Protein 6EHN (pdb70)

Structure (mmCIF, N/CA/C/O backbone):
data_6EHN
#
_entry.id   6EHN
#
_cell.length_a   110.212
_cell.length_b   110.212
_cell.length_c   78.666
_cell.angle_alpha   90.000
_cell.angle_beta   90.000
_cell.angle_gamma   120.000
#
_symmetry.space_group_name_H-M   'P 32 2 1'
#
loop_
_entity.id
_entity.type
_entity.pdbx_description
1 polymer 'Carbohydrate esterase MZ0003'
2 non-polymer GLYCEROL
3 water water
#
loop_
_atom_site.group_PDB
_atom_site.id
_atom_site.type_symbol
_atom_site.label_atom_id
_atom_site.label_alt_id
_atom_site.label_comp_id
_atom_site.label_asym_id
_atom_site.label_entity_id
_atom_site.label_seq_id
_atom_site.pdbx_PDB_ins_code
_atom_site.Cartn_x
_atom_site.Cartn_y
_atom_site.Cartn_z
_atom_site.occupancy
_atom_site.B_iso_or_equiv
_atom_site.auth_seq_id
_atom_site.auth_comp_id
_atom_site.auth_asym_id
_atom_site.auth_atom_id
_atom_site.pdbx_PDB_model_num
ATOM 1 N N . GLY A 1 1 ? -48.204 -26.577 14.512 1.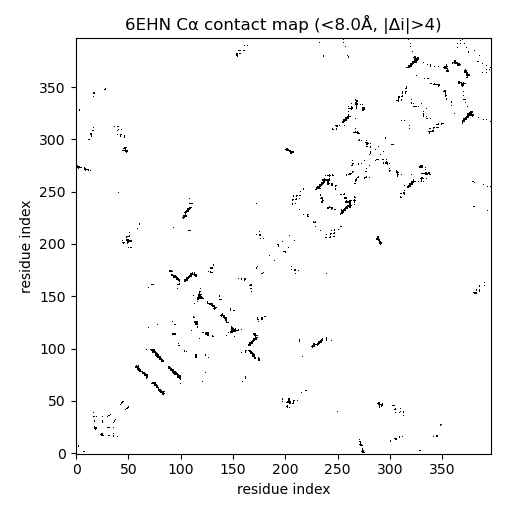00 36.36 4 GLY A N 1
ATOM 2 C CA . GLY A 1 1 ? -48.211 -27.513 13.326 1.00 32.34 4 GLY A CA 1
ATOM 3 C C . GLY A 1 1 ? -48.536 -26.892 11.959 1.00 29.98 4 GLY A C 1
ATOM 4 O O . GLY A 1 1 ? -48.748 -25.698 11.849 1.00 31.51 4 GLY A O 1
ATOM 5 N N . PHE A 1 2 ? -48.532 -27.679 10.897 1.00 22.97 5 PHE A N 1
ATOM 6 C CA . PHE A 1 2 ? -48.711 -27.109 9.585 1.00 24.27 5 PHE A CA 1
ATOM 7 C C . PHE A 1 2 ? -50.206 -26.877 9.314 1.00 21.88 5 PHE A C 1
ATOM 8 O O . PHE A 1 2 ? -51.056 -27.629 9.781 1.00 21.62 5 PHE A O 1
ATOM 16 N N . ASN A 1 3 ? -50.475 -25.840 8.552 1.00 22.52 6 ASN A N 1
ATOM 17 C CA . ASN A 1 3 ? -51.834 -25.403 8.214 1.00 23.57 6 ASN A CA 1
ATOM 18 C C . ASN A 1 3 ? -52.122 -25.638 6.702 1.00 24.37 6 ASN A C 1
ATOM 19 O O . ASN A 1 3 ? -51.290 -25.269 5.845 1.00 23.25 6 ASN A O 1
ATOM 24 N N . TYR A 1 4 ? -53.276 -26.240 6.439 1.00 20.27 7 TYR A N 1
ATOM 25 C CA . TYR A 1 4 ? -53.819 -26.472 5.115 1.00 23.29 7 TYR A CA 1
ATOM 26 C C . TYR A 1 4 ? -55.197 -25.817 4.948 1.00 26.47 7 TYR A C 1
ATOM 27 O O . TYR A 1 4 ? -55.902 -26.087 3.976 1.00 24.16 7 TYR A O 1
ATOM 36 N N . ASP A 1 5 ? -55.575 -24.983 5.905 1.00 26.28 8 ASP A N 1
ATOM 37 C CA . ASP A 1 5 ? -56.857 -24.237 5.896 1.00 28.59 8 ASP A CA 1
ATOM 38 C C . ASP A 1 5 ? -56.710 -22.786 5.527 1.00 27.29 8 ASP A C 1
ATOM 39 O O . ASP A 1 5 ? -56.030 -21.968 6.224 1.00 27.69 8 ASP A O 1
ATOM 44 N N . GLU A 1 6 ? -57.333 -22.439 4.404 1.00 25.89 9 GLU A N 1
ATOM 45 C CA . GLU A 1 6 ? -57.198 -21.082 3.877 1.00 30.55 9 GLU A CA 1
ATOM 46 C C . GLU A 1 6 ? -57.668 -20.069 4.912 1.00 31.51 9 GLU A C 1
ATOM 47 O O . GLU A 1 6 ? -57.058 -19.008 5.043 1.00 33.37 9 GLU A O 1
ATOM 53 N N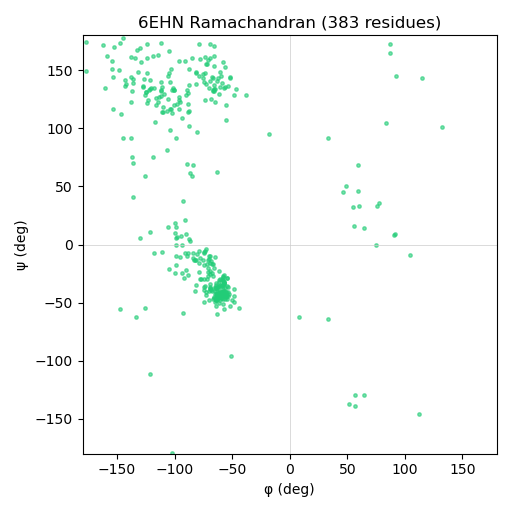 . ALA A 1 7 ? -58.697 -20.443 5.688 1.00 30.25 10 ALA A N 1
ATOM 54 C CA . ALA A 1 7 ? -59.248 -19.545 6.701 1.00 34.26 10 ALA A CA 1
ATOM 55 C C . ALA A 1 7 ? -58.286 -19.230 7.825 1.00 35.79 10 ALA A C 1
ATOM 56 O O . ALA A 1 7 ? -58.437 -18.182 8.437 1.00 35.21 10 ALA A O 1
ATOM 58 N N . GLN A 1 8 ? -57.248 -20.042 8.052 1.00 31.50 11 GLN A N 1
ATOM 59 C CA . GLN A 1 8 ? -56.268 -19.790 9.135 1.00 31.94 11 GLN A CA 1
ATOM 60 C C . GLN A 1 8 ? -54.998 -19.114 8.676 1.00 29.27 11 GLN A C 1
ATOM 61 O O . GLN A 1 8 ? -54.036 -18.995 9.407 1.00 30.15 11 GLN A O 1
ATOM 67 N N . VAL A 1 9 ? -54.960 -18.706 7.425 1.00 30.39 12 VAL A N 1
ATOM 68 C CA . VAL A 1 9 ? -53.790 -18.032 6.877 1.00 30.60 12 VAL A CA 1
ATOM 69 C C . VAL A 1 9 ? -53.698 -16.686 7.617 1.00 31.55 12 VAL A C 1
ATOM 70 O O . VAL A 1 9 ? -54.706 -16.065 7.765 1.00 30.79 12 VAL A O 1
ATOM 74 N N . PRO A 1 10 ? -52.509 -16.295 8.114 1.00 29.52 13 PRO A N 1
ATOM 75 C CA . PRO A 1 10 ? -52.377 -15.013 8.808 1.00 32.31 13 PRO A CA 1
ATOM 76 C C . PRO A 1 10 ? -52.532 -13.828 7.868 1.00 36.94 13 PRO A C 1
ATOM 77 O O . PRO A 1 10 ? -52.406 -13.954 6.637 1.00 32.75 13 PRO A O 1
ATOM 81 N N . LYS A 1 11 ? -52.818 -12.680 8.468 1.00 33.98 14 LYS A N 1
ATOM 82 C CA . LYS A 1 11 ? -52.785 -11.406 7.775 1.00 40.01 14 LYS A CA 1
ATOM 83 C C . LYS A 1 11 ? -51.305 -11.012 7.590 1.00 33.80 14 LYS A C 1
ATOM 84 O O . LYS A 1 11 ? -50.517 -11.326 8.417 1.00 28.57 14 LYS A O 1
ATOM 90 N N . TYR A 1 12 ? -50.937 -10.401 6.462 1.00 31.55 15 TYR A N 1
ATOM 91 C CA . TYR A 1 12 ? -49.594 -9.941 6.238 1.00 29.97 15 TYR A CA 1
ATOM 92 C C . TYR A 1 12 ? -49.583 -8.771 5.284 1.00 28.41 15 TYR A C 1
ATOM 93 O O . TYR A 1 12 ? -50.532 -8.499 4.596 1.00 29.47 15 TYR A O 1
ATOM 102 N N . THR A 1 13 ? -48.437 -8.168 5.184 1.00 32.26 16 THR A N 1
ATOM 103 C CA . THR A 1 13 ? -48.163 -7.105 4.266 1.00 34.29 16 THR A CA 1
ATOM 104 C C . THR A 1 13 ? -46.945 -7.544 3.466 1.00 29.73 16 THR A C 1
ATOM 105 O O . THR A 1 13 ? -45.937 -7.942 4.008 1.00 34.15 16 THR A O 1
ATOM 109 N N . LEU A 1 14 ? -47.038 -7.436 2.174 1.00 30.62 17 LEU A N 1
ATOM 110 C CA . LEU A 1 14 ? -45.922 -7.716 1.289 1.00 30.09 17 LEU A CA 1
ATOM 111 C C . LEU A 1 14 ? -45.040 -6.489 1.059 1.00 28.24 17 LEU A C 1
ATOM 112 O O . LEU A 1 14 ? -45.552 -5.435 0.818 1.00 31.77 17 LEU A O 1
ATOM 117 N N . PRO A 1 15 ? -43.729 -6.631 1.077 1.00 30.13 18 PRO A N 1
ATOM 118 C CA . PRO A 1 15 ? -42.928 -5.536 0.482 1.00 31.60 18 PRO A CA 1
ATOM 119 C C . PRO A 1 15 ? -43.325 -5.244 -0.977 1.00 34.71 18 PRO A C 1
ATOM 120 O O . PRO A 1 15 ? -43.811 -6.127 -1.718 1.00 29.82 18 PRO A O 1
ATOM 124 N N . ASP A 1 16 ? -43.100 -4.009 -1.383 1.00 30.89 19 ASP A N 1
ATOM 125 C CA . ASP A 1 16 ? -43.579 -3.527 -2.644 1.00 34.79 19 ASP A CA 1
ATOM 126 C C . ASP A 1 16 ? -42.424 -3.557 -3.640 1.00 31.32 19 ASP A C 1
ATOM 127 O O . ASP A 1 16 ? -41.406 -2.882 -3.448 1.00 31.93 19 ASP A O 1
ATOM 132 N N . PRO A 1 17 ? -42.589 -4.323 -4.724 1.00 31.50 20 PRO A N 1
ATOM 133 C CA . PRO A 1 17 ? -41.580 -4.323 -5.737 1.00 34.83 20 PRO A CA 1
ATOM 134 C C . PRO A 1 17 ? -41.358 -2.922 -6.244 1.00 34.61 20 PRO A C 1
ATOM 135 O O . PRO A 1 17 ? -40.241 -2.587 -6.642 1.00 30.62 20 PRO A O 1
ATOM 139 N N . LEU A 1 18 ? -42.436 -2.118 -6.273 1.00 28.31 21 LEU A N 1
ATOM 140 C CA . LEU A 1 18 ? -42.304 -0.749 -6.832 1.00 33.44 21 LEU A CA 1
ATOM 141 C C . LEU A 1 18 ? -41.950 0.355 -5.822 1.00 36.81 21 LEU A C 1
ATOM 142 O O . LEU A 1 18 ? -42.205 1.511 -6.108 1.00 34.53 21 LEU A O 1
ATOM 147 N N . VAL A 1 19 ? -41.378 -0.014 -4.674 1.00 32.77 22 VAL A N 1
ATOM 148 C CA . VAL A 1 19 ? -40.824 0.951 -3.737 1.00 34.71 22 VAL A CA 1
ATOM 149 C C . VAL A 1 19 ? -39.336 0.577 -3.503 1.00 33.30 22 VAL A C 1
ATOM 150 O O . VAL A 1 19 ? -39.017 -0.543 -3.144 1.00 35.09 22 VAL A O 1
ATOM 154 N N . MET A 1 20 ? -38.428 1.505 -3.786 1.00 30.93 23 MET A N 1
ATOM 155 C CA . MET A 1 20 ? -36.993 1.318 -3.547 1.00 34.65 23 MET A CA 1
ATOM 156 C C . MET A 1 20 ? -36.751 1.014 -2.073 1.00 34.71 23 MET A C 1
ATOM 157 O O . MET A 1 20 ? -37.608 1.357 -1.202 1.00 37.53 23 MET A O 1
ATOM 162 N N . VAL A 1 21 ? -35.630 0.371 -1.727 1.00 36.28 24 VAL A N 1
ATOM 163 C CA . VAL A 1 21 ? -35.393 0.114 -0.266 1.00 40.76 24 VAL A CA 1
ATOM 164 C C . VAL A 1 21 ? -35.379 1.459 0.521 1.00 43.25 24 VAL A C 1
ATOM 165 O O . VAL A 1 21 ? -35.941 1.520 1.604 1.00 44.37 24 VAL A O 1
ATOM 169 N N . ASP A 1 22 ? -34.775 2.504 -0.060 1.00 42.50 25 ASP A N 1
ATOM 170 C CA . ASP A 1 22 ? -34.769 3.853 0.542 1.00 47.94 25 ASP A CA 1
ATOM 171 C C . ASP A 1 22 ? -36.142 4.554 0.670 1.00 48.60 25 ASP A C 1
ATOM 172 O O . ASP A 1 22 ? -36.208 5.570 1.338 1.00 54.24 25 ASP A O 1
ATOM 177 N N . GLY A 1 23 ? -37.210 4.021 0.047 1.00 50.66 26 GLY A N 1
ATOM 178 C CA . GLY A 1 23 ? -38.598 4.518 0.166 1.00 43.29 26 GLY A CA 1
ATOM 179 C C . GLY A 1 23 ? -39.080 5.289 -1.060 1.00 43.01 26 GLY A C 1
ATOM 180 O O . GLY A 1 23 ? -40.281 5.594 -1.153 1.00 46.27 26 GLY A O 1
ATOM 181 N N . THR A 1 24 ? -38.170 5.600 -2.004 1.00 44.40 27 THR A N 1
ATOM 182 C CA . THR A 1 24 ? -38.532 6.227 -3.281 1.00 47.81 27 THR A CA 1
ATOM 183 C C . THR A 1 24 ? -39.481 5.326 -4.057 1.00 48.26 27 THR A C 1
ATOM 184 O O . THR A 1 24 ? -39.246 4.131 -4.168 1.00 48.09 27 THR A O 1
ATOM 188 N N . LYS A 1 25 ? -40.525 5.925 -4.609 1.00 43.72 28 LYS A N 1
ATOM 189 C CA . LYS A 1 25 ? -41.473 5.259 -5.493 1.00 44.26 28 LYS A CA 1
ATOM 190 C C . LYS A 1 25 ? -40.773 4.943 -6.802 1.00 40.50 28 LYS A C 1
ATOM 191 O O . LYS A 1 25 ? -39.979 5.747 -7.300 1.00 32.75 28 LYS A O 1
ATOM 197 N N . VAL A 1 26 ? -41.059 3.769 -7.366 1.00 36.14 29 VAL A N 1
ATOM 198 C CA . VAL A 1 26 ? -40.558 3.398 -8.690 1.00 36.02 29 VAL A CA 1
ATOM 199 C C . VAL A 1 26 ? -41.705 3.748 -9.640 1.00 38.53 29 VAL A C 1
ATOM 200 O O . VAL A 1 26 ? -42.767 3.158 -9.563 1.00 36.32 29 VAL A O 1
ATOM 204 N N . THR A 1 27 ? -41.473 4.696 -10.549 1.00 36.68 30 THR A N 1
ATOM 205 C CA . THR A 1 27 ? -42.541 5.267 -11.387 1.00 40.51 30 THR A CA 1
ATOM 206 C C . THR A 1 27 ? -42.346 5.026 -12.870 1.00 36.88 30 THR A C 1
ATOM 207 O O . THR A 1 27 ? -43.234 5.370 -13.638 1.00 37.10 30 THR A O 1
ATOM 211 N N . SER A 1 28 ? -41.205 4.473 -13.299 1.00 34.40 31 SER A N 1
ATOM 212 C CA . SER A 1 28 ? -41.002 4.211 -14.719 1.00 36.60 31 SER A CA 1
ATOM 213 C C . SER A 1 28 ? -40.361 2.865 -14.944 1.00 36.17 31 SER A C 1
ATOM 214 O O . SER A 1 28 ? -39.767 2.324 -14.048 1.00 37.74 31 SER A O 1
ATOM 217 N N . ALA A 1 29 ? -40.477 2.359 -16.165 1.00 37.83 32 ALA A N 1
ATOM 218 C CA . ALA A 1 29 ? -39.701 1.222 -16.603 1.00 39.07 32 ALA A CA 1
ATOM 219 C C . ALA A 1 29 ? -38.214 1.463 -16.410 1.00 45.34 32 ALA A C 1
ATOM 220 O O . ALA A 1 29 ? -37.516 0.581 -15.880 1.00 45.23 32 ALA A O 1
ATOM 222 N N . LYS A 1 30 ? -37.723 2.643 -16.826 1.00 41.09 33 LYS A N 1
ATOM 223 C CA . LYS A 1 30 ? -36.300 2.992 -16.755 1.00 40.14 33 LYS A CA 1
ATOM 224 C C . LYS A 1 30 ? -35.765 2.792 -15.354 1.00 39.32 33 LYS A C 1
ATOM 225 O O . LYS A 1 30 ? -34.695 2.275 -15.156 1.00 42.42 33 LYS A O 1
ATOM 227 N N . GLN A 1 31 ? -36.547 3.216 -14.383 1.00 38.63 34 GLN A N 1
ATOM 228 C CA . GLN A 1 31 ? -36.149 3.165 -12.995 1.00 38.48 34 GLN A CA 1
ATOM 229 C C . GLN A 1 31 ? -36.060 1.710 -12.438 1.00 36.45 34 GLN A C 1
ATOM 230 O O . GLN A 1 31 ? -35.228 1.416 -11.602 1.00 34.36 34 GLN A O 1
ATOM 236 N N . TRP A 1 32 ? -36.985 0.877 -12.873 1.00 35.84 35 TRP A N 1
ATOM 237 C CA . TRP A 1 32 ? -36.965 -0.544 -12.569 1.00 35.23 35 TRP A CA 1
ATOM 238 C C . TRP A 1 32 ? -35.710 -1.107 -13.201 1.00 36.39 35 TRP A C 1
ATOM 239 O O . TRP A 1 32 ? -34.857 -1.595 -12.520 1.00 40.20 35 TRP A O 1
ATOM 250 N N . ASN A 1 33 ? -35.583 -0.980 -14.512 1.00 39.32 36 ASN A N 1
ATOM 251 C CA . ASN A 1 33 ? -34.438 -1.547 -15.224 1.00 42.75 36 ASN A CA 1
ATOM 252 C C . ASN A 1 33 ? -33.113 -1.000 -14.731 1.00 44.05 36 ASN A C 1
ATOM 253 O O . ASN A 1 33 ? -32.190 -1.760 -14.556 1.00 50.19 36 ASN A O 1
ATOM 258 N N . ASP A 1 34 ? -33.008 0.289 -14.447 1.00 46.74 37 ASP A N 1
ATOM 259 C CA . ASP A 1 34 ? -31.713 0.893 -14.057 1.00 45.26 37 ASP A CA 1
ATOM 260 C C . ASP A 1 34 ? -31.350 0.685 -12.576 1.00 48.22 37 ASP A C 1
ATOM 261 O O . ASP A 1 34 ? -30.181 0.541 -12.268 1.00 49.35 37 ASP A O 1
ATOM 266 N N . LYS A 1 35 ? -32.327 0.687 -11.662 1.00 42.57 38 LYS A N 1
ATOM 267 C CA . LYS A 1 35 ? -32.057 0.686 -10.222 1.00 39.21 38 LYS A CA 1
ATOM 268 C C . LYS A 1 35 ? -32.738 -0.456 -9.429 1.00 38.11 38 LYS A C 1
ATOM 269 O O . LYS A 1 35 ? -32.077 -1.187 -8.672 1.00 37.50 38 LYS A O 1
ATOM 271 N N . ARG A 1 36 ? -34.054 -0.590 -9.552 1.00 31.91 39 ARG A N 1
ATOM 272 C CA . ARG A 1 36 ? -34.758 -1.439 -8.615 1.00 30.39 39 ARG A CA 1
ATOM 273 C C . ARG A 1 36 ? -34.507 -2.948 -8.862 1.00 30.04 39 ARG A C 1
ATOM 274 O O . ARG A 1 36 ? -34.351 -3.681 -7.902 1.00 31.53 39 ARG A O 1
ATOM 282 N N . ARG A 1 37 ? -34.531 -3.391 -10.123 1.00 29.41 40 ARG A N 1
ATOM 283 C CA . ARG A 1 37 ? -34.382 -4.789 -10.467 1.00 29.85 40 ARG A CA 1
ATOM 284 C C . ARG A 1 37 ? -33.126 -5.366 -9.792 1.00 34.48 40 ARG A C 1
ATOM 285 O O . ARG A 1 37 ? -33.217 -6.358 -9.094 1.00 27.95 40 ARG A O 1
ATOM 293 N N . ASP A 1 38 ? -31.983 -4.699 -9.987 1.00 32.62 41 ASP A N 1
ATOM 294 C CA . ASP A 1 38 ? -30.715 -5.174 -9.425 1.00 34.67 41 ASP A CA 1
ATOM 295 C C . ASP A 1 38 ? -30.753 -5.170 -7.944 1.00 36.25 41 ASP A C 1
ATOM 296 O O . ASP A 1 38 ? -30.181 -6.067 -7.324 1.00 30.35 41 ASP A O 1
ATOM 301 N N . GLU A 1 39 ? -31.414 -4.171 -7.351 1.00 34.92 42 GLU A N 1
ATOM 302 C CA . GLU A 1 39 ? -31.560 -4.104 -5.902 1.00 36.43 42 GLU A CA 1
ATOM 303 C C . GLU A 1 39 ? -32.366 -5.300 -5.321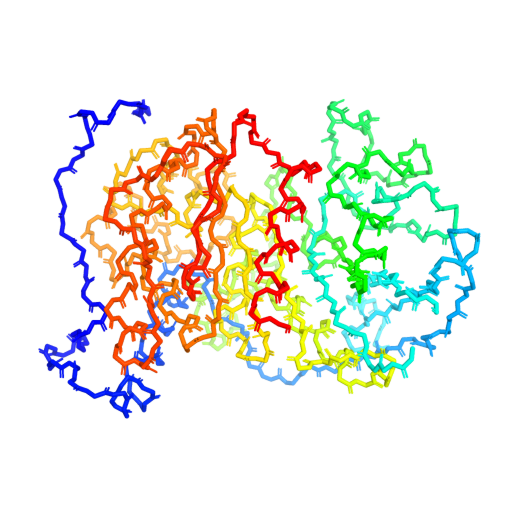 1.00 33.71 42 GLU A C 1
ATOM 304 O O . GLU A 1 39 ? -32.020 -5.857 -4.271 1.00 31.61 42 GLU A O 1
ATOM 310 N N . VAL A 1 40 ? -33.438 -5.659 -6.002 1.00 29.64 43 VAL A N 1
ATOM 311 C CA . VAL A 1 40 ? -34.258 -6.788 -5.629 1.00 29.96 43 VAL A CA 1
ATOM 312 C C . VAL A 1 40 ? -33.423 -8.088 -5.800 1.00 29.04 43 VAL A C 1
ATOM 313 O O . VAL A 1 40 ? -33.481 -8.976 -4.951 1.00 29.24 43 VAL A O 1
ATOM 317 N N . GLN A 1 41 ? -32.718 -8.225 -6.924 1.00 29.67 44 GLN A N 1
ATOM 318 C CA . GLN A 1 41 ? -31.880 -9.435 -7.100 1.00 30.87 44 GLN A CA 1
ATOM 319 C C . GLN A 1 41 ? -30.811 -9.553 -5.960 1.00 32.59 44 GLN A C 1
ATOM 320 O O . GLN A 1 41 ? -30.666 -10.655 -5.378 1.00 30.25 44 GLN A O 1
ATOM 326 N N . GLN A 1 42 ? -30.145 -8.437 -5.613 1.00 30.01 45 GLN A N 1
ATOM 327 C CA . GLN A 1 42 ? -29.177 -8.390 -4.493 1.00 30.12 45 GLN A CA 1
ATOM 328 C C . GLN A 1 42 ? -29.799 -8.753 -3.125 1.00 34.06 45 GLN A C 1
ATOM 329 O O . GLN A 1 42 ? -29.184 -9.477 -2.372 1.00 30.69 45 GLN A O 1
ATOM 331 N N . LEU A 1 43 ? -31.050 -8.384 -2.860 1.00 29.46 46 LEU A N 1
ATOM 332 C CA . LEU A 1 43 ? -31.782 -8.863 -1.647 1.00 27.09 46 LEU A CA 1
ATOM 333 C C . LEU A 1 43 ? -32.001 -10.403 -1.664 1.00 25.15 46 LEU A C 1
ATOM 334 O O . LEU A 1 43 ? -31.788 -11.072 -0.665 1.00 26.98 46 LEU A O 1
ATOM 339 N N . PHE A 1 44 ? -32.430 -10.937 -2.778 1.00 26.62 47 PHE A N 1
ATOM 340 C CA . PHE A 1 44 ? -32.572 -12.381 -2.925 1.00 29.43 47 PHE A CA 1
ATOM 341 C C . PHE A 1 44 ? -31.217 -13.111 -2.703 1.00 27.82 47 PHE A C 1
ATOM 342 O O . PHE A 1 44 ? -31.199 -14.120 -2.067 1.00 28.17 47 PHE A O 1
ATOM 350 N N . GLU A 1 45 ? -30.156 -12.613 -3.302 1.00 29.36 48 GLU A N 1
ATOM 351 C CA . GLU A 1 45 ? -28.807 -13.175 -3.105 1.00 29.45 48 GLU A CA 1
ATOM 352 C C . GLU A 1 45 ? -28.389 -13.174 -1.653 1.00 33.21 48 GLU A C 1
ATOM 353 O O . GLU A 1 45 ? -28.004 -14.204 -1.112 1.00 29.86 48 GLU A O 1
ATOM 359 N N . ALA A 1 46 ? -28.504 -12.028 -1.011 1.00 30.09 49 ALA A N 1
ATOM 360 C CA . ALA A 1 46 ? -28.005 -11.865 0.324 1.00 32.17 49 ALA A CA 1
ATOM 361 C C . ALA A 1 46 ? -28.882 -12.549 1.347 1.00 34.56 49 ALA A C 1
ATOM 362 O O . ALA A 1 46 ? -28.344 -13.113 2.288 1.00 30.14 49 ALA A O 1
ATOM 364 N N . TYR A 1 47 ? -30.215 -12.549 1.161 1.00 30.11 50 TYR A N 1
ATOM 365 C CA . TYR A 1 47 ? -31.110 -13.140 2.172 1.00 29.53 50 TYR A CA 1
ATOM 366 C C . TYR A 1 47 ? -31.630 -14.566 1.944 1.00 30.12 50 TYR A C 1
ATOM 367 O O . TYR A 1 47 ? -32.165 -15.197 2.889 1.00 28.89 50 TYR A O 1
ATOM 376 N N . MET A 1 48 ? -31.560 -15.059 0.709 1.00 27.66 51 MET A N 1
ATOM 377 C CA . MET A 1 48 ? -32.292 -16.246 0.391 1.00 30.27 51 MET A CA 1
ATOM 378 C C . MET A 1 48 ? -31.484 -17.282 -0.369 1.00 26.96 51 MET A C 1
ATOM 379 O O . MET A 1 48 ? -31.327 -18.383 0.109 1.00 26.06 51 MET A O 1
ATOM 384 N N . TYR A 1 49 ? -31.015 -16.970 -1.561 1.00 26.95 52 TYR A N 1
ATOM 385 C CA . TYR A 1 49 ? -30.439 -18.012 -2.411 1.00 25.98 52 TYR A CA 1
ATOM 386 C C . TYR A 1 49 ? -28.913 -18.045 -2.365 1.00 26.56 52 TYR A C 1
ATOM 387 O O . TYR A 1 49 ? -28.295 -19.067 -2.669 1.00 28.41 52 TYR A O 1
ATOM 396 N N . GLY A 1 50 ? -28.314 -16.932 -2.031 1.00 26.61 53 GLY A N 1
ATOM 397 C CA . GLY A 1 50 ? -26.847 -16.777 -2.106 1.00 29.42 53 GLY A CA 1
ATOM 398 C C . GLY A 1 50 ? -26.425 -16.319 -3.488 1.00 29.12 53 GLY A C 1
ATOM 399 O O . GLY A 1 50 ? -27.196 -16.400 -4.431 1.00 34.15 53 GLY A O 1
ATOM 400 N N . LYS A 1 51 ? -25.181 -15.839 -3.576 1.00 33.79 54 LYS A N 1
ATOM 401 C CA . LYS A 1 51 ? -24.576 -15.237 -4.797 1.00 32.28 54 LYS A CA 1
ATOM 402 C C . LYS A 1 51 ? -23.617 -16.270 -5.408 1.00 31.28 54 LYS A C 1
ATOM 403 O O . LYS A 1 51 ? -22.909 -16.935 -4.661 1.00 35.39 54 LYS A O 1
ATOM 407 N N . VAL A 1 52 ? -23.597 -16.382 -6.733 1.00 31.90 55 VAL A N 1
ATOM 408 C CA . VAL A 1 52 ? -22.624 -17.143 -7.504 1.00 32.41 55 VAL A CA 1
ATOM 409 C C . VAL A 1 52 ? -21.256 -16.453 -7.306 1.00 39.69 55 VAL A C 1
ATOM 410 O O . VAL A 1 52 ? -21.179 -15.232 -7.351 1.00 35.64 55 VAL A O 1
ATOM 414 N N . PRO A 1 53 ? -20.206 -17.218 -6.989 1.00 39.38 56 PRO A N 1
ATOM 415 C CA . PRO A 1 53 ? -18.914 -16.512 -6.715 1.00 45.84 56 PRO A CA 1
ATOM 416 C C . PRO A 1 53 ? -18.307 -15.978 -7.994 1.00 42.30 56 PRO A C 1
ATOM 417 O O . PRO A 1 53 ? -18.640 -16.442 -9.077 1.00 42.70 56 PRO A O 1
ATOM 421 N N . ASP A 1 54 ? -17.484 -14.951 -7.853 1.00 50.84 57 ASP A N 1
ATOM 422 C CA . ASP A 1 54 ? -16.915 -14.243 -8.996 1.00 59.34 57 ASP A CA 1
ATOM 423 C C . ASP A 1 54 ? -15.783 -15.067 -9.528 1.00 63.38 57 ASP A C 1
ATOM 424 O O . ASP A 1 54 ? -15.391 -16.081 -8.925 1.00 56.88 57 ASP A O 1
ATOM 429 N N . GLY A 1 55 ? -15.260 -14.634 -10.664 1.00 73.91 58 GLY A N 1
ATOM 430 C CA . GLY A 1 55 ? -14.058 -15.236 -11.216 1.00 83.00 58 GLY A CA 1
ATOM 431 C C . GLY A 1 55 ? -14.431 -16.337 -12.169 1.00 85.84 58 GLY A C 1
ATOM 432 O O . GLY A 1 55 ? -15.385 -17.097 -11.945 1.00 89.20 58 GLY A O 1
ATOM 433 N N . GLU A 1 56 ? -13.620 -16.450 -13.208 1.00 92.06 59 GLU A N 1
ATOM 434 C CA . GLU A 1 56 ? -14.094 -16.974 -14.470 1.00 95.90 59 GLU A CA 1
ATOM 435 C C . GLU A 1 56 ? -14.377 -18.473 -14.455 1.00 85.65 59 GLU A C 1
ATOM 436 O O . GLU A 1 56 ? -13.856 -19.234 -13.631 1.00 83.09 59 GLU A O 1
ATOM 442 N N . THR A 1 57 ? -15.259 -18.852 -15.373 1.00 80.32 60 THR A N 1
ATOM 443 C CA . THR A 1 57 ? -15.785 -20.204 -15.482 1.00 78.95 60 THR A CA 1
ATOM 444 C C . THR A 1 57 ? -15.286 -20.688 -16.849 1.00 72.51 60 THR A C 1
ATOM 445 O O . THR A 1 57 ? -15.545 -20.055 -17.867 1.00 67.47 60 THR A O 1
ATOM 449 N N . GLU A 1 58 ? -14.622 -21.835 -16.852 1.00 69.50 61 GLU A N 1
ATOM 450 C CA . GLU A 1 58 ? -13.782 -22.278 -17.949 1.00 61.66 61 GLU A CA 1
ATOM 451 C C . GLU A 1 58 ? -14.414 -23.564 -18.405 1.00 56.91 61 GLU A C 1
ATOM 452 O O . GLU A 1 58 ? -13.934 -24.661 -18.106 1.00 56.36 61 GLU A O 1
ATOM 458 N N . LEU A 1 59 ? -15.531 -23.410 -19.101 1.00 43.69 62 LEU A N 1
ATOM 459 C CA . LEU A 1 59 ? -16.299 -24.536 -19.576 1.00 40.91 62 LEU A CA 1
ATOM 460 C C . LEU A 1 59 ? -15.633 -25.199 -20.750 1.00 41.28 62 LEU A C 1
ATOM 461 O O . LEU A 1 59 ? -15.204 -24.523 -21.629 1.00 42.20 62 LEU A O 1
ATOM 466 N N . ILE A 1 60 ? -15.662 -26.517 -20.794 1.00 37.58 63 ILE A N 1
ATOM 467 C CA . ILE A 1 60 ? -15.199 -27.312 -21.911 1.00 42.49 63 ILE A CA 1
ATOM 468 C C . ILE A 1 60 ? -16.312 -28.256 -22.309 1.00 41.38 63 ILE A C 1
ATOM 469 O O . ILE A 1 60 ? -16.939 -28.902 -21.448 1.00 42.53 63 ILE A O 1
ATOM 474 N N . PHE A 1 61 ? -16.535 -28.353 -23.616 1.00 41.50 64 PHE A N 1
ATOM 475 C CA . PHE A 1 61 ? -17.638 -29.086 -24.174 1.00 40.51 64 PHE A CA 1
ATOM 476 C C . PHE A 1 61 ? -17.080 -30.204 -25.014 1.00 45.55 64 PHE A C 1
ATOM 477 O O . PHE A 1 61 ? -16.179 -29.966 -25.809 1.00 47.95 64 PHE A O 1
ATOM 485 N N . THR A 1 62 ? -17.619 -31.410 -24.873 1.00 51.22 65 THR A N 1
ATOM 486 C CA . THR A 1 62 ? -17.315 -32.465 -25.815 1.00 53.95 65 THR A CA 1
ATOM 487 C C . THR A 1 62 ? -17.975 -32.216 -27.180 1.00 60.39 65 THR A C 1
ATOM 488 O O . THR A 1 62 ? -18.925 -31.428 -27.290 1.00 50.34 65 THR A O 1
ATOM 492 N N . ASP A 1 63 ? -17.382 -32.876 -28.181 1.00 71.11 66 ASP A N 1
ATOM 493 C CA . ASP A 1 63 ? -17.880 -33.189 -29.546 1.00 84.43 66 ASP A CA 1
ATOM 494 C C . ASP A 1 63 ? -19.174 -32.592 -30.065 1.00 83.67 66 ASP A C 1
ATOM 495 O O . ASP A 1 63 ? -19.142 -31.887 -31.071 1.00 89.96 66 ASP A O 1
ATOM 500 N N . ALA A 1 64 ? -20.291 -32.914 -29.403 1.00 81.92 67 ALA A N 1
ATOM 501 C CA . ALA A 1 64 ? -21.647 -32.485 -29.774 1.00 82.98 67 ALA A CA 1
ATOM 502 C C . ALA A 1 64 ? -22.257 -33.220 -30.968 1.00 76.75 67 ALA A C 1
ATOM 503 O O . ALA A 1 64 ? -23.064 -32.631 -31.663 1.00 78.08 67 ALA A O 1
ATOM 505 N N . LYS A 1 65 ? -21.947 -34.501 -31.163 1.00 71.03 68 LYS A N 1
ATOM 506 C CA . LYS A 1 65 ? -22.230 -35.186 -32.445 1.00 75.11 68 LYS A CA 1
ATOM 507 C C . LYS A 1 65 ? -23.662 -35.065 -33.006 1.00 68.45 68 LYS A C 1
ATOM 508 O O . LYS A 1 65 ? -23.933 -34.090 -33.678 1.00 77.89 68 LYS A O 1
ATOM 514 N N . GLY A 1 66 ? -24.565 -36.011 -32.787 1.00 58.81 69 GLY A N 1
ATOM 515 C CA . GLY A 1 66 ? -25.916 -35.852 -33.355 1.00 52.22 69 GLY A CA 1
ATOM 516 C C . GLY A 1 66 ? -26.349 -37.105 -34.047 1.00 53.32 69 GLY A C 1
ATOM 517 O O . GLY A 1 66 ? -25.931 -37.361 -35.153 1.00 54.22 69 GLY A O 1
ATOM 518 N N . GLU A 1 67 ? -27.172 -37.912 -33.412 1.00 49.39 70 GLU A N 1
ATOM 519 C CA . GLU A 1 67 ? -27.440 -39.256 -33.917 1.00 48.95 70 GLU A CA 1
ATOM 520 C C . GLU A 1 67 ? -28.907 -39.405 -34.042 1.00 49.80 70 GLU A C 1
ATOM 521 O O . GLU A 1 67 ? -29.634 -38.871 -33.193 1.00 45.08 70 GLU A O 1
ATOM 527 N N . ARG A 1 68 ? -29.376 -40.103 -35.084 1.00 41.49 71 ARG A N 1
ATOM 528 C CA . ARG A 1 68 ? -30.823 -40.302 -35.255 1.00 52.31 71 ARG A CA 1
ATOM 529 C C . ARG A 1 68 ? -31.341 -41.044 -34.065 1.00 46.79 71 ARG A C 1
ATOM 530 O O . ARG A 1 68 ? -30.629 -41.856 -33.514 1.00 43.29 71 ARG A O 1
ATOM 538 N N . ALA A 1 69 ? -32.590 -40.794 -33.684 1.00 43.06 72 ALA A N 1
ATOM 539 C CA . ALA A 1 69 ? -33.134 -41.451 -32.512 1.00 41.41 72 ALA A CA 1
ATOM 540 C C . ALA A 1 69 ? -34.619 -41.343 -32.562 1.00 42.69 72 ALA A C 1
ATOM 541 O O . ALA A 1 69 ? -35.107 -40.626 -33.422 1.00 38.40 72 ALA A O 1
ATOM 543 N N . LEU A 1 70 ? -35.311 -42.034 -31.645 1.00 42.84 73 LEU A N 1
ATOM 544 C CA . LEU A 1 70 ? -36.794 -42.151 -31.580 1.00 46.69 73 LEU A CA 1
ATOM 545 C C . LEU A 1 70 ? -37.351 -42.535 -32.958 1.00 48.94 73 LEU A C 1
ATOM 546 O O . LEU A 1 70 ? -38.315 -41.967 -33.450 1.00 45.27 73 LEU A O 1
ATOM 551 N N . GLY A 1 71 ? -36.746 -43.580 -33.509 1.00 53.13 74 GLY A N 1
ATOM 552 C CA . GLY A 1 71 ? -36.548 -43.773 -34.971 1.00 58.89 74 GLY A CA 1
ATOM 553 C C . GLY A 1 71 ? -37.288 -43.077 -36.119 1.00 52.00 74 GLY A C 1
ATOM 554 O O . GLY A 1 71 ? -38.385 -43.479 -36.473 1.00 51.58 74 GLY A O 1
ATOM 555 N N . GLY A 1 72 ? -36.764 -41.999 -36.690 1.00 53.22 75 GLY A N 1
ATOM 556 C CA . GLY A 1 72 ? -36.127 -40.896 -35.990 1.00 58.54 75 GLY A CA 1
ATOM 557 C C . GLY A 1 72 ? -36.647 -39.620 -36.648 1.00 49.68 75 GLY A C 1
ATOM 558 O O . GLY A 1 72 ? -35.862 -38.916 -37.263 1.00 46.77 75 GLY A O 1
ATOM 559 N N . ALA A 1 73 ? -37.884 -39.166 -36.402 1.00 57.90 76 ALA A N 1
ATOM 560 C CA . ALA A 1 73 ? -38.375 -38.332 -35.233 1.00 44.10 76 ALA A CA 1
ATOM 561 C C . ALA A 1 73 ? -37.381 -37.329 -34.651 1.00 40.66 76 ALA A C 1
ATOM 562 O O . ALA A 1 73 ? -37.593 -36.105 -34.810 1.00 38.20 76 ALA A O 1
ATOM 564 N N . ALA A 1 74 ? -36.252 -37.794 -34.075 1.00 40.52 77 ALA A N 1
ATOM 565 C CA . ALA A 1 74 ? -35.313 -36.894 -33.444 1.00 39.42 77 ALA A CA 1
ATOM 566 C C . ALA A 1 74 ? -33.828 -37.105 -33.758 1.00 37.39 77 ALA A C 1
ATOM 567 O O . ALA A 1 74 ? -33.412 -38.144 -34.217 1.00 39.04 77 ALA A O 1
ATOM 569 N N . ILE A 1 75 ? -33.051 -36.073 -33.508 1.00 34.12 78 ILE A N 1
ATOM 570 C CA . ILE A 1 75 ? -31.633 -36.161 -33.352 1.00 35.55 78 ILE A CA 1
ATOM 571 C C . ILE A 1 75 ? -31.412 -36.141 -31.835 1.00 37.23 78 ILE A C 1
ATOM 572 O O . ILE A 1 75 ? -31.960 -35.272 -31.141 1.00 38.60 78 ILE A O 1
ATOM 577 N N . ARG A 1 76 ? -30.591 -37.051 -31.336 1.00 34.94 79 ARG A N 1
ATOM 578 C CA . ARG A 1 76 ? -30.011 -36.960 -29.986 1.00 33.44 79 ARG A CA 1
ATOM 579 C C . ARG A 1 76 ? -28.576 -36.475 -29.972 1.00 36.04 79 ARG A C 1
ATOM 580 O O . ARG A 1 76 ? -27.733 -36.926 -30.805 1.00 39.96 79 ARG A O 1
ATOM 588 N N . LYS A 1 77 ? -28.268 -35.546 -29.064 1.00 32.76 80 LYS A N 1
ATOM 589 C CA . LYS A 1 77 ? -26.905 -35.193 -28.693 1.00 33.70 80 LYS A CA 1
ATOM 590 C C . LYS A 1 77 ? -26.680 -35.414 -27.203 1.00 38.08 80 LYS A C 1
ATOM 591 O O . LYS A 1 77 ? -27.598 -35.120 -26.397 1.00 35.91 80 LYS A O 1
ATOM 597 N N . GLN A 1 78 ? -25.479 -35.904 -26.849 1.00 35.63 81 GLN A N 1
ATOM 598 C CA . GLN A 1 78 ? -24.979 -35.872 -25.463 1.00 35.22 81 GLN A CA 1
ATOM 599 C C . GLN A 1 78 ? -23.683 -35.158 -25.382 1.00 38.00 81 GLN A C 1
ATOM 600 O O . GLN A 1 78 ? -22.693 -35.494 -26.077 1.00 35.33 81 GLN A O 1
ATOM 606 N N . VAL A 1 79 ? -23.675 -34.146 -24.531 1.00 32.20 82 VAL A N 1
ATOM 607 C CA . VAL A 1 79 ? -22.534 -33.327 -24.360 1.00 34.05 82 VAL A CA 1
ATOM 608 C C . VAL A 1 79 ? -22.090 -33.381 -22.922 1.00 34.31 82 VAL A C 1
ATOM 609 O O . VAL A 1 79 ? -22.894 -33.203 -21.968 1.00 33.23 82 VAL A O 1
ATOM 613 N N . LYS A 1 80 ? -20.799 -33.556 -22.732 1.00 31.57 83 LYS A N 1
ATOM 614 C CA . LYS A 1 80 ? -20.219 -33.478 -21.405 1.00 36.88 83 LYS A CA 1
ATOM 615 C C . LYS A 1 80 ? -19.691 -32.104 -21.253 1.00 35.99 83 LYS A C 1
ATOM 616 O O . LYS A 1 80 ? -18.853 -31.668 -22.044 1.00 39.96 83 LYS A O 1
ATOM 622 N N . ILE A 1 81 ? -20.142 -31.420 -20.217 1.00 34.28 84 ILE A N 1
ATOM 623 C CA . ILE A 1 81 ? -19.708 -30.082 -19.947 1.00 33.18 84 ILE A CA 1
ATOM 624 C C . ILE A 1 81 ? -18.875 -30.112 -18.690 1.00 36.84 84 ILE A C 1
ATOM 625 O O . ILE A 1 81 ? -19.404 -30.382 -17.620 1.00 36.95 84 ILE A O 1
ATOM 630 N N . SER A 1 82 ? -17.582 -29.816 -18.809 1.00 35.59 85 SER A N 1
ATOM 631 C CA . SER A 1 82 ? -16.647 -29.837 -17.680 1.00 38.60 85 SER A CA 1
ATOM 632 C C . SER A 1 82 ? -16.291 -28.427 -17.222 1.00 36.34 85 SER A C 1
ATOM 633 O O . SER A 1 82 ? -16.211 -27.514 -18.012 1.00 39.20 85 SER A O 1
ATOM 636 N N . PHE A 1 83 ? -16.047 -28.285 -15.936 1.00 35.27 86 PHE A N 1
ATOM 637 C CA . PHE A 1 83 ? -15.651 -27.033 -15.354 1.00 40.82 86 PHE A CA 1
ATOM 638 C C . PHE A 1 83 ? -14.120 -27.082 -15.203 1.00 46.93 86 PHE A C 1
ATOM 639 O O . PHE A 1 83 ? -13.591 -27.602 -14.242 1.00 48.46 86 PHE A O 1
ATOM 647 N N . GLY A 1 84 ? -13.416 -26.608 -16.207 1.00 48.42 87 GLY A N 1
ATOM 648 C CA . GLY A 1 84 ? -11.966 -26.670 -16.196 1.00 49.64 87 GLY A CA 1
ATOM 649 C C . GLY A 1 84 ? -11.392 -27.970 -16.752 1.00 52.80 87 GLY A C 1
ATOM 650 O O . GLY A 1 84 ? -12.115 -28.968 -17.022 1.00 43.06 87 GLY A O 1
ATOM 651 N N . GLU A 1 85 ? -10.059 -27.920 -16.878 1.00 58.30 88 GLU A N 1
ATOM 652 C CA . GLU A 1 85 ? -9.240 -28.844 -17.662 1.00 59.40 88 GLU A CA 1
ATOM 653 C C . GLU A 1 85 ? -8.708 -30.012 -16.813 1.00 59.31 88 GLU A C 1
ATOM 654 O O . GLU A 1 85 ? -8.420 -31.060 -17.367 1.00 57.77 88 GLU A O 1
ATOM 656 N N . LYS A 1 86 ? -8.591 -29.832 -15.490 1.00 54.52 89 LYS A N 1
ATOM 657 C CA . LYS A 1 86 ? -8.003 -30.844 -14.594 1.00 56.28 89 LYS A CA 1
ATOM 658 C C . LYS A 1 86 ? -8.815 -32.118 -14.399 1.00 62.50 89 LYS A C 1
ATOM 659 O O . LYS A 1 86 ? -9.941 -32.222 -14.861 1.00 66.80 89 LYS A O 1
ATOM 661 N N . GLU A 1 87 ? -8.201 -33.092 -13.717 1.00 67.17 90 GLU A N 1
ATOM 662 C CA . GLU A 1 87 ? -8.889 -34.238 -13.085 1.00 62.31 90 GLU A CA 1
ATOM 663 C C . GLU A 1 87 ? -9.459 -33.798 -11.706 1.00 62.06 90 GLU A C 1
ATOM 664 O O . GLU A 1 87 ? -8.991 -32.814 -11.099 1.00 64.43 90 GLU A O 1
ATOM 666 N N . ASP A 1 88 ? -10.571 -34.357 -11.275 1.00 56.40 91 ASP A N 1
ATOM 667 C CA . ASP A 1 88 ? -11.827 -34.297 -11.998 1.00 67.81 91 ASP A CA 1
ATOM 668 C C . ASP A 1 88 ? -12.298 -32.950 -11.380 1.00 54.68 91 ASP A C 1
ATOM 669 O O . ASP A 1 88 ? -12.855 -32.930 -10.284 1.00 55.30 91 ASP A O 1
ATOM 671 N N . ALA A 1 89 ? -12.188 -31.815 -12.078 1.00 56.80 92 ALA A N 1
ATOM 672 C CA . ALA A 1 89 ? -13.140 -31.367 -13.124 1.00 51.78 92 ALA A CA 1
ATOM 673 C C . ALA A 1 89 ? -14.529 -31.842 -12.734 1.00 43.40 92 ALA A C 1
ATOM 674 O O . ALA A 1 89 ? -14.949 -32.962 -13.084 1.00 41.61 92 ALA A O 1
ATOM 676 N N . PRO A 1 90 ? -15.260 -30.998 -12.005 1.00 36.38 93 PRO A N 1
ATOM 677 C CA . PRO A 1 90 ? -16.712 -31.209 -12.048 1.00 34.69 93 PRO A CA 1
ATOM 678 C C . PRO A 1 90 ? -17.135 -31.265 -13.509 1.00 34.41 93 PRO A C 1
ATOM 679 O O . PRO A 1 90 ? -16.524 -30.561 -14.379 1.00 37.62 93 PRO A O 1
ATOM 683 N N . ALA A 1 91 ? -18.089 -32.126 -13.791 1.00 31.92 94 ALA A N 1
ATOM 684 C CA . ALA A 1 91 ? -18.621 -32.299 -15.091 1.00 36.34 94 ALA A CA 1
ATOM 685 C C . ALA A 1 91 ? -20.094 -32.695 -15.052 1.00 36.07 94 ALA A C 1
ATOM 686 O O . ALA A 1 91 ? -20.547 -33.369 -14.148 1.00 32.67 94 ALA A O 1
ATOM 688 N N . MET A 1 92 ? -20.833 -32.310 -16.082 1.00 32.96 95 MET A N 1
ATOM 689 C CA . MET A 1 92 ? -22.212 -32.725 -16.168 1.00 31.65 95 MET A CA 1
ATOM 690 C C . MET A 1 92 ? -22.579 -33.120 -17.544 1.00 31.50 95 MET A C 1
ATOM 691 O O . MET A 1 92 ? -22.133 -32.490 -18.536 1.00 31.22 95 MET A O 1
ATOM 696 N N . ASP A 1 93 ? -23.446 -34.132 -17.622 1.00 28.41 96 ASP A N 1
ATOM 697 C CA . ASP A 1 93 ? -23.955 -34.542 -18.867 1.00 28.66 96 ASP A CA 1
ATOM 698 C C . ASP A 1 93 ? -25.215 -33.813 -19.295 1.00 32.20 96 ASP A C 1
ATOM 699 O O . ASP A 1 93 ? -26.216 -33.778 -18.541 1.00 27.95 96 ASP A O 1
ATOM 704 N N . LEU A 1 94 ? -25.199 -33.319 -20.536 1.00 28.74 97 LEU A N 1
ATOM 705 C CA . LEU A 1 94 ? -26.404 -32.697 -21.140 1.00 31.16 97 LEU A CA 1
ATOM 706 C C . LEU A 1 94 ? -26.951 -33.564 -22.231 1.00 29.02 97 LEU A C 1
ATOM 707 O O . LEU A 1 94 ? -26.243 -33.871 -23.213 1.00 32.59 97 LEU A O 1
ATOM 712 N N . LEU A 1 95 ? -28.173 -34.028 -22.063 1.00 29.43 98 LEU A N 1
ATOM 713 C CA . LEU A 1 95 ? -28.857 -34.824 -23.008 1.00 27.87 98 LEU A CA 1
ATOM 714 C C . LEU A 1 95 ? -29.862 -33.929 -23.730 1.00 33.40 98 LEU A C 1
ATOM 715 O O . LEU A 1 95 ? -30.610 -33.192 -23.076 1.00 28.88 98 LEU A O 1
ATOM 720 N N . ILE A 1 96 ? -29.887 -34.025 -25.064 1.00 28.90 99 ILE A N 1
ATOM 721 C CA . ILE A 1 96 ? -30.669 -33.128 -25.929 1.00 33.01 99 ILE A CA 1
ATOM 722 C C . ILE A 1 96 ? -31.313 -33.946 -27.001 1.00 31.09 99 ILE A C 1
ATOM 723 O O . ILE A 1 96 ? -30.628 -34.685 -27.722 1.00 32.36 99 ILE A O 1
ATOM 728 N N . TYR A 1 97 ? -32.624 -33.868 -27.067 1.00 29.54 100 TYR A N 1
ATOM 729 C CA . TYR A 1 97 ? -33.371 -34.334 -28.201 1.00 30.98 100 TYR A CA 1
ATOM 730 C C . TYR A 1 97 ? -33.965 -33.127 -28.986 1.00 35.24 100 TYR A C 1
ATOM 731 O O . TYR A 1 97 ? -34.593 -32.190 -28.412 1.00 29.11 100 TYR A O 1
ATOM 740 N N . LEU A 1 98 ? -33.732 -33.124 -30.292 1.00 32.88 101 LEU A N 1
ATOM 741 C CA . LEU A 1 98 ? -34.217 -32.060 -31.187 1.00 29.31 101 LEU A CA 1
ATOM 742 C C . LEU A 1 98 ? -35.050 -32.707 -32.277 1.00 33.68 101 LEU A C 1
ATOM 743 O O . LEU A 1 98 ? -34.814 -33.861 -32.624 1.00 34.59 101 LEU A O 1
ATOM 748 N N . PRO A 1 99 ? -36.094 -32.021 -32.788 1.00 37.65 102 PRO A N 1
ATOM 749 C CA . PRO A 1 99 ? -36.848 -32.594 -33.913 1.00 38.17 102 PRO A CA 1
ATOM 750 C C . PRO A 1 99 ? -35.936 -32.689 -35.176 1.00 37.73 102 PRO A C 1
ATOM 751 O O . PRO A 1 99 ? -35.180 -31.747 -35.451 1.00 44.32 102 PRO A O 1
ATOM 755 N N . ALA A 1 100 ? -35.947 -33.826 -35.855 1.00 41.21 103 ALA A N 1
ATOM 756 C CA . ALA A 1 100 ? -35.166 -34.057 -37.124 1.00 45.38 103 ALA A CA 1
ATOM 757 C C . ALA A 1 100 ? -35.565 -33.178 -38.314 1.00 43.15 103 ALA A C 1
ATOM 758 O O . ALA A 1 100 ? -36.774 -32.889 -38.450 1.00 47.70 103 ALA A O 1
ATOM 760 N N . LYS A 1 103 ? -35.725 -27.749 -39.860 1.00 57.44 106 LYS A N 1
ATOM 761 C CA . LYS A 1 103 ? -35.721 -26.644 -40.863 1.00 72.96 106 LYS A CA 1
ATOM 762 C C . LYS A 1 103 ? -35.028 -25.328 -40.370 1.00 75.59 106 LYS A C 1
ATOM 763 O O . LYS A 1 103 ? -34.087 -24.835 -41.016 1.00 84.21 106 LYS A O 1
ATOM 765 N N . VAL A 1 104 ? -35.473 -24.777 -39.233 1.00 67.11 107 VAL A N 1
ATOM 766 C CA . VAL A 1 104 ? -34.810 -23.606 -38.583 1.00 62.20 107 VAL A CA 1
ATOM 767 C C . VAL A 1 104 ? -34.291 -23.946 -37.165 1.00 50.90 107 VAL A C 1
ATOM 768 O O . VAL A 1 104 ? -34.706 -24.927 -36.583 1.00 47.41 107 VAL A O 1
ATOM 772 N N . ARG A 1 105 ? -33.381 -23.132 -36.639 1.00 46.44 108 ARG A N 1
ATOM 773 C CA . ARG A 1 105 ? -32.926 -23.237 -35.236 1.00 48.84 108 ARG A CA 1
ATOM 774 C C . ARG A 1 105 ? -34.107 -23.602 -34.302 1.00 44.85 108 ARG A C 1
ATOM 775 O O . ARG A 1 105 ? -35.196 -23.003 -34.384 1.00 42.73 108 ARG A O 1
ATOM 783 N N . VAL A 1 106 ? -33.904 -24.641 -33.486 1.00 38.18 109 VAL A N 1
ATOM 784 C CA . VAL A 1 106 ? -34.983 -25.303 -32.767 1.00 38.42 109 VAL A CA 1
ATOM 785 C C . VAL A 1 106 ? -35.200 -24.603 -31.379 1.00 36.33 109 VAL A C 1
ATOM 786 O O . VAL A 1 106 ? -34.214 -24.303 -30.676 1.00 37.44 109 VAL A O 1
ATOM 790 N N . PRO A 1 107 ? -36.465 -24.295 -31.020 1.00 35.04 110 PRO A N 1
ATOM 791 C CA . PRO A 1 107 ? -36.751 -23.802 -29.672 1.00 33.54 110 PRO A CA 1
ATOM 792 C C . PRO A 1 107 ? -36.639 -25.001 -28.726 1.00 27.84 110 PRO A C 1
ATOM 793 O O . PRO A 1 107 ? -37.040 -26.087 -29.117 1.00 28.22 110 PRO A O 1
ATOM 797 N N . VAL A 1 108 ? -36.202 -24.785 -27.486 1.00 28.22 111 VAL A N 1
ATOM 798 C CA . VAL A 1 108 ? -35.947 -25.934 -26.567 1.00 29.20 111 VAL A CA 1
ATOM 799 C C . VAL A 1 108 ? -36.474 -25.705 -25.135 1.00 26.98 111 VAL A C 1
ATOM 800 O O . VAL A 1 108 ? -36.373 -24.602 -24.632 1.00 26.18 111 VAL A O 1
ATOM 804 N N . PHE A 1 109 ? -37.000 -26.764 -24.517 1.00 24.44 112 PHE A N 1
ATOM 805 C CA . PHE A 1 109 ? -37.336 -26.772 -23.080 1.00 24.20 112 PHE A CA 1
ATOM 806 C C . PHE A 1 109 ? -36.143 -27.406 -22.357 1.00 26.96 112 PHE A C 1
ATOM 807 O O . PHE A 1 109 ? -35.710 -28.467 -22.759 1.00 28.14 112 PHE A O 1
ATOM 815 N N . LEU A 1 110 ? -35.578 -26.742 -21.347 1.00 24.70 113 LEU A N 1
ATOM 816 C CA . LEU A 1 110 ? -34.394 -27.206 -20.657 1.00 24.71 113 LEU A CA 1
ATOM 817 C C . LEU A 1 110 ? -34.751 -27.339 -19.210 1.00 27.55 113 LEU A C 1
ATOM 818 O O . LEU A 1 110 ? -35.230 -26.369 -18.636 1.00 21.82 113 LEU A O 1
ATOM 823 N N . GLY A 1 111 ? -34.399 -28.466 -18.580 1.00 25.70 114 GLY A N 1
ATOM 824 C CA . GLY A 1 111 ? -34.539 -28.563 -17.130 1.00 24.65 114 GLY A CA 1
ATOM 825 C C . GLY A 1 111 ? -33.674 -29.622 -16.468 1.00 25.72 114 GLY A C 1
ATOM 826 O O . GLY A 1 111 ? -33.219 -30.566 -17.169 1.00 23.53 114 GLY A O 1
ATOM 827 N N . LEU A 1 112 ? -33.498 -29.489 -15.139 1.00 24.33 115 LEU A N 1
ATOM 828 C CA . LEU A 1 112 ? -32.785 -30.508 -14.321 1.00 23.04 115 LEU A CA 1
ATOM 829 C C . LEU A 1 112 ? -33.653 -31.678 -14.029 1.00 24.30 115 LEU A C 1
ATOM 830 O O . LEU A 1 112 ? -34.893 -31.516 -13.876 1.00 26.69 115 LEU A O 1
ATOM 835 N N . ASN A 1 113 ? -33.073 -32.915 -13.967 1.00 24.03 116 ASN A N 1
ATOM 836 C CA . ASN A 1 113 ? -33.871 -34.081 -13.607 1.00 20.78 116 ASN A CA 1
ATOM 837 C C . ASN A 1 113 ? -33.374 -34.610 -12.277 1.00 22.07 116 ASN A C 1
ATOM 838 O O . ASN A 1 113 ? -32.329 -34.224 -11.804 1.00 21.72 116 ASN A O 1
ATOM 843 N N . PHE A 1 114 ? -34.203 -35.427 -11.681 1.00 20.75 117 PHE A N 1
ATOM 844 C CA . PHE A 1 114 ? -34.034 -35.906 -10.312 1.00 24.02 117 PHE A CA 1
ATOM 845 C C . PHE A 1 114 ? -33.192 -37.197 -10.142 1.00 23.80 117 PHE A C 1
ATOM 846 O O . PHE A 1 114 ? -32.702 -37.448 -9.071 1.00 22.57 117 PHE A O 1
ATOM 854 N N . HIS A 1 115 ? -33.146 -38.036 -11.166 1.00 25.14 118 HIS A N 1
ATOM 855 C CA . HIS A 1 115 ? -32.583 -39.387 -11.023 1.00 26.08 118 HIS A CA 1
ATOM 856 C C . HIS A 1 115 ? -31.535 -39.810 -12.080 1.00 25.60 118 HIS A C 1
ATOM 857 O O . HIS A 1 115 ? -31.152 -41.002 -12.107 1.00 27.75 118 HIS A O 1
ATOM 864 N N . GLY A 1 116 ? -31.146 -38.890 -12.967 1.00 23.36 119 GLY A N 1
ATOM 865 C CA . GLY A 1 116 ? -30.187 -39.195 -14.041 1.00 24.33 119 GLY A CA 1
ATOM 866 C C . GLY A 1 116 ? -30.829 -39.074 -15.427 1.00 23.30 119 GLY A C 1
ATOM 867 O O . GLY A 1 116 ? -31.981 -39.472 -15.658 1.00 24.55 119 GLY A O 1
ATOM 868 N N . ASN A 1 117 ? -30.047 -38.590 -16.372 1.00 28.00 120 ASN A N 1
ATOM 869 C CA . ASN A 1 117 ? -30.493 -38.489 -17.777 1.00 25.78 120 ASN A CA 1
ATOM 870 C C . ASN A 1 117 ? -31.128 -39.754 -18.301 1.00 27.30 120 ASN A C 1
ATOM 871 O O . ASN A 1 117 ? -32.109 -39.709 -19.034 1.00 25.86 120 ASN A O 1
ATOM 876 N N . HIS A 1 118 ? -30.592 -40.927 -17.923 1.00 27.62 121 HIS A N 1
ATOM 877 C CA . HIS A 1 118 ? -31.094 -42.228 -18.474 1.00 25.79 121 HIS A CA 1
ATOM 878 C C . HIS A 1 118 ? -32.482 -42.567 -18.030 1.00 24.86 121 HIS A C 1
ATOM 879 O O . HIS A 1 118 ? -33.157 -43.386 -18.642 1.00 26.48 121 HIS A O 1
ATOM 886 N N . THR A 1 119 ? -32.942 -41.889 -16.959 1.00 25.85 122 THR A N 1
ATOM 887 C CA . THR A 1 119 ? -34.317 -42.068 -16.474 1.00 24.02 122 THR A CA 1
ATOM 888 C C . THR A 1 119 ? -35.358 -41.312 -17.299 1.00 20.78 122 THR A C 1
ATOM 889 O O . THR A 1 119 ? -36.504 -41.664 -17.260 1.00 21.65 122 THR A O 1
ATOM 893 N N . ILE A 1 120 ? -34.957 -40.366 -18.110 1.00 23.60 123 ILE A N 1
ATOM 894 C CA . ILE A 1 120 ? -35.982 -39.550 -18.816 1.00 27.21 123 ILE A CA 1
ATOM 895 C C . ILE A 1 120 ? -36.550 -40.137 -20.115 1.00 28.86 123 ILE A C 1
ATOM 896 O O . ILE A 1 120 ? -37.577 -39.686 -20.624 1.00 28.12 123 ILE A O 1
ATOM 901 N N . HIS A 1 121 ? -35.906 -41.194 -20.621 1.00 28.83 124 HIS A N 1
ATOM 902 C CA . HIS A 1 121 ? -36.368 -41.919 -21.805 1.00 31.01 124 HIS A CA 1
ATOM 903 C C . HIS A 1 121 ? -35.667 -43.285 -21.752 1.00 27.97 124 HIS A C 1
ATOM 904 O O . HIS A 1 121 ? -34.554 -43.375 -21.212 1.00 28.98 124 HIS A O 1
ATOM 911 N N A LYS A 1 122 ? -36.316 -44.310 -22.287 0.50 29.94 125 LYS A N 1
ATOM 912 N N B LYS A 1 122 ? -36.329 -44.292 -22.298 0.50 29.76 125 LYS A N 1
ATOM 913 C CA A LYS A 1 122 ? -35.775 -45.685 -22.376 0.50 31.93 125 LYS A CA 1
ATOM 914 C CA B LYS A 1 122 ? -35.834 -45.671 -22.376 0.50 31.75 125 LYS A CA 1
ATOM 915 C C A LYS A 1 122 ? -34.499 -45.823 -23.208 0.50 33.16 125 LYS A C 1
ATOM 916 C C B LYS A 1 122 ? -34.583 -45.867 -23.248 0.50 32.98 125 LYS A C 1
ATOM 917 O O A LYS A 1 122 ? -33.666 -46.690 -22.968 0.50 31.81 125 LYS A O 1
ATOM 918 O O B LYS A 1 122 ? -33.859 -46.838 -23.070 0.50 32.16 125 LYS A O 1
ATOM 929 N N . ASP A 1 123 ? -34.352 -44.954 -24.188 1.00 32.13 126 ASP A N 1
ATOM 930 C CA . ASP A 1 123 ? -33.203 -44.941 -25.092 1.00 33.89 126 ASP A CA 1
ATOM 931 C C . ASP A 1 123 ? -31.922 -45.501 -24.462 1.00 34.16 126 ASP A C 1
ATOM 932 O O . ASP A 1 123 ? -31.358 -44.907 -23.572 1.00 28.40 126 ASP A O 1
ATOM 937 N N . LYS A 1 124 ? -31.433 -46.649 -25.000 1.00 33.08 127 LYS A N 1
ATOM 938 C CA . LYS A 1 124 ? -30.286 -47.371 -24.453 1.00 30.72 127 LYS A CA 1
ATOM 939 C C . LYS A 1 124 ? -28.973 -46.613 -24.624 1.00 33.24 127 LYS A C 1
ATOM 940 O O . LYS A 1 124 ? -27.984 -46.840 -23.901 1.00 32.74 127 LYS A O 1
ATOM 943 N N . GLU A 1 125 ? -28.975 -45.592 -25.472 1.00 29.94 128 GLU A N 1
ATOM 944 C CA . GLU A 1 125 ? -27.759 -44.887 -25.703 1.00 32.29 128 GLU A CA 1
ATOM 945 C C . GLU A 1 125 ? -27.476 -43.845 -24.670 1.00 29.73 128 GLU A C 1
ATOM 946 O O . GLU A 1 125 ? -26.364 -43.331 -24.597 1.00 29.05 128 GLU A O 1
ATOM 952 N N . ILE A 1 126 ? -28.456 -43.491 -23.825 1.00 30.45 129 ILE A N 1
ATOM 953 C CA . ILE A 1 126 ? -28.172 -42.464 -22.844 1.00 28.18 129 ILE A CA 1
ATOM 954 C C . ILE A 1 126 ? -27.107 -42.924 -21.824 1.00 29.03 129 ILE A C 1
ATOM 955 O O . ILE A 1 126 ? -27.185 -44.001 -21.264 1.00 31.12 129 ILE A O 1
ATOM 960 N N . TRP A 1 127 ? -26.144 -42.058 -21.569 1.00 28.30 130 TRP A N 1
ATOM 961 C CA . TRP A 1 127 ? -25.043 -42.369 -20.688 1.00 30.88 130 TRP A CA 1
ATOM 962 C C . TRP A 1 1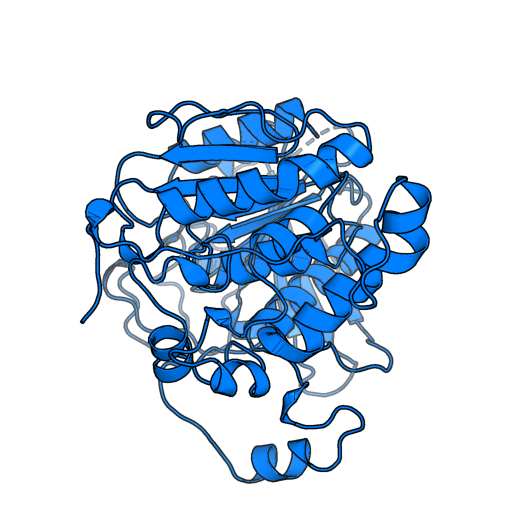27 ? -25.547 -42.526 -19.266 1.00 36.60 130 TRP A C 1
ATOM 963 O O . TRP A 1 127 ? -26.439 -41.752 -18.798 1.00 30.60 130 TRP A O 1
ATOM 974 N N . LEU A 1 128 ? -24.949 -43.465 -18.539 1.00 30.67 131 LEU A N 1
ATOM 975 C CA . LEU A 1 128 ? -25.315 -43.624 -17.142 1.00 32.64 131 LEU A CA 1
ATOM 976 C C . LEU A 1 128 ? -24.489 -42.759 -16.304 1.00 33.34 131 LEU A C 1
ATOM 977 O O . LEU A 1 128 ? -23.278 -42.891 -16.268 1.00 33.39 131 LEU A O 1
ATOM 982 N N . THR A 1 129 ? -25.130 -41.871 -15.556 1.00 29.86 132 THR A N 1
ATOM 983 C CA . THR A 1 129 ? -24.353 -41.030 -14.684 1.00 28.11 132 THR A CA 1
ATOM 984 C C . THR A 1 129 ? -23.508 -41.847 -13.623 1.00 26.59 132 THR A C 1
ATOM 985 O O . THR A 1 129 ? -23.950 -42.829 -13.083 1.00 27.91 132 THR A O 1
ATOM 989 N N . GLU A 1 130 ? -22.330 -41.349 -13.317 1.00 29.18 133 GLU A N 1
ATOM 990 C CA . GLU A 1 130 ? -21.484 -41.887 -12.180 1.00 33.79 133 GLU A CA 1
ATOM 991 C C . GLU A 1 130 ? -21.712 -41.122 -10.895 1.00 31.11 133 GLU A C 1
ATOM 992 O O . GLU A 1 130 ? -21.184 -41.503 -9.847 1.00 25.55 133 GLU A O 1
ATOM 998 N N . SER A 1 131 ? -22.586 -40.089 -10.911 1.00 26.82 134 SER A N 1
ATOM 999 C CA . SER A 1 131 ? -22.776 -39.320 -9.653 1.00 26.12 134 SER A CA 1
ATOM 1000 C C . SER A 1 131 ? -23.670 -40.088 -8.734 1.00 24.71 134 SER A C 1
ATOM 1001 O O . SER A 1 131 ? -24.403 -40.951 -9.158 1.00 28.25 134 SER A O 1
ATOM 1004 N N . TRP A 1 132 ? -23.625 -39.777 -7.457 1.00 25.06 135 TRP A N 1
ATOM 1005 C CA . TRP A 1 132 ? -24.539 -40.364 -6.486 1.00 25.41 135 TRP A CA 1
ATOM 1006 C C . TRP A 1 132 ? -25.992 -40.064 -6.872 1.00 28.36 135 TRP A C 1
ATOM 1007 O O . TRP A 1 132 ? -26.301 -38.897 -7.285 1.00 25.03 135 TRP A O 1
ATOM 1018 N N . VAL A 1 133 ? -26.852 -41.068 -6.718 1.00 27.53 136 VAL A N 1
ATOM 1019 C CA . VAL A 1 133 ? -28.327 -40.980 -6.905 1.00 28.95 136 VAL A CA 1
ATOM 1020 C C . VAL A 1 133 ? -29.045 -41.439 -5.651 1.00 29.35 136 VAL A C 1
ATOM 1021 O O . VAL A 1 133 ? -28.501 -42.279 -4.916 1.00 28.96 136 VAL A O 1
ATOM 1025 N N A ARG A 1 134 ? -30.236 -40.870 -5.406 0.50 30.39 137 ARG A N 1
ATOM 1026 N N B ARG A 1 134 ? -30.213 -40.857 -5.360 0.50 27.81 137 ARG A N 1
ATOM 1027 C CA A ARG A 1 134 ? -31.102 -41.187 -4.239 0.50 32.56 137 ARG A CA 1
ATOM 1028 C CA B ARG A 1 134 ? -31.004 -41.204 -4.148 0.50 28.20 137 ARG A CA 1
ATOM 1029 C C A ARG A 1 134 ? -31.858 -42.440 -4.498 0.50 30.12 137 ARG A C 1
ATOM 1030 C C B ARG A 1 134 ? -31.880 -42.370 -4.453 0.50 27.18 137 ARG A C 1
ATOM 1031 O O A ARG A 1 134 ? -32.199 -42.713 -5.639 0.50 32.74 137 ARG A O 1
ATOM 1032 O O B ARG A 1 134 ? -32.298 -42.525 -5.584 0.50 28.91 137 ARG A O 1
ATOM 1047 N N . THR A 1 135 ? -32.164 -43.191 -3.449 1.00 26.81 138 THR A N 1
ATOM 1048 C CA . THR A 1 135 ? -33.147 -44.243 -3.555 1.00 29.35 138 THR A CA 1
ATOM 1049 C C . THR A 1 135 ? -34.535 -43.603 -3.636 1.00 32.57 138 THR A C 1
ATOM 1050 O O . THR A 1 135 ? -34.717 -42.479 -3.170 1.00 30.71 138 THR A O 1
ATOM 1054 N N . ASN A 1 136 ? -35.454 -44.255 -4.324 1.00 28.30 139 ASN A N 1
ATOM 1055 C CA . ASN A 1 136 ? -36.801 -43.724 -4.592 1.00 30.26 139 ASN A CA 1
ATOM 1056 C C . ASN A 1 136 ? -37.704 -44.923 -4.789 1.00 28.87 139 ASN A C 1
ATOM 1057 O O . ASN A 1 136 ? -37.510 -45.653 -5.749 1.00 24.51 139 ASN A O 1
ATOM 1062 N N . LYS A 1 137 ? -38.708 -45.095 -3.904 1.00 27.02 140 LYS A N 1
ATOM 1063 C CA . LYS A 1 137 ? -39.617 -46.274 -3.934 1.00 32.20 140 LYS A CA 1
ATOM 1064 C C . LYS A 1 137 ? -40.479 -46.227 -5.230 1.00 30.14 140 LYS A C 1
ATOM 1065 O O . LYS A 1 137 ? -40.637 -47.214 -5.949 1.00 30.57 140 LYS A O 1
ATOM 1069 N N . LYS A 1 138 ? -41.053 -45.074 -5.552 1.00 31.67 141 LYS A N 1
ATOM 1070 C CA . LYS A 1 138 ? -41.968 -44.987 -6.742 1.00 35.98 141 LYS A CA 1
ATOM 1071 C C . LYS A 1 138 ? -41.286 -45.454 -8.051 1.00 33.82 141 LYS A C 1
ATOM 1072 O O . LYS A 1 138 ? -41.886 -46.138 -8.854 1.00 30.95 141 LYS A O 1
ATOM 1078 N N . PHE A 1 139 ? -40.006 -45.145 -8.220 1.00 33.86 142 PHE A N 1
ATOM 1079 C CA . PHE A 1 139 ? -39.297 -45.435 -9.444 1.00 32.51 142 PHE A CA 1
ATOM 1080 C C . PHE A 1 139 ? -38.443 -46.751 -9.345 1.00 32.60 142 PHE A C 1
ATOM 1081 O O . PHE A 1 139 ? -37.639 -47.003 -10.234 1.00 32.63 142 PHE A O 1
ATOM 1089 N N . GLY A 1 140 ? -38.562 -47.475 -8.252 1.00 29.29 143 GLY A N 1
ATOM 1090 C CA . GLY A 1 140 ? -37.809 -48.727 -7.941 1.00 28.51 143 GLY A CA 1
ATOM 1091 C C . GLY A 1 140 ? -36.288 -48.590 -7.889 1.00 29.46 143 GLY A C 1
ATOM 1092 O O . GLY A 1 140 ? -35.567 -49.538 -8.237 1.00 29.24 143 GLY A O 1
ATOM 1093 N N . ILE A 1 141 ? -35.797 -47.437 -7.444 1.00 29.51 144 ILE A N 1
ATOM 1094 C CA . ILE A 1 141 ? -34.374 -47.138 -7.360 1.00 27.42 144 ILE A CA 1
ATOM 1095 C C . ILE A 1 141 ? -33.923 -47.491 -5.963 1.00 28.13 144 ILE A C 1
ATOM 1096 O O . ILE A 1 141 ? -34.328 -46.854 -5.020 1.00 24.96 144 ILE A O 1
ATOM 1101 N N . THR A 1 142 ? -33.136 -48.572 -5.828 1.00 29.21 145 THR A N 1
ATOM 1102 C CA . THR A 1 142 ? -32.784 -49.121 -4.504 1.00 29.43 145 THR A CA 1
ATOM 1103 C C . THR A 1 142 ? -31.300 -48.940 -4.128 1.00 30.93 145 THR A C 1
ATOM 1104 O O . THR A 1 142 ? -30.912 -49.239 -3.008 1.00 31.74 145 THR A O 1
ATOM 1108 N N . LYS A 1 143 ? -30.474 -48.447 -5.042 1.00 26.22 146 LYS A N 1
ATOM 1109 C CA . LYS A 1 143 ? -29.062 -48.238 -4.782 1.00 28.64 146 LYS A CA 1
ATOM 1110 C C . LYS A 1 143 ? -28.651 -46.853 -5.153 1.00 29.95 146 LYS A C 1
ATOM 1111 O O . LYS A 1 143 ? -29.255 -46.199 -6.024 1.00 28.62 146 LYS A O 1
ATOM 1117 N N . ASN A 1 144 ? -27.580 -46.400 -4.556 1.00 27.45 147 ASN A N 1
ATOM 1118 C CA . ASN A 1 144 ? -27.088 -45.062 -4.829 1.00 30.01 147 ASN A CA 1
ATOM 1119 C C . ASN A 1 144 ? -26.158 -44.944 -6.012 1.00 28.78 147 ASN A C 1
ATOM 1120 O O . ASN A 1 144 ? -25.676 -43.851 -6.301 1.00 28.37 147 ASN A O 1
ATOM 1125 N N . LYS A 1 145 ? -25.916 -46.044 -6.723 1.00 30.34 148 LYS A N 1
ATOM 1126 C CA . LYS A 1 145 ? -25.135 -45.976 -7.968 1.00 29.74 148 LYS A CA 1
ATOM 1127 C C . LYS A 1 145 ? -26.105 -46.296 -9.065 1.00 25.45 148 LYS A C 1
ATOM 1128 O O . LYS A 1 145 ? -26.815 -47.301 -8.986 1.00 25.78 148 LYS A O 1
ATOM 1131 N N . ALA A 1 146 ? -26.157 -45.435 -10.072 1.00 28.26 149 ALA A N 1
ATOM 1132 C CA . ALA A 1 146 ? -27.087 -45.570 -11.157 1.00 29.00 149 ALA A CA 1
ATOM 1133 C C . ALA A 1 146 ? -26.753 -46.787 -11.999 1.00 31.04 149 ALA A C 1
ATOM 1134 O O . ALA A 1 146 ? -25.579 -47.088 -12.195 1.00 27.89 149 ALA A O 1
ATOM 1136 N N . ASN A 1 147 ? -27.795 -47.447 -12.500 1.00 30.52 150 ASN A N 1
ATOM 1137 C CA . ASN A 1 147 ? -27.613 -48.540 -13.397 1.00 28.96 150 ASN A CA 1
ATOM 1138 C C . ASN A 1 147 ? -28.738 -48.591 -14.386 1.00 31.37 150 ASN A C 1
ATOM 1139 O O . ASN A 1 147 ? -29.738 -47.833 -14.324 1.00 25.05 150 ASN A O 1
ATOM 1144 N N . GLU A 1 148 ? -28.601 -49.494 -15.347 1.00 26.65 151 GLU A N 1
ATOM 1145 C CA . GLU A 1 148 ? -29.518 -49.489 -16.477 1.00 28.37 151 GLU A CA 1
ATOM 1146 C C . GLU A 1 148 ? -30.902 -49.983 -16.184 1.00 25.54 151 GLU A C 1
ATOM 1147 O O . GLU A 1 148 ? -31.826 -49.877 -17.032 1.00 25.24 151 GLU A O 1
ATOM 1153 N N . LEU A 1 149 ? -31.118 -50.472 -14.985 1.00 25.15 152 LEU A N 1
ATOM 1154 C CA . LEU A 1 149 ? -32.406 -51.066 -14.671 1.00 25.66 152 LEU A CA 1
ATOM 1155 C C . LEU A 1 149 ? -33.502 -49.995 -14.610 1.00 27.78 152 LEU A C 1
ATOM 1156 O O . LEU A 1 149 ? -34.673 -50.318 -14.683 1.0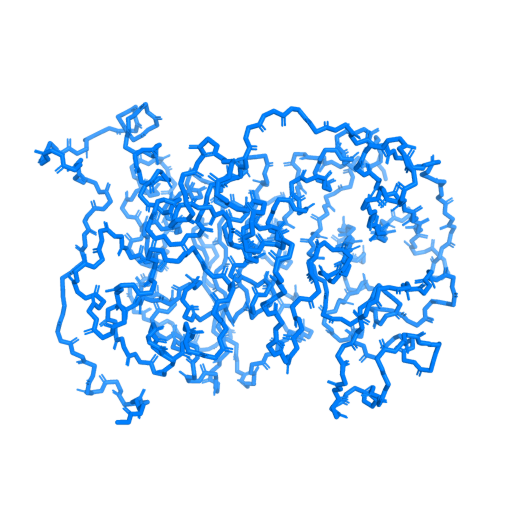0 26.67 152 LEU A O 1
ATOM 1161 N N . SER A 1 150 ? -33.080 -48.789 -14.371 1.00 27.21 153 SER A N 1
ATOM 1162 C CA . SER A 1 150 ? -34.019 -47.633 -14.258 1.00 30.92 153 SER A CA 1
ATOM 1163 C C . SER A 1 150 ? -34.132 -46.792 -15.538 1.00 29.65 153 SER A C 1
ATOM 1164 O O . SER A 1 150 ? -34.646 -45.652 -15.529 1.00 27.30 153 SER A O 1
ATOM 1167 N N . ARG A 1 151 ? -33.664 -47.316 -16.688 1.00 29.41 154 ARG A N 1
ATOM 1168 C CA . ARG A 1 151 ? -33.790 -46.548 -17.934 1.00 26.47 154 ARG A CA 1
ATOM 1169 C C . ARG A 1 151 ? -35.269 -46.217 -18.157 1.00 26.51 154 ARG A C 1
ATOM 1170 O O . ARG A 1 151 ? -36.146 -47.044 -17.971 1.00 24.52 154 ARG A O 1
ATOM 1178 N N . GLY A 1 152 ? -35.554 -44.974 -18.512 1.00 28.26 155 GLY A N 1
ATOM 1179 C CA . GLY A 1 152 ? -36.934 -44.653 -18.852 1.00 25.29 155 GLY A CA 1
ATOM 1180 C C . GLY A 1 152 ? -37.929 -44.532 -17.721 1.00 24.24 155 GLY A C 1
ATOM 1181 O O . GLY A 1 152 ? -39.071 -44.170 -17.965 1.00 26.25 155 GLY A O 1
ATOM 1182 N N . VAL A 1 153 ? -37.534 -44.727 -16.458 1.00 22.92 156 VAL A N 1
ATOM 1183 C CA . VAL A 1 153 ? -38.585 -44.812 -15.411 1.00 25.03 156 VAL A CA 1
ATOM 1184 C C . VAL A 1 153 ? -39.267 -43.460 -15.134 1.00 20.85 156 VAL A C 1
ATOM 1185 O O . VAL A 1 153 ? -40.368 -43.457 -14.617 1.00 25.36 156 VAL A O 1
ATOM 1189 N N . ALA A 1 154 ? -38.563 -42.376 -15.373 1.00 22.20 157 ALA A N 1
ATOM 1190 C CA . ALA A 1 154 ? -39.170 -41.008 -15.154 1.00 25.05 157 ALA A CA 1
ATOM 1191 C C . ALA A 1 154 ? -39.667 -40.365 -16.471 1.00 26.07 157 ALA A C 1
ATOM 1192 O O . ALA A 1 154 ? -39.910 -39.118 -16.521 1.00 24.58 157 ALA A O 1
ATOM 1194 N N . ALA A 1 155 ? -39.870 -41.186 -17.513 1.00 24.57 158 ALA A N 1
ATOM 1195 C CA . ALA A 1 155 ? -40.232 -40.661 -18.870 1.00 25.34 158 ALA A CA 1
ATOM 1196 C C . ALA A 1 155 ? -41.543 -39.813 -18.870 1.00 24.71 158 ALA A C 1
ATOM 1197 O O . ALA A 1 155 ? -41.709 -38.962 -19.704 1.00 22.95 158 ALA A O 1
ATOM 1199 N N . GLY A 1 156 ? -42.455 -40.142 -17.974 1.00 25.32 159 GLY A N 1
ATOM 1200 C CA . GLY A 1 156 ? -43.708 -39.376 -17.788 1.00 25.19 159 GLY A CA 1
ATOM 1201 C C . GLY A 1 156 ? -43.500 -37.915 -17.533 1.00 25.49 159 GLY A C 1
ATOM 1202 O O . GLY A 1 156 ? -44.331 -37.089 -17.968 1.00 26.63 159 GLY A O 1
ATOM 1203 N N . ARG A 1 157 ? -42.378 -37.560 -16.938 1.00 23.43 160 ARG A N 1
ATOM 1204 C CA . ARG A 1 157 ? -42.088 -36.207 -16.554 1.00 24.14 160 ARG A CA 1
ATOM 1205 C C . ARG A 1 157 ? -41.417 -35.424 -17.684 1.00 24.53 160 ARG A C 1
ATOM 1206 O O . ARG A 1 157 ? -41.187 -34.206 -17.555 1.00 24.71 160 ARG A O 1
ATOM 1214 N N . TRP A 1 158 ? -41.063 -36.138 -18.775 1.00 25.87 161 TRP A N 1
ATOM 1215 C CA . TRP A 1 158 ? -40.309 -35.585 -19.882 1.00 27.46 161 TRP A CA 1
ATOM 1216 C C . TRP A 1 158 ? -40.966 -36.119 -21.153 1.00 32.63 161 TRP A C 1
ATOM 1217 O O . TRP A 1 158 ? -40.631 -37.190 -21.666 1.00 46.85 161 TRP A O 1
ATOM 1228 N N . GLN A 1 159 ? -41.892 -35.391 -21.664 1.00 31.86 162 GLN A N 1
ATOM 1229 C CA . GLN A 1 159 ? -42.825 -35.934 -22.670 1.00 30.69 162 GLN A CA 1
ATOM 1230 C C . GLN A 1 159 ? -42.130 -35.665 -23.994 1.00 30.05 162 GLN A C 1
ATOM 1231 O O . GLN A 1 159 ? -42.506 -34.787 -24.721 1.00 29.97 162 GLN A O 1
ATOM 1237 N N . ILE A 1 160 ? -41.019 -36.367 -24.274 1.00 27.69 163 ILE A N 1
ATOM 1238 C CA . ILE A 1 160 ? -40.153 -35.989 -25.405 1.00 29.47 163 ILE A CA 1
ATOM 1239 C C . ILE A 1 160 ? -40.908 -36.085 -26.708 1.00 28.73 163 ILE A C 1
ATOM 1240 O O . ILE A 1 160 ? -40.821 -35.184 -27.529 1.00 31.94 163 ILE A O 1
ATOM 1245 N N . GLU A 1 161 ? -41.639 -37.161 -26.890 1.00 29.82 164 GLU A N 1
ATOM 1246 C CA . GLU A 1 161 ? -42.297 -37.474 -28.156 1.00 33.42 164 GLU A CA 1
ATOM 1247 C C . GLU A 1 161 ? -43.345 -36.373 -28.401 1.00 39.63 164 GLU A C 1
ATOM 1248 O O . GLU A 1 161 ? -43.497 -35.847 -29.521 1.00 36.37 164 GLU A O 1
ATOM 1254 N N . LYS A 1 162 ? -44.026 -35.980 -27.327 1.00 36.32 165 LYS A N 1
ATOM 1255 C CA . LYS A 1 162 ? -45.000 -34.892 -27.381 1.00 35.62 165 LYS A CA 1
ATOM 1256 C C . LYS A 1 162 ? -44.356 -33.566 -27.743 1.00 33.45 165 LYS A C 1
ATOM 1257 O O . LYS A 1 162 ? -44.856 -32.862 -28.679 1.00 34.79 165 LYS A O 1
ATOM 1263 N N . ALA A 1 163 ? -43.235 -33.227 -27.091 1.00 30.65 166 ALA A N 1
ATOM 1264 C CA . ALA A 1 163 ? -42.557 -31.966 -27.389 1.00 30.78 166 ALA A CA 1
ATOM 1265 C C . ALA A 1 163 ? -42.049 -31.924 -28.843 1.00 36.47 166 ALA A C 1
ATOM 1266 O O . ALA A 1 163 ? -42.187 -30.895 -29.596 1.00 31.10 166 ALA A O 1
ATOM 1268 N N . ILE A 1 164 ? -41.489 -33.046 -29.245 1.00 33.14 167 ILE A N 1
ATOM 1269 C CA . ILE A 1 164 ? -40.870 -33.121 -30.562 1.00 39.02 167 ILE A CA 1
ATOM 1270 C C . ILE A 1 164 ? -41.919 -32.933 -31.662 1.00 34.25 167 ILE A C 1
ATOM 1271 O O . ILE A 1 164 ? -41.713 -32.114 -32.538 1.00 32.53 167 ILE A O 1
ATOM 1276 N N . ALA A 1 165 ? -43.025 -33.648 -31.553 1.00 35.99 168 ALA A N 1
ATOM 1277 C CA . ALA A 1 165 ? -44.151 -33.523 -32.470 1.00 39.53 168 ALA A CA 1
ATOM 1278 C C . ALA A 1 165 ? -44.636 -32.079 -32.570 1.00 45.22 168 ALA A C 1
ATOM 1279 O O . ALA A 1 165 ? -45.195 -31.695 -33.586 1.00 42.10 168 ALA A O 1
ATOM 1281 N N . LYS A 1 166 ? -44.463 -31.285 -31.521 1.00 40.40 169 LYS A N 1
ATOM 1282 C CA . LYS A 1 166 ? -44.871 -29.875 -31.532 1.00 37.50 169 LYS A CA 1
ATOM 1283 C C . LYS A 1 166 ? -43.746 -28.938 -31.920 1.00 36.17 169 LYS A C 1
ATOM 1284 O O . LYS A 1 166 ? -43.894 -27.711 -31.879 1.00 39.57 169 LYS A O 1
ATOM 1290 N N . GLY A 1 167 ? -42.602 -29.445 -32.341 1.00 36.49 170 GLY A N 1
ATOM 1291 C CA . GLY A 1 167 ? -41.548 -28.554 -32.844 1.00 34.85 170 GLY A CA 1
ATOM 1292 C C . GLY A 1 167 ? -40.546 -28.062 -31.815 1.00 35.17 170 GLY A C 1
ATOM 1293 O O . GLY A 1 167 ? -39.681 -27.244 -32.141 1.00 31.62 170 GLY A O 1
ATOM 1294 N N . TYR A 1 168 ? -40.601 -28.606 -30.592 1.00 32.44 171 TYR A N 1
ATOM 1295 C CA . TYR A 1 168 ? -39.635 -28.268 -29.567 1.00 30.05 171 TYR A CA 1
ATOM 1296 C C . TYR A 1 168 ? -38.618 -29.414 -29.326 1.00 28.01 171 TYR A C 1
ATOM 1297 O O . TYR A 1 168 ? -38.968 -30.562 -29.361 1.00 32.96 171 TYR A O 1
ATOM 1306 N N . GLY A 1 169 ? -37.400 -29.036 -29.041 1.00 30.47 172 GLY A N 1
ATOM 1307 C CA . GLY A 1 169 ? -36.417 -29.917 -28.456 1.00 30.85 172 GLY A CA 1
ATOM 1308 C C . GLY A 1 169 ? -36.572 -29.950 -26.925 1.00 33.38 172 GLY A C 1
ATOM 1309 O O . GLY A 1 169 ? -37.240 -29.084 -26.327 1.00 25.96 172 GLY A O 1
ATOM 1310 N N . VAL A 1 170 ? -36.021 -31.002 -26.313 1.00 29.85 173 VAL A N 1
ATOM 1311 C CA . VAL A 1 170 ? -35.941 -31.114 -24.841 1.00 30.01 173 VAL A CA 1
ATOM 1312 C C . VAL A 1 170 ? -34.503 -31.399 -24.455 1.00 30.29 173 VAL A C 1
ATOM 1313 O O . VAL A 1 170 ? -33.822 -32.231 -25.101 1.00 32.70 173 VAL A O 1
ATOM 1317 N N . ALA A 1 171 ? -34.033 -30.716 -23.426 1.00 25.87 174 ALA A N 1
ATOM 1318 C CA . ALA A 1 171 ? -32.696 -30.892 -22.919 1.00 26.44 174 ALA A CA 1
ATOM 1319 C C . ALA A 1 171 ? -32.745 -31.041 -21.429 1.00 30.68 174 ALA A C 1
ATOM 1320 O O . ALA A 1 171 ? -33.642 -30.471 -20.770 1.00 30.28 174 ALA A O 1
ATOM 1322 N N . THR A 1 172 ? -31.799 -31.827 -20.908 1.00 27.23 175 THR A N 1
ATOM 1323 C CA . THR A 1 172 ? -31.785 -32.164 -19.463 1.00 28.19 175 THR A CA 1
ATOM 1324 C C . THR A 1 172 ? -30.372 -32.512 -18.934 1.00 30.87 175 THR A C 1
ATOM 1325 O O . THR A 1 172 ? -29.503 -33.020 -19.682 1.00 33.14 175 THR A O 1
ATOM 1329 N N . ILE A 1 173 ? -30.181 -32.224 -17.649 1.00 29.10 176 ILE A N 1
ATOM 1330 C CA . ILE A 1 173 ? -28.978 -32.500 -16.860 1.00 27.75 176 ILE A CA 1
ATOM 1331 C C . ILE A 1 173 ? -29.477 -33.050 -15.504 1.00 29.87 176 ILE A C 1
ATOM 1332 O O . ILE A 1 173 ? -30.498 -32.563 -14.941 1.00 24.79 176 ILE A O 1
ATOM 1337 N N . TYR A 1 174 ? -28.787 -34.075 -14.987 1.00 24.30 177 TYR A N 1
ATOM 1338 C CA . TYR A 1 174 ? -29.065 -34.596 -13.654 1.00 22.86 177 TYR A CA 1
ATOM 1339 C C . TYR A 1 174 ? -28.554 -33.616 -12.642 1.00 25.57 177 TYR A C 1
ATOM 1340 O O . TYR A 1 174 ? -27.370 -33.263 -12.635 1.00 24.93 177 TYR A O 1
ATOM 1349 N N . CYS A 1 175 ? -29.443 -33.163 -11.745 1.00 23.50 178 CYS A N 1
ATOM 1350 C CA . CYS A 1 175 ? -29.057 -32.167 -10.778 1.00 23.22 178 CYS A CA 1
ATOM 1351 C C . CYS A 1 175 ? -27.815 -32.575 -9.961 1.00 23.70 178 CYS A C 1
ATOM 1352 O O . CYS A 1 175 ? -26.976 -31.750 -9.638 1.00 22.80 178 CYS A O 1
ATOM 1355 N N . GLY A 1 176 ? -27.706 -33.861 -9.669 1.00 27.44 179 GLY A N 1
ATOM 1356 C CA . GLY A 1 176 ? -26.594 -34.399 -8.843 1.00 25.97 179 GLY A CA 1
ATOM 1357 C C . GLY A 1 176 ? -25.207 -34.364 -9.515 1.00 28.80 179 GLY A C 1
ATOM 1358 O O . GLY A 1 176 ? -24.230 -34.504 -8.831 1.00 29.66 179 GLY A O 1
ATOM 1359 N N . ASP A 1 177 ? -25.107 -34.177 -10.829 1.00 27.98 180 ASP A N 1
ATOM 1360 C CA . ASP A 1 177 ? -23.788 -33.875 -11.422 1.00 28.18 180 ASP A CA 1
ATOM 1361 C C . ASP A 1 177 ? -23.304 -32.536 -10.986 1.00 28.60 180 ASP A C 1
ATOM 1362 O O . ASP A 1 177 ? -22.131 -32.303 -10.933 1.00 31.58 180 ASP A O 1
ATOM 1367 N N . ILE A 1 178 ? -24.209 -31.638 -10.610 1.00 28.37 181 ILE A N 1
ATOM 1368 C CA . ILE A 1 178 ? -23.853 -30.272 -10.191 1.00 27.90 181 ILE A CA 1
ATOM 1369 C C . ILE A 1 178 ? -23.583 -30.201 -8.690 1.00 30.28 181 ILE A C 1
ATOM 1370 O O . ILE A 1 178 ? -22.609 -29.605 -8.267 1.00 33.57 181 ILE A O 1
ATOM 1375 N N A ASP A 1 179 ? -24.435 -30.806 -7.899 0.50 32.01 182 ASP A N 1
ATOM 1376 N N B ASP A 1 179 ? -24.529 -30.726 -7.900 0.50 30.60 182 ASP A N 1
ATOM 1377 C CA A ASP A 1 179 ? -24.212 -30.893 -6.471 0.50 33.60 182 ASP A CA 1
ATOM 1378 C CA B ASP A 1 179 ? -24.532 -30.761 -6.404 0.50 30.46 182 ASP A CA 1
ATOM 1379 C C A ASP A 1 179 ? -25.275 -31.882 -6.029 0.50 34.85 182 ASP A C 1
ATOM 1380 C C B ASP A 1 179 ? -25.400 -31.971 -6.077 0.50 33.08 182 ASP A C 1
ATOM 1381 O O A ASP A 1 179 ? -26.436 -31.707 -6.374 0.50 27.10 182 ASP A O 1
ATOM 1382 O O B ASP A 1 179 ? -26.562 -32.001 -6.487 0.50 26.96 182 ASP A O 1
ATOM 1391 N N . PRO A 1 180 ? -24.860 -32.956 -5.324 1.00 30.19 183 PRO A N 1
ATOM 1392 C CA . PRO A 1 180 ? -25.665 -34.150 -5.085 1.00 35.64 183 PRO A CA 1
ATOM 1393 C C . PRO A 1 180 ? -26.909 -34.019 -4.197 1.00 36.55 183 PRO A C 1
ATOM 1394 O O . PRO A 1 180 ? -27.829 -34.831 -4.316 1.00 38.98 183 PRO A O 1
ATOM 1398 N N . ASP A 1 181 ? -26.992 -33.054 -3.301 1.00 39.23 184 ASP A N 1
ATOM 1399 C CA . ASP A 1 181 ? -28.278 -33.024 -2.505 1.00 36.13 184 ASP A CA 1
ATOM 1400 C C . ASP A 1 181 ? -28.517 -34.325 -1.712 1.00 33.06 184 ASP A C 1
ATOM 1401 O O . ASP A 1 181 ? -29.575 -34.938 -1.727 1.00 32.49 184 ASP A O 1
ATOM 1406 N N . PHE A 1 182 ? -27.470 -34.772 -1.050 1.00 32.00 185 PHE A N 1
ATOM 1407 C CA . PHE A 1 182 ? -27.534 -35.948 -0.243 1.00 27.67 185 PHE A CA 1
ATOM 1408 C C . PHE A 1 182 ? -28.695 -35.912 0.755 1.00 28.80 185 PHE A C 1
ATOM 1409 O O . PHE A 1 182 ? -28.935 -34.912 1.408 1.00 31.77 185 PHE A O 1
ATOM 1417 N N . ASN A 1 183 ? -29.280 -37.050 0.990 1.00 30.18 186 ASN A N 1
ATOM 1418 C CA . ASN A 1 183 ? -30.322 -37.171 2.039 1.00 36.31 186 ASN A CA 1
ATOM 1419 C C . ASN A 1 183 ? -29.745 -37.604 3.370 1.00 39.19 186 ASN A C 1
ATOM 1420 O O . ASN A 1 183 ? -30.368 -38.380 4.083 1.00 42.02 186 ASN A O 1
ATOM 1425 N N . PHE A 1 184 ? -28.546 -37.117 3.696 1.00 35.60 187 PHE A N 1
ATOM 1426 C CA . PHE A 1 184 ? -27.924 -37.391 4.977 1.00 35.40 187 PHE A CA 1
ATOM 1427 C C . PHE A 1 184 ? -27.015 -36.224 5.191 1.00 33.67 187 PHE A C 1
ATOM 1428 O O . PHE A 1 184 ? -26.625 -35.567 4.201 1.00 35.84 187 PHE A O 1
ATOM 1436 N N . PRO A 1 185 ? -26.655 -35.955 6.449 1.00 36.78 188 PRO A N 1
ATOM 1437 C CA . PRO A 1 185 ? -25.856 -34.797 6.785 1.00 39.92 188 PRO A CA 1
ATOM 1438 C C . PRO A 1 185 ? -24.419 -35.086 6.527 1.00 43.06 188 PRO A C 1
ATOM 1439 O O . PRO A 1 185 ? -24.007 -36.204 6.786 1.00 46.63 188 PRO A O 1
ATOM 1443 N N . SER A 1 186 ? -23.699 -34.120 5.946 1.00 42.55 189 SER A N 1
ATOM 1444 C CA . SER A 1 186 ? -22.231 -34.222 5.815 1.00 50.81 189 SER A CA 1
ATOM 1445 C C . SER A 1 186 ? -21.562 -32.868 5.959 1.00 43.74 189 SER A C 1
ATOM 1446 O O . SER A 1 186 ? -21.425 -32.168 5.004 1.00 43.10 189 SER A O 1
ATOM 1449 N N . ASN A 1 187 ? -21.173 -32.514 7.184 1.00 44.92 190 ASN A N 1
ATOM 1450 C CA . ASN A 1 187 ? -20.362 -31.338 7.449 1.00 46.20 190 ASN A CA 1
ATOM 1451 C C . ASN A 1 187 ? -18.929 -31.762 7.814 1.00 41.42 190 ASN A C 1
ATOM 1452 O O . ASN A 1 187 ? -18.548 -31.781 8.983 1.00 36.53 190 ASN A O 1
ATOM 1457 N N . GLY A 1 188 ? -18.163 -32.046 6.772 1.00 38.51 191 GLY A N 1
ATOM 1458 C CA . GLY A 1 188 ? -16.752 -32.403 6.916 1.00 35.31 191 GLY A CA 1
ATOM 1459 C C . GLY A 1 188 ? -15.918 -31.187 7.264 1.00 36.69 191 GLY A C 1
ATOM 1460 O O . GLY A 1 188 ? -16.315 -30.037 7.018 1.00 32.22 191 GLY A O 1
ATOM 1461 N N . ILE A 1 189 ? -14.731 -31.437 7.794 1.00 30.48 192 ILE A N 1
ATOM 1462 C CA . ILE A 1 189 ? -13.926 -30.341 8.200 1.00 34.49 192 ILE A CA 1
ATOM 1463 C C . ILE A 1 189 ? -13.324 -29.584 7.059 1.00 32.51 192 ILE A C 1
ATOM 1464 O O . ILE A 1 189 ? -13.205 -28.361 7.151 1.00 37.97 192 ILE A O 1
ATOM 1469 N N . GLN A 1 190 ? -12.949 -30.250 5.977 1.00 33.32 193 GLN A N 1
ATOM 1470 C CA . GLN A 1 190 ? -12.289 -29.537 4.904 1.00 35.91 193 GLN A CA 1
ATOM 1471 C C . GLN A 1 190 ? -13.198 -28.405 4.397 1.00 36.45 193 GLN A C 1
ATOM 1472 O O . GLN A 1 190 ? -12.750 -27.248 4.255 1.00 33.97 193 GLN A O 1
ATOM 1478 N N . ALA A 1 191 ? -14.464 -28.743 4.178 1.00 37.00 194 ALA A N 1
ATOM 1479 C CA . ALA A 1 191 ? -15.429 -27.764 3.610 1.00 35.82 194 ALA A CA 1
ATOM 1480 C C . ALA A 1 191 ? -15.681 -26.666 4.622 1.00 35.38 194 ALA A C 1
ATOM 1481 O O . ALA A 1 191 ? -15.744 -25.500 4.231 1.00 38.19 194 ALA A O 1
ATOM 1483 N N . TYR A 1 192 ? -15.787 -27.008 5.909 1.00 36.43 195 TYR A N 1
ATOM 1484 C CA . TYR A 1 192 ? -15.868 -25.968 6.979 1.00 38.50 195 TYR A CA 1
ATOM 1485 C C . TYR A 1 192 ? -14.754 -24.924 6.844 1.00 41.28 195 TYR A C 1
ATOM 1486 O O . TYR A 1 192 ? -14.998 -23.708 6.849 1.00 38.22 195 TYR A O 1
ATOM 1495 N N . TYR A 1 193 ? -13.527 -25.395 6.665 1.00 39.00 196 TYR A N 1
ATOM 1496 C CA . TYR A 1 193 ? -12.394 -24.482 6.510 1.00 41.09 196 TYR A CA 1
ATOM 1497 C C . TYR A 1 193 ? -12.372 -23.775 5.145 1.00 36.61 196 TYR A C 1
ATOM 1498 O O . TYR A 1 193 ? -12.089 -22.610 5.112 1.00 37.97 196 TYR A O 1
ATOM 1507 N N . TYR A 1 194 ? -12.671 -24.433 4.045 1.00 35.83 197 TYR A N 1
ATOM 1508 C CA . TYR A 1 194 ? -12.685 -23.737 2.746 1.00 42.06 197 TYR A CA 1
ATOM 1509 C C . TYR A 1 194 ? -13.655 -22.544 2.671 1.00 43.41 197 TYR A C 1
ATOM 1510 O O . TYR A 1 194 ? -13.381 -21.534 1.998 1.00 44.64 197 TYR A O 1
ATOM 1519 N N . LYS A 1 195 ? -14.767 -22.672 3.360 1.00 42.19 198 LYS A N 1
ATOM 1520 C CA . LYS A 1 195 ? -15.775 -21.607 3.367 1.00 53.40 198 LYS A CA 1
ATOM 1521 C C . LYS A 1 195 ? -15.397 -20.317 4.136 1.00 57.48 198 LYS A C 1
ATOM 1522 O O . LYS A 1 195 ? -16.064 -19.319 3.956 1.00 53.05 198 LYS A O 1
ATOM 1528 N N . LYS A 1 196 ? -14.340 -20.335 4.947 1.00 61.40 199 LYS A N 1
ATOM 1529 C CA . LYS A 1 196 ? -13.904 -19.139 5.669 1.00 65.04 199 LYS A CA 1
ATOM 1530 C C . LYS A 1 196 ? -13.045 -18.218 4.809 1.00 67.05 199 LYS A C 1
ATOM 1531 O O . LYS A 1 196 ? -13.170 -16.973 4.881 1.00 67.87 199 LYS A O 1
ATOM 1537 N N . ASP A 1 197 ? -12.167 -18.819 4.009 1.00 62.86 200 ASP A N 1
ATOM 1538 C CA . ASP A 1 197 ? -11.235 -18.066 3.186 1.00 70.04 200 ASP A CA 1
ATOM 1539 C C . ASP A 1 197 ? -11.966 -17.689 1.909 1.00 71.81 200 ASP A C 1
ATOM 1540 O O . ASP A 1 197 ? -11.642 -18.211 0.843 1.00 66.75 200 ASP A O 1
ATOM 1541 N N . GLN A 1 198 ? -12.957 -16.798 2.014 1.00 73.34 201 GLN A N 1
ATOM 1542 C CA . GLN A 1 198 ? -13.822 -16.478 0.870 1.00 66.12 201 GLN A CA 1
ATOM 1543 C C . GLN A 1 198 ? -14.196 -15.009 0.824 1.00 56.34 201 GLN A C 1
ATOM 1544 O O . GLN A 1 198 ? -14.450 -14.405 1.860 1.00 54.18 201 GLN A O 1
ATOM 1550 N N . THR A 1 199 ? -14.245 -14.444 -0.390 1.00 60.72 202 THR A N 1
ATOM 1551 C CA . THR A 1 199 ? -14.575 -13.014 -0.538 1.00 66.66 202 THR A CA 1
ATOM 1552 C C . THR A 1 199 ? -16.018 -12.796 -0.042 1.00 64.48 202 THR A C 1
ATOM 1553 O O . THR A 1 199 ? -16.243 -11.985 0.866 1.00 72.74 202 THR A O 1
ATOM 1557 N N . ILE A 1 200 ? -16.968 -13.579 -0.567 1.00 60.60 203 ILE A N 1
ATOM 1558 C CA . ILE A 1 200 ? -18.365 -13.593 -0.045 1.00 52.86 203 ILE A CA 1
ATOM 1559 C C . ILE A 1 200 ? -18.359 -14.228 1.361 1.00 51.65 203 ILE A C 1
ATOM 1560 O O . ILE A 1 200 ? -17.857 -15.332 1.513 1.00 58.49 203 ILE A O 1
ATOM 1565 N N . PRO A 1 201 ? -18.890 -13.540 2.400 1.00 58.02 204 PRO A N 1
ATOM 1566 C CA . PRO A 1 201 ? -18.926 -14.215 3.721 1.00 55.09 204 PRO A CA 1
ATOM 1567 C C . PRO A 1 201 ? -19.872 -15.447 3.705 1.00 54.13 204 PRO A C 1
ATOM 1568 O O . PRO A 1 201 ? -20.713 -15.552 2.804 1.00 52.55 204 PRO A O 1
ATOM 1572 N N . GLU A 1 202 ? -19.746 -16.356 4.673 1.00 45.21 205 GLU A N 1
ATOM 1573 C CA . GLU A 1 202 ? -20.415 -17.671 4.567 1.00 47.20 205 GLU A CA 1
ATOM 1574 C C . GLU A 1 202 ? -21.939 -17.498 4.386 1.00 46.37 205 GLU A C 1
ATOM 1575 O O . GLU A 1 202 ? -22.518 -18.165 3.562 1.00 43.51 205 GLU A O 1
ATOM 1577 N N . LYS A 1 203 ? -22.533 -16.581 5.153 1.00 46.37 206 LYS A N 1
ATOM 1578 C CA . LYS A 1 203 ? -23.995 -16.332 5.224 1.00 44.26 206 LYS A CA 1
ATOM 1579 C C . LYS A 1 203 ? -24.621 -16.002 3.856 1.00 39.20 206 LYS A C 1
ATOM 1580 O O . LYS A 1 203 ? -25.797 -16.297 3.645 1.00 38.54 206 LYS A O 1
ATOM 1585 N N . GLY A 1 204 ? -23.846 -15.346 2.977 1.00 35.77 207 GLY A N 1
ATOM 1586 C CA . GLY A 1 204 ? -24.237 -14.911 1.625 1.00 31.64 207 GLY A CA 1
ATOM 1587 C C . GLY A 1 204 ? -23.798 -15.812 0.497 1.00 34.14 207 GLY A C 1
ATOM 1588 O O . GLY A 1 204 ? -24.050 -15.512 -0.705 1.00 36.11 207 GLY A O 1
ATOM 1589 N N . GLN A 1 205 ? -23.093 -16.905 0.826 1.00 34.94 208 GLN A N 1
ATOM 1590 C CA . GLN A 1 205 ? -22.667 -17.845 -0.240 1.00 35.36 208 GLN A CA 1
ATOM 1591 C C . GLN A 1 205 ? -23.837 -18.718 -0.757 1.00 31.63 208 GLN A C 1
ATOM 1592 O O . GLN A 1 205 ? -24.712 -19.065 0.008 1.00 30.53 208 GLN A O 1
ATOM 1598 N N . TRP A 1 206 ? -23.809 -19.052 -2.048 1.00 32.11 209 TRP A N 1
ATOM 1599 C CA . TRP A 1 206 ? -24.753 -19.980 -2.681 1.00 31.70 209 TRP A CA 1
ATOM 1600 C C . TRP A 1 206 ? -24.962 -21.276 -1.855 1.00 30.67 209 TRP A C 1
ATOM 1601 O O . TRP A 1 206 ? -23.991 -21.733 -1.352 1.00 29.60 209 TRP A O 1
ATOM 1612 N N . GLY A 1 207 ? -26.114 -21.886 -1.551 1.00 32.94 210 GLY A N 1
ATOM 1613 C CA . GLY A 1 207 ? -27.262 -22.248 -2.279 1.00 41.15 210 GLY A CA 1
ATOM 1614 C C . GLY A 1 207 ? -26.902 -23.561 -2.912 1.00 30.62 210 GLY A C 1
ATOM 1615 O O . GLY A 1 207 ? -26.458 -23.437 -4.008 1.00 30.30 210 GLY A O 1
ATOM 1616 N N . THR A 1 208 ? -27.350 -24.759 -2.505 1.00 29.77 211 THR A N 1
ATOM 1617 C CA . THR A 1 208 ? -27.753 -25.786 -3.485 1.00 28.05 211 THR A CA 1
ATOM 1618 C C . THR A 1 208 ? -28.614 -25.318 -4.670 1.00 28.28 211 THR A C 1
ATOM 1619 O O . THR A 1 208 ? -28.287 -25.602 -5.828 1.00 26.10 211 THR A O 1
ATOM 1623 N N . ILE A 1 209 ? -29.728 -24.663 -4.349 1.00 24.86 212 ILE A N 1
ATOM 1624 C CA . ILE A 1 209 ? -30.619 -24.139 -5.358 1.00 24.85 212 ILE A CA 1
ATOM 1625 C C . ILE A 1 209 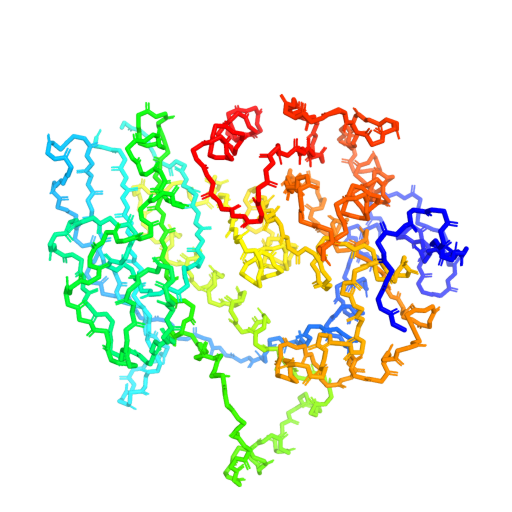? -29.872 -23.213 -6.310 1.00 22.22 212 ILE A C 1
ATOM 1626 O O . ILE A 1 209 ? -30.004 -23.332 -7.517 1.00 23.90 212 ILE A O 1
ATOM 1631 N N . ALA A 1 210 ? -29.050 -22.330 -5.760 1.00 23.58 213 ALA A N 1
ATOM 1632 C CA . ALA A 1 210 ? -28.284 -21.389 -6.580 1.00 23.77 213 ALA A CA 1
ATOM 1633 C C . ALA A 1 210 ? -27.189 -22.086 -7.411 1.00 27.82 213 ALA A C 1
ATOM 1634 O O . ALA A 1 210 ? -26.961 -21.723 -8.587 1.00 26.94 213 ALA A O 1
ATOM 1636 N N . ALA A 1 211 ? -26.566 -23.120 -6.836 1.00 27.33 214 ALA A N 1
ATOM 1637 C CA . ALA A 1 211 ? -25.624 -23.983 -7.573 1.00 25.14 214 ALA A CA 1
ATOM 1638 C C . ALA A 1 211 ? -26.299 -24.700 -8.731 1.00 26.05 214 ALA A C 1
ATOM 1639 O O . ALA A 1 211 ? -25.835 -24.639 -9.885 1.00 26.53 214 ALA A O 1
ATOM 1641 N N . TRP A 1 212 ? -27.420 -25.348 -8.452 1.00 25.20 215 TRP A N 1
ATOM 1642 C CA . TRP A 1 212 ? -28.218 -25.943 -9.533 1.00 25.83 215 TRP A CA 1
ATOM 1643 C C . TRP A 1 212 ? -28.622 -24.928 -10.638 1.00 24.92 215 TRP A C 1
ATOM 1644 O O . TRP A 1 212 ? -28.520 -25.231 -11.850 1.00 23.46 215 TRP A O 1
ATOM 1655 N N . ALA A 1 213 ? -29.024 -23.740 -10.229 1.00 21.76 216 ALA A N 1
ATOM 1656 C CA . ALA A 1 213 ? -29.401 -22.684 -11.222 1.00 26.36 216 ALA A CA 1
ATOM 1657 C C . ALA A 1 213 ? -28.186 -22.237 -12.083 1.00 27.29 216 ALA A C 1
ATOM 1658 O O . ALA A 1 213 ? -28.320 -22.028 -13.279 1.00 27.97 216 ALA A O 1
ATOM 1660 N N . PHE A 1 214 ? -27.010 -22.180 -11.471 1.00 27.25 217 PHE A N 1
ATOM 1661 C CA . PHE A 1 214 ? -25.817 -21.892 -12.209 1.00 28.23 217 PHE A CA 1
ATOM 1662 C C . PHE A 1 214 ? -25.553 -22.937 -13.218 1.00 28.80 217 PHE A C 1
ATOM 1663 O O . PHE A 1 214 ? -25.173 -22.622 -14.360 1.00 28.95 217 PHE A O 1
ATOM 1671 N N . GLY A 1 215 ? -25.742 -24.215 -12.835 1.00 27.47 218 GLY A N 1
ATOM 1672 C CA . GLY A 1 215 ? -25.700 -25.296 -13.803 1.00 25.13 218 GLY A CA 1
ATOM 1673 C C . GLY A 1 215 ? -26.534 -25.037 -15.039 1.00 28.32 218 GLY A C 1
ATOM 1674 O O . GLY A 1 215 ? -26.076 -25.243 -16.168 1.00 25.47 218 GLY A O 1
ATOM 1675 N N . LEU A 1 216 ? -27.790 -24.636 -14.847 1.00 29.64 219 LEU A N 1
ATOM 1676 C CA . LEU A 1 216 ? -28.661 -24.352 -16.013 1.00 29.16 219 LEU A CA 1
ATOM 1677 C C . LEU A 1 216 ? -28.100 -23.227 -16.900 1.00 27.26 219 LEU A C 1
ATOM 1678 O O . LEU A 1 216 ? -28.195 -23.351 -18.122 1.00 29.16 219 LEU A O 1
ATOM 1683 N N . SER A 1 217 ? -27.572 -22.142 -16.303 1.00 30.83 220 SER A N 1
ATOM 1684 C CA . SER A 1 217 ? -26.925 -21.058 -17.084 1.00 30.78 220 SER A CA 1
ATOM 1685 C C . SER A 1 217 ? -25.695 -21.580 -17.868 1.00 33.78 220 SER A C 1
ATOM 1686 O O . SER A 1 217 ? -25.451 -21.164 -18.999 1.00 30.89 220 SER A O 1
ATOM 1689 N N . CYS A 1 218 ? -24.936 -22.519 -17.298 1.00 32.54 221 CYS A N 1
ATOM 1690 C CA . CYS A 1 218 ? -23.790 -23.180 -18.053 1.00 29.99 221 CYS A CA 1
ATOM 1691 C C . CYS A 1 218 ? -24.304 -23.948 -19.275 1.00 30.61 221 CYS A C 1
ATOM 1692 O O . CYS A 1 218 ? -23.703 -23.887 -20.343 1.00 31.87 221 CYS A O 1
ATOM 1695 N N . ALA A 1 219 ? -25.477 -24.582 -19.160 1.00 28.74 222 ALA A N 1
ATOM 1696 C CA . ALA A 1 219 ? -26.132 -25.209 -20.272 1.00 27.80 222 ALA A CA 1
ATOM 1697 C C . ALA A 1 219 ? -26.577 -24.201 -21.384 1.00 30.73 222 ALA A C 1
ATOM 1698 O O . ALA A 1 219 ? -26.484 -24.508 -22.610 1.00 29.99 222 ALA A O 1
ATOM 1700 N N . MET A 1 220 ? -27.029 -23.005 -20.971 1.00 30.93 223 MET A N 1
ATOM 1701 C CA . MET A 1 220 ? -27.303 -21.925 -21.941 1.00 31.99 223 MET A CA 1
ATOM 1702 C C . MET A 1 220 ? -25.992 -21.505 -22.660 1.00 34.09 223 MET A C 1
ATOM 1703 O O . MET A 1 220 ? -26.010 -21.241 -23.838 1.00 32.38 223 MET A O 1
ATOM 1708 N N . ASP A 1 221 ? -24.884 -21.441 -21.942 1.00 35.29 224 ASP A N 1
ATOM 1709 C CA . ASP A 1 221 ? -23.576 -21.172 -22.573 1.00 35.89 224 ASP A CA 1
ATOM 1710 C C . ASP A 1 221 ? -23.305 -22.166 -23.694 1.00 37.19 224 ASP A C 1
ATOM 1711 O O . ASP A 1 221 ? -22.890 -21.767 -24.768 1.00 45.21 224 ASP A O 1
ATOM 1716 N N . TYR A 1 222 ? -23.580 -23.448 -23.475 1.00 34.90 225 TYR A N 1
ATOM 1717 C CA . TYR A 1 222 ? -23.426 -24.451 -24.523 1.00 34.22 225 TYR A CA 1
ATOM 1718 C C . TYR A 1 222 ? -24.360 -24.171 -25.699 1.00 36.29 225 TYR A C 1
ATOM 1719 O O . TYR A 1 222 ? -23.947 -24.204 -26.888 1.00 32.66 225 TYR A O 1
ATOM 1728 N N . PHE A 1 223 ? -25.606 -23.839 -25.397 1.00 33.53 226 PHE A N 1
ATOM 1729 C CA . PHE A 1 223 ? -26.600 -23.659 -26.442 1.00 35.78 226 PHE A CA 1
ATOM 1730 C C . PHE A 1 223 ? -26.212 -22.544 -27.406 1.00 31.84 226 PHE A C 1
ATOM 1731 O O . PHE A 1 223 ? -26.489 -22.616 -28.575 1.00 34.92 226 PHE A O 1
ATOM 1739 N N . GLU A 1 224 ? -25.572 -21.524 -26.876 1.00 35.70 227 GLU A N 1
ATOM 1740 C CA . GLU A 1 224 ? -25.042 -20.446 -27.660 1.00 37.07 227 GLU A CA 1
ATOM 1741 C C . GLU A 1 224 ? -24.046 -20.906 -28.739 1.00 41.94 227 GLU A C 1
ATOM 1742 O O . GLU A 1 224 ? -23.963 -20.256 -29.778 1.00 41.75 227 GLU A O 1
ATOM 1748 N N . THR A 1 225 ? -23.284 -21.972 -28.471 1.00 39.62 228 THR A N 1
ATOM 1749 C CA . THR A 1 225 ? -22.345 -22.555 -29.442 1.00 38.02 228 THR A CA 1
ATOM 1750 C C . THR A 1 225 ? -23.002 -23.506 -30.439 1.00 43.28 228 THR A C 1
ATOM 1751 O O . THR A 1 225 ? -22.373 -23.843 -31.399 1.00 47.17 228 THR A O 1
ATOM 1755 N N . ASP A 1 226 ? -24.243 -23.955 -30.235 1.00 41.35 229 ASP A N 1
ATOM 1756 C CA . ASP A 1 226 ? -24.826 -24.993 -31.055 1.00 40.43 229 ASP A CA 1
ATOM 1757 C C . ASP A 1 226 ? -25.805 -24.376 -32.072 1.00 46.65 229 ASP A C 1
ATOM 1758 O O . ASP A 1 226 ? -26.872 -23.874 -31.708 1.00 38.45 229 ASP A O 1
ATOM 1763 N N . THR A 1 227 ? -25.465 -24.444 -33.364 1.00 49.35 230 THR A N 1
ATOM 1764 C CA . THR A 1 227 ? -26.274 -23.753 -34.398 1.00 46.59 230 THR A CA 1
ATOM 1765 C C . THR A 1 227 ? -27.531 -24.476 -34.788 1.00 43.07 230 THR A C 1
ATOM 1766 O O . THR A 1 227 ? -28.301 -23.978 -35.594 1.00 53.27 230 THR A O 1
ATOM 1770 N N . ASP A 1 228 ? -27.736 -25.678 -34.281 1.00 40.87 231 ASP A N 1
ATOM 1771 C CA . ASP A 1 228 ? -29.024 -26.323 -34.445 1.00 41.55 231 ASP A CA 1
ATOM 1772 C C . ASP A 1 228 ? -30.086 -25.831 -33.403 1.00 36.82 231 ASP A C 1
ATOM 1773 O O . ASP A 1 228 ? -31.259 -26.115 -33.564 1.00 39.09 231 ASP A O 1
ATOM 1778 N N . ILE A 1 229 ? -29.653 -25.130 -32.362 1.00 38.22 232 ILE A N 1
ATOM 1779 C CA . ILE A 1 229 ? -30.569 -24.684 -31.273 1.00 42.15 232 ILE A CA 1
ATOM 1780 C C . ILE A 1 229 ? -30.728 -23.176 -31.298 1.00 36.13 232 ILE A C 1
ATOM 1781 O O . ILE A 1 229 ? -29.722 -22.434 -31.362 1.00 38.35 232 ILE A O 1
ATOM 1786 N N . ASP A 1 230 ? -31.979 -22.732 -31.210 1.00 40.83 233 ASP A N 1
ATOM 1787 C CA . ASP A 1 230 ? -32.291 -21.300 -31.047 1.00 34.31 233 ASP A CA 1
ATOM 1788 C C . ASP A 1 230 ? -32.106 -20.914 -29.562 1.00 34.77 233 ASP A C 1
ATOM 1789 O O . ASP A 1 230 ? -32.999 -21.094 -28.717 1.00 38.70 233 ASP A O 1
ATOM 1794 N N . HIS A 1 231 ? -30.948 -20.378 -29.262 1.00 33.72 234 HIS A N 1
ATOM 1795 C CA . HIS A 1 231 ? -30.602 -19.980 -27.909 1.00 42.32 234 HIS A CA 1
ATOM 1796 C C . HIS A 1 231 ? -31.376 -18.754 -27.408 1.00 40.12 234 HIS A C 1
ATOM 1797 O O . HIS A 1 231 ? -31.250 -18.432 -26.227 1.00 41.87 234 HIS A O 1
ATOM 1804 N N . LYS A 1 232 ? -32.109 -18.082 -28.302 1.00 39.50 235 LYS A N 1
ATOM 1805 C CA . LYS A 1 232 ? -33.023 -16.988 -27.966 1.00 39.95 235 LYS A CA 1
ATOM 1806 C C . LYS A 1 232 ? -34.437 -17.482 -27.687 1.00 33.44 235 LYS A C 1
ATOM 1807 O O . LYS A 1 232 ? -35.249 -16.715 -27.270 1.00 38.98 235 LYS A O 1
ATOM 1810 N N . LYS A 1 233 ? -34.734 -18.756 -27.910 1.00 30.71 236 LYS A N 1
ATOM 1811 C CA . LYS A 1 233 ? -35.989 -19.336 -27.551 1.00 32.34 236 LYS A CA 1
ATOM 1812 C C . LYS A 1 233 ? -35.803 -20.600 -26.659 1.00 29.92 236 LYS A C 1
ATOM 1813 O O . LYS A 1 233 ? -36.228 -21.667 -26.989 1.00 30.03 236 LYS A O 1
ATOM 1819 N N . VAL A 1 234 ? -35.163 -20.440 -25.524 1.00 31.93 237 VAL A N 1
ATOM 1820 C CA . VAL A 1 234 ? -35.049 -21.516 -24.547 1.00 31.79 237 VAL A CA 1
ATOM 1821 C C . VAL A 1 234 ? -35.984 -21.232 -23.374 1.00 25.40 237 VAL A C 1
ATOM 1822 O O . VAL A 1 234 ? -35.920 -20.157 -22.783 1.00 29.42 237 VAL A O 1
ATOM 1826 N N . ALA A 1 235 ? -36.837 -22.185 -23.080 1.00 27.17 238 ALA A N 1
ATOM 1827 C CA . ALA A 1 235 ? -37.672 -22.144 -21.878 1.00 27.48 238 ALA A CA 1
ATOM 1828 C C . ALA A 1 235 ? -37.034 -22.986 -20.787 1.00 27.67 238 ALA A C 1
ATOM 1829 O O . ALA A 1 235 ? -36.826 -24.200 -20.994 1.00 30.10 238 ALA A O 1
ATOM 1831 N N . VAL A 1 236 ? -36.716 -22.361 -19.639 1.00 27.88 239 VAL A N 1
ATOM 1832 C CA . VAL A 1 236 ? -36.141 -23.112 -18.504 1.00 23.73 239 VAL A CA 1
ATOM 1833 C C . VAL A 1 236 ? -37.285 -23.615 -17.629 1.00 26.26 239 VAL A C 1
ATOM 1834 O O . VAL A 1 236 ? -38.207 -22.855 -17.309 1.00 28.35 239 VAL A O 1
ATOM 1838 N N . LEU A 1 237 ? -37.316 -24.919 -17.309 1.00 26.39 240 LEU A N 1
ATOM 1839 C CA . LEU A 1 237 ? -38.374 -25.489 -16.515 1.00 23.59 240 LEU A CA 1
ATOM 1840 C C . LEU A 1 237 ? -37.807 -26.369 -15.400 1.00 26.09 240 LEU A C 1
ATOM 1841 O O . LEU A 1 237 ? -36.577 -26.687 -15.395 1.00 22.43 240 LEU A O 1
ATOM 1846 N N . GLY A 1 238 ? -38.699 -26.716 -14.463 1.00 23.15 241 GLY A N 1
ATOM 1847 C CA . GLY A 1 238 ? -38.266 -27.507 -13.299 1.00 21.87 241 GLY A CA 1
ATOM 1848 C C . GLY A 1 238 ? -39.385 -27.866 -12.408 1.00 23.57 241 GLY A C 1
ATOM 1849 O O . GLY A 1 238 ? -40.388 -27.074 -12.286 1.00 23.59 241 GLY A O 1
ATOM 1850 N N . HIS A 1 239 ? -39.266 -29.017 -11.736 1.00 22.61 242 HIS A N 1
ATOM 1851 C CA . HIS A 1 239 ? -40.296 -29.457 -10.807 1.00 21.26 242 HIS A CA 1
ATOM 1852 C C . HIS A 1 239 ? -39.834 -29.436 -9.360 1.00 21.18 242 HIS A C 1
ATOM 1853 O O . HIS A 1 239 ? -38.726 -29.824 -9.066 1.00 19.72 242 HIS A O 1
ATOM 1860 N N . SER A 1 240 ? -40.715 -29.013 -8.436 1.00 21.95 243 SER A N 1
ATOM 1861 C CA . SER A 1 240 ? -40.438 -29.138 -7.003 1.00 19.46 243 SER A CA 1
ATOM 1862 C C . SER A 1 240 ? -39.146 -28.433 -6.664 1.00 23.23 243 SER A C 1
ATOM 1863 O O . SER A 1 240 ? -39.031 -27.285 -7.046 1.00 21.72 243 SER A O 1
ATOM 1866 N N . ARG A 1 241 ? -38.159 -29.054 -5.942 1.00 22.01 244 ARG A N 1
ATOM 1867 C CA . ARG A 1 241 ? -36.939 -28.341 -5.625 1.00 23.03 244 ARG A CA 1
ATOM 1868 C C . ARG A 1 241 ? -36.211 -27.860 -6.893 1.00 20.62 244 ARG A C 1
ATOM 1869 O O . ARG A 1 241 ? -35.512 -26.859 -6.847 1.00 20.73 244 ARG A O 1
ATOM 1877 N N . LEU A 1 242 ? -36.358 -28.582 -7.989 1.00 21.60 245 LEU A N 1
ATOM 1878 C CA . LEU A 1 242 ? -35.736 -28.166 -9.272 1.00 22.83 245 LEU A CA 1
ATOM 1879 C C . LEU A 1 242 ? -36.568 -27.070 -9.999 1.00 23.24 245 LEU A C 1
ATOM 1880 O O . LEU A 1 242 ? -36.103 -26.498 -10.986 1.00 21.80 245 LEU A O 1
ATOM 1885 N N . GLY A 1 243 ? -37.775 -26.769 -9.487 1.00 22.27 246 GLY A N 1
ATOM 1886 C CA . GLY A 1 243 ? -38.590 -25.630 -9.937 1.00 22.99 246 GLY A CA 1
ATOM 1887 C C . GLY A 1 243 ? -38.331 -24.383 -9.136 1.00 22.98 246 GLY A C 1
ATOM 1888 O O . GLY A 1 243 ? -38.475 -23.287 -9.649 1.00 22.46 246 GLY A O 1
ATOM 1889 N N . LYS A 1 244 ? -37.943 -24.533 -7.852 1.00 22.95 247 LYS A N 1
ATOM 1890 C CA . LYS A 1 244 ? -37.337 -23.416 -7.126 1.00 21.88 247 LYS A CA 1
ATOM 1891 C C . LYS A 1 244 ? -36.114 -22.941 -7.868 1.00 22.81 247 LYS A C 1
ATOM 1892 O O . LYS A 1 244 ? -35.859 -21.730 -8.099 1.00 21.92 247 LYS A O 1
ATOM 1898 N N . THR A 1 245 ? -35.347 -23.915 -8.349 1.00 23.73 248 THR A N 1
ATOM 1899 C CA . THR A 1 245 ? -34.162 -23.615 -9.166 1.00 23.41 248 THR A CA 1
ATOM 1900 C C . THR A 1 245 ? -34.486 -22.955 -10.501 1.00 20.52 248 THR A C 1
ATOM 1901 O O . THR A 1 245 ? -33.874 -21.988 -10.874 1.00 23.02 248 THR A O 1
ATOM 1905 N N . SER A 1 246 ? -35.413 -23.522 -11.235 1.00 23.20 249 SER A N 1
ATOM 1906 C CA . SER A 1 246 ? -35.731 -23.017 -12.585 1.00 22.40 249 SER A CA 1
ATOM 1907 C C . SER A 1 246 ? -36.238 -21.581 -12.496 1.00 24.11 249 SER A C 1
ATOM 1908 O O . SER A 1 246 ? -35.836 -20.743 -13.302 1.00 24.07 249 SER A O 1
ATOM 1911 N N . LEU A 1 247 ? -37.039 -21.314 -11.458 1.00 24.28 250 LEU A N 1
ATOM 1912 C CA . LEU A 1 247 ? -37.596 -19.977 -11.247 1.00 24.40 250 LEU A CA 1
ATOM 1913 C C . LEU A 1 247 ? -36.475 -19.007 -10.988 1.00 25.58 250 LEU A C 1
ATOM 1914 O O . LEU A 1 247 ? -36.431 -17.949 -11.629 1.00 26.06 250 LEU A O 1
ATOM 1919 N N . TRP A 1 248 ? -35.532 -19.354 -10.097 1.00 23.31 251 TRP A N 1
ATOM 1920 C CA . TRP A 1 248 ? -34.361 -18.498 -9.840 1.00 25.29 251 TRP A CA 1
ATOM 1921 C C . TRP A 1 248 ? -33.494 -18.346 -11.078 1.00 26.76 251 TRP A C 1
ATOM 1922 O O . TRP A 1 248 ? -33.082 -17.239 -11.415 1.00 24.74 251 TRP A O 1
ATOM 1933 N N . ALA A 1 249 ? -33.204 -19.454 -11.759 1.00 27.96 252 ALA A N 1
ATOM 1934 C CA . ALA A 1 249 ? -32.322 -19.371 -12.938 1.00 27.91 252 ALA A CA 1
ATOM 1935 C C . ALA A 1 249 ? -32.903 -18.462 -14.013 1.00 26.55 252 ALA A C 1
ATOM 1936 O O . ALA A 1 249 ? -32.173 -17.650 -14.606 1.00 25.92 252 ALA A O 1
ATOM 1938 N N . GLY A 1 250 ? -34.178 -18.676 -14.306 1.00 25.17 253 GLY A N 1
ATOM 1939 C CA . GLY A 1 250 ? -34.878 -17.888 -15.317 1.00 26.91 253 GLY A CA 1
ATOM 1940 C C . GLY A 1 250 ? -34.991 -16.412 -14.906 1.00 28.00 253 GLY A C 1
ATOM 1941 O O . GLY A 1 250 ? -34.925 -15.512 -15.756 1.00 26.65 253 GLY A O 1
ATOM 1942 N N . ALA A 1 251 ? -35.200 -16.168 -13.608 1.00 25.52 254 ALA A N 1
ATOM 1943 C CA . ALA A 1 251 ? -35.187 -14.816 -13.056 1.00 25.43 254 ALA A CA 1
ATOM 1944 C C . ALA A 1 251 ? -33.885 -14.071 -13.310 1.00 29.65 254 ALA A C 1
ATOM 1945 O O . ALA A 1 251 ? -33.886 -12.952 -13.817 1.00 28.17 254 ALA A O 1
ATOM 1947 N N . ILE A 1 252 ? -32.764 -14.663 -12.903 1.00 27.82 255 ILE A N 1
ATOM 1948 C CA . ILE A 1 252 ? -31.523 -13.946 -12.913 1.00 25.94 255 ILE A CA 1
ATOM 1949 C C . ILE A 1 252 ? -30.753 -14.080 -14.227 1.00 27.53 255 ILE A C 1
ATOM 1950 O O . ILE A 1 252 ? -29.978 -13.211 -14.514 1.00 28.74 255 ILE A O 1
ATOM 1955 N N . ASP A 1 253 ? -30.987 -15.103 -15.040 1.00 26.54 256 ASP A N 1
ATOM 1956 C CA . ASP A 1 253 ? -30.280 -15.222 -16.301 1.00 28.75 256 ASP A CA 1
ATOM 1957 C C . ASP A 1 253 ? -31.265 -14.806 -17.378 1.00 24.66 256 ASP A C 1
ATOM 1958 O O . ASP A 1 253 ? -32.078 -15.580 -17.826 1.00 25.16 256 ASP A O 1
ATOM 1963 N N . THR A 1 254 ? -31.140 -13.552 -17.805 1.00 28.72 257 THR A N 1
ATOM 1964 C CA . THR A 1 254 ? -32.130 -12.911 -18.690 1.00 28.14 257 THR A CA 1
ATOM 1965 C C . THR A 1 254 ? -32.068 -13.446 -20.102 1.00 30.90 257 THR A C 1
ATOM 1966 O O . THR A 1 254 ? -32.959 -13.146 -20.891 1.00 30.92 257 THR A O 1
ATOM 1970 N N . ARG A 1 255 ? -31.105 -14.345 -20.403 1.00 26.75 258 ARG A N 1
ATOM 1971 C CA . ARG A 1 255 ? -31.062 -14.990 -21.689 1.00 27.20 258 ARG A CA 1
ATOM 1972 C C . ARG A 1 255 ? -32.192 -15.951 -21.858 1.00 27.82 258 ARG A C 1
ATOM 1973 O O . ARG A 1 255 ? -32.572 -16.200 -22.986 1.00 28.94 258 ARG A O 1
ATOM 1981 N N . PHE A 1 256 ? -32.766 -16.508 -20.766 1.00 25.94 259 PHE A N 1
ATOM 1982 C CA . PHE A 1 256 ? -33.827 -17.495 -20.936 1.00 25.69 259 PHE A CA 1
ATOM 1983 C C . PHE A 1 256 ? -35.058 -16.762 -21.465 1.00 28.05 259 PHE A C 1
ATOM 1984 O O . PHE A 1 256 ? -35.379 -15.694 -20.949 1.00 30.01 259 PHE A O 1
ATOM 1992 N N . ALA A 1 257 ? -35.715 -17.307 -22.472 1.00 26.28 260 ALA A N 1
ATOM 1993 C CA . ALA A 1 257 ? -36.856 -16.580 -23.089 1.00 28.49 260 ALA A CA 1
ATOM 1994 C C . ALA A 1 257 ? -38.115 -16.676 -22.222 1.00 31.98 260 ALA A C 1
ATOM 1995 O O . ALA A 1 257 ? -38.936 -15.800 -22.229 1.00 26.83 260 ALA A O 1
ATOM 1997 N N . LEU A 1 258 ? -38.246 -17.767 -21.478 1.00 26.77 261 LEU A N 1
ATOM 1998 C CA . LEU A 1 258 ? -39.496 -18.120 -20.816 1.00 27.45 261 LEU A CA 1
ATOM 1999 C C . LEU A 1 258 ? -39.070 -18.983 -19.590 1.00 27.20 261 LEU A C 1
ATOM 2000 O O . LEU A 1 258 ? -38.090 -19.757 -19.715 1.00 25.01 261 LEU A O 1
ATOM 2005 N N . THR A 1 259 ? -39.777 -18.846 -18.476 1.00 22.20 262 THR A N 1
ATOM 2006 C CA . THR A 1 259 ? -39.450 -19.508 -17.189 1.00 24.68 262 THR A CA 1
ATOM 2007 C C . THR A 1 259 ? -40.640 -20.274 -16.748 1.00 25.79 262 THR A C 1
ATOM 2008 O O . THR A 1 259 ? -41.781 -19.710 -16.718 1.00 22.88 262 THR A O 1
ATOM 2012 N N . ILE A 1 260 ? -40.461 -21.544 -16.363 1.00 21.21 263 ILE A N 1
ATOM 2013 C CA . ILE A 1 260 ? -41.596 -22.363 -15.901 1.00 18.08 263 ILE A CA 1
ATOM 2014 C C . ILE A 1 260 ? -41.300 -22.932 -14.542 1.00 21.95 263 ILE A C 1
ATOM 2015 O O . ILE A 1 260 ? -40.242 -23.568 -14.328 1.00 21.54 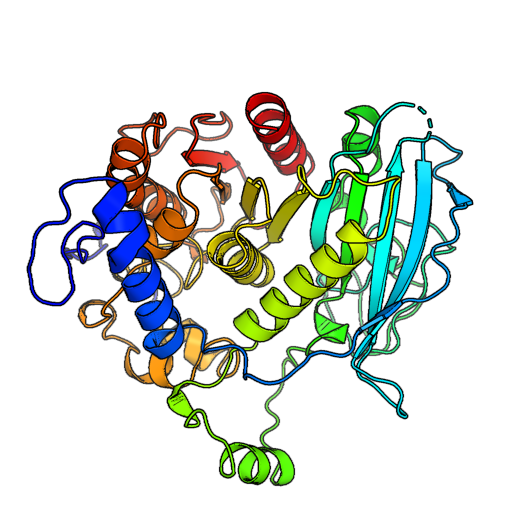263 ILE A O 1
ATOM 2020 N N . SER A 1 261 ? -42.222 -22.749 -13.609 1.00 21.36 264 SER A N 1
ATOM 2021 C CA . SER A 1 261 ? -42.056 -23.314 -12.258 1.00 20.27 264 SER A CA 1
ATOM 2022 C C . SER A 1 261 ? -43.158 -24.283 -12.090 1.00 23.27 264 SER A C 1
ATOM 2023 O O . SER A 1 261 ? -44.314 -23.884 -12.124 1.00 21.84 264 SER A O 1
ATOM 2026 N N . ASN A 1 262 ? -42.845 -25.567 -11.857 1.00 21.26 265 ASN A N 1
ATOM 2027 C CA . ASN A 1 262 ? -43.844 -26.601 -11.663 1.00 20.64 265 ASN A CA 1
ATOM 2028 C C . ASN A 1 262 ? -43.850 -27.077 -10.198 1.00 21.88 265 ASN A C 1
ATOM 2029 O O . ASN A 1 262 ? -42.887 -27.608 -9.716 1.00 20.12 265 ASN A O 1
ATOM 2034 N N . CYS A 1 263 ? -44.929 -26.827 -9.487 1.00 20.27 266 CYS A N 1
ATOM 2035 C CA . CYS A 1 263 ? -45.104 -27.202 -8.089 1.00 21.57 266 CYS A CA 1
ATOM 2036 C C . CYS A 1 263 ? -43.939 -26.881 -7.186 1.00 20.83 266 CYS A C 1
ATOM 2037 O O . CYS A 1 263 ? -43.529 -27.759 -6.410 1.00 22.82 266 CYS A O 1
ATOM 2040 N N . SER A 1 264 ? -43.394 -25.685 -7.324 1.00 20.30 267 SER A N 1
ATOM 2041 C CA . SER A 1 264 ? -42.163 -25.265 -6.683 1.00 21.58 267 SER A CA 1
ATOM 2042 C C . SER A 1 264 ? -42.360 -24.884 -5.199 1.00 22.40 267 SER A C 1
ATOM 2043 O O . SER A 1 264 ? -41.463 -25.055 -4.382 1.00 21.21 267 SER A O 1
ATOM 2046 N N . GLY A 1 265 ? -43.567 -24.515 -4.827 1.00 20.33 268 GLY A N 1
ATOM 2047 C CA . GLY A 1 265 ? -43.894 -24.265 -3.413 1.00 20.81 268 GLY A CA 1
ATOM 2048 C C . GLY A 1 265 ? -42.976 -23.329 -2.640 1.00 21.71 268 GLY A C 1
ATOM 2049 O O . GLY A 1 265 ? -42.528 -22.281 -3.129 1.00 24.09 268 GLY A O 1
ATOM 2050 N N . CYS A 1 266 ? -42.667 -23.732 -1.420 1.00 19.83 269 CYS A N 1
ATOM 2051 C CA . CYS A 1 266 ? -41.965 -22.891 -0.438 1.00 19.54 269 CYS A CA 1
ATOM 2052 C C . CYS A 1 266 ? -40.552 -22.597 -0.882 1.00 22.19 269 CYS A C 1
ATOM 2053 O O . CYS A 1 266 ? -39.801 -23.504 -1.324 1.00 21.70 269 CYS A O 1
ATOM 2056 N N . GLY A 1 267 ? -40.204 -21.318 -0.804 1.00 19.19 270 GLY A N 1
ATOM 2057 C CA . GLY A 1 267 ? -38.957 -20.799 -1.356 1.00 22.76 270 GLY A CA 1
ATOM 2058 C C . GLY A 1 267 ? -38.848 -20.901 -2.884 1.00 22.44 270 GLY A C 1
ATOM 2059 O O . GLY A 1 267 ? -37.750 -20.732 -3.473 1.00 22.91 270 GLY A O 1
ATOM 2060 N N . GLY A 1 268 ? -39.971 -21.158 -3.536 1.00 24.11 271 GLY A N 1
ATOM 2061 C CA . GLY A 1 268 ? -40.096 -21.068 -4.988 1.00 22.45 271 GLY A CA 1
ATOM 2062 C C . GLY A 1 268 ? -41.185 -20.077 -5.301 1.00 22.89 271 GLY A C 1
ATOM 2063 O O . GLY A 1 268 ? -41.040 -18.872 -5.050 1.00 20.53 271 GLY A O 1
ATOM 2064 N N . ALA A 1 269 ? -42.284 -20.597 -5.833 1.00 19.35 272 ALA A N 1
ATOM 2065 C CA . ALA A 1 269 ? -43.395 -19.701 -6.231 1.00 21.25 272 ALA A CA 1
ATOM 2066 C C . ALA A 1 269 ? -44.270 -19.204 -5.059 1.00 22.76 272 ALA A C 1
ATOM 2067 O O . ALA A 1 269 ? -44.897 -18.154 -5.182 1.00 22.33 272 ALA A O 1
ATOM 2069 N N . ALA A 1 270 ? -44.387 -19.989 -4.006 1.00 20.40 273 ALA A N 1
ATOM 2070 C CA . ALA A 1 270 ? -45.333 -19.714 -2.931 1.00 21.89 273 ALA A CA 1
ATOM 2071 C C . ALA A 1 270 ? -44.915 -18.562 -2.071 1.00 22.17 273 ALA A C 1
ATOM 2072 O O . ALA A 1 270 ? -43.748 -18.473 -1.740 1.00 23.11 273 ALA A O 1
ATOM 2074 N N . LEU A 1 271 ? -45.864 -17.684 -1.689 1.00 22.16 274 LEU A N 1
ATOM 2075 C CA . LEU A 1 271 ? -45.554 -16.579 -0.762 1.00 21.62 274 LEU A CA 1
ATOM 2076 C C . LEU A 1 271 ? -45.167 -17.140 0.619 1.00 20.18 274 LEU A C 1
ATOM 2077 O O . LEU A 1 271 ? -45.872 -17.971 1.221 1.00 23.62 274 LEU A O 1
ATOM 2082 N N . SER A 1 272 ? -43.975 -16.767 1.046 1.00 23.06 275 SER A N 1
ATOM 2083 C CA . SER A 1 272 ? -43.516 -17.174 2.374 1.00 23.67 275 SER A CA 1
ATOM 2084 C C . SER A 1 272 ? -44.428 -16.707 3.522 1.00 24.65 275 SER A C 1
ATOM 2085 O O . SER A 1 272 ? -44.740 -17.498 4.456 1.00 24.61 275 SER A O 1
ATOM 2088 N N . ARG A 1 273 ? -44.904 -15.469 3.438 1.00 25.80 276 ARG A N 1
ATOM 2089 C CA . ARG A 1 273 ? -45.753 -14.894 4.552 1.00 24.83 276 ARG A CA 1
ATOM 2090 C C . ARG A 1 273 ? -47.033 -15.624 4.799 1.00 27.15 276 ARG A C 1
ATOM 2091 O O . ARG A 1 273 ? -47.589 -15.490 5.876 1.00 26.51 276 ARG A O 1
ATOM 2099 N N . ARG A 1 274 ? -47.550 -16.368 3.816 1.00 23.90 277 ARG A N 1
ATOM 2100 C CA . ARG A 1 274 ? -48.783 -17.108 4.019 1.00 24.66 277 ARG A CA 1
ATOM 2101 C C . ARG A 1 274 ? -48.649 -18.230 5.025 1.00 25.86 277 ARG A C 1
ATOM 2102 O O . ARG A 1 274 ? -49.640 -18.706 5.587 1.00 24.52 277 ARG A O 1
ATOM 2110 N N . ARG A 1 275 ? -47.432 -18.763 5.154 1.00 26.36 278 ARG A N 1
ATOM 2111 C CA . ARG A 1 275 ? -47.132 -19.819 6.126 1.00 24.94 278 ARG A CA 1
ATOM 2112 C C . ARG A 1 275 ? -48.045 -21.025 5.971 1.00 26.52 278 ARG A C 1
ATOM 2113 O O . ARG A 1 275 ? -48.358 -21.734 6.945 1.00 24.84 278 ARG A O 1
ATOM 2121 N N . PHE A 1 276 ? -48.463 -21.297 4.720 1.00 23.70 279 PHE A N 1
ATOM 2122 C CA . PHE A 1 276 ? -49.407 -22.387 4.414 1.00 23.18 279 PHE A CA 1
ATOM 2123 C C . PHE A 1 276 ? -48.588 -23.592 3.888 1.00 21.44 279 PHE A C 1
ATOM 2124 O O . PHE A 1 276 ? -47.676 -23.437 3.038 1.00 25.05 279 PHE A O 1
ATOM 2132 N N . GLY A 1 277 ? -48.871 -24.773 4.404 1.00 22.17 280 GLY A N 1
ATOM 2133 C CA . GLY A 1 277 ? -48.093 -25.976 4.095 1.00 23.12 280 GLY A CA 1
ATOM 2134 C C . GLY A 1 277 ? -46.697 -25.796 4.613 1.00 22.51 280 GLY A C 1
ATOM 2135 O O . GLY A 1 277 ? -46.490 -25.313 5.726 1.00 22.82 280 GLY A O 1
ATOM 2136 N N . GLU A 1 278 ? -45.731 -26.035 3.759 1.00 21.52 281 GLU A N 1
ATOM 2137 C CA . GLU A 1 278 ? -44.340 -25.940 4.162 1.00 21.67 281 GLU A CA 1
ATOM 2138 C C . GLU A 1 278 ? -44.000 -24.514 4.506 1.00 22.71 281 GLU A C 1
ATOM 2139 O O . GLU A 1 278 ? -44.394 -23.580 3.816 1.00 22.26 281 GLU A O 1
ATOM 2145 N N . THR A 1 279 ? -43.262 -24.329 5.594 1.00 22.84 282 THR A N 1
ATOM 2146 C CA . THR A 1 279 ? -42.820 -23.020 6.037 1.00 23.29 282 THR A CA 1
ATOM 2147 C C . THR A 1 279 ? -41.321 -22.916 5.877 1.00 24.17 282 THR A C 1
ATOM 2148 O O . THR A 1 279 ? -40.621 -23.937 5.623 1.00 24.81 282 THR A O 1
ATOM 2152 N N . VAL A 1 280 ? -40.825 -21.720 6.124 1.00 24.15 283 VAL A N 1
ATOM 2153 C CA . VAL A 1 280 ? -39.371 -21.424 6.033 1.00 26.21 283 VAL A CA 1
ATOM 2154 C C . VAL A 1 280 ? -38.559 -22.246 7.039 1.00 25.52 283 VAL A C 1
ATOM 2155 O O . VAL A 1 280 ? -37.526 -22.851 6.709 1.00 23.85 283 VAL A O 1
ATOM 2159 N N . ARG A 1 281 ? -39.040 -22.309 8.267 1.00 28.26 284 ARG A N 1
ATOM 2160 C CA . ARG A 1 281 ? -38.303 -23.071 9.287 1.00 28.67 284 ARG A CA 1
ATOM 2161 C C . ARG A 1 281 ? -38.228 -24.541 8.869 1.00 28.25 284 ARG A C 1
ATOM 2162 O O . ARG A 1 281 ? -37.196 -25.156 8.965 1.00 25.57 284 ARG A O 1
ATOM 2170 N N . ARG A 1 282 ? -39.355 -25.088 8.429 1.00 26.97 285 ARG A N 1
ATOM 2171 C CA . ARG A 1 282 ? -39.408 -26.451 8.004 1.00 25.93 285 ARG A CA 1
ATOM 2172 C C . ARG A 1 282 ? -38.450 -26.781 6.805 1.00 25.67 285 ARG A C 1
ATOM 2173 O O . ARG A 1 282 ? -37.778 -27.820 6.810 1.00 24.39 285 ARG A O 1
ATOM 2181 N N . ILE A 1 283 ? -38.430 -25.938 5.783 1.00 23.20 286 ILE A N 1
ATOM 2182 C CA . ILE A 1 283 ? -37.598 -26.218 4.634 1.00 22.39 286 ILE A CA 1
ATOM 2183 C C . ILE A 1 283 ? -36.104 -26.103 5.022 1.00 21.28 286 ILE A C 1
ATOM 2184 O O . ILE A 1 283 ? -35.283 -26.922 4.600 1.00 25.81 286 ILE A O 1
ATOM 2189 N N . ASN A 1 284 ? -35.786 -25.135 5.861 1.00 22.02 287 ASN A N 1
ATOM 2190 C CA . ASN A 1 284 ? -34.360 -24.935 6.253 1.00 23.80 287 ASN A CA 1
ATOM 2191 C C . ASN A 1 284 ? -33.932 -26.024 7.215 1.00 25.66 287 ASN A C 1
ATOM 2192 O O . ASN A 1 284 ? -32.798 -26.445 7.148 1.00 26.79 287 ASN A O 1
ATOM 2197 N N . THR A 1 285 ? -34.873 -26.558 8.016 1.00 25.18 288 THR A N 1
ATOM 2198 C CA . THR A 1 285 ? -34.563 -27.665 8.918 1.00 28.08 288 THR A CA 1
ATOM 2199 C C . THR A 1 285 ? -34.319 -28.961 8.147 1.00 30.87 288 THR A C 1
ATOM 2200 O O . THR A 1 285 ? -33.302 -29.667 8.367 1.00 26.59 288 THR A O 1
ATOM 2204 N N . SER A 1 286 ? -35.219 -29.270 7.219 1.00 28.21 289 SER A N 1
ATOM 2205 C CA . SER A 1 286 ? -35.066 -30.463 6.400 1.00 29.52 289 SER A CA 1
ATOM 2206 C C . SER A 1 286 ? -33.906 -30.381 5.406 1.00 28.70 289 SER A C 1
ATOM 2207 O O . SER A 1 286 ? -33.304 -31.387 5.105 1.00 27.13 289 SER A O 1
ATOM 2210 N N . PHE A 1 287 ? -33.635 -29.198 4.876 1.00 26.78 290 PHE A N 1
ATOM 2211 C CA . PHE A 1 287 ? -32.725 -28.992 3.742 1.00 28.37 290 PHE A CA 1
ATOM 2212 C C . PHE A 1 287 ? -31.821 -27.799 4.021 1.00 26.79 290 PHE A C 1
ATOM 2213 O O . PHE A 1 287 ? -31.984 -26.739 3.401 1.00 29.09 290 PHE A O 1
ATOM 2221 N N . PRO A 1 288 ? -30.879 -27.949 4.984 1.00 28.07 291 PRO A N 1
ATOM 2222 C CA . PRO A 1 288 ? -30.072 -26.817 5.491 1.00 27.73 291 PRO A CA 1
ATOM 2223 C C . PRO A 1 288 ? -29.126 -26.258 4.440 1.00 25.04 291 PRO A C 1
ATOM 2224 O O . PRO A 1 288 ? -28.632 -25.125 4.585 1.00 26.30 291 PRO A O 1
ATOM 2228 N N . HIS A 1 289 ? -28.868 -27.006 3.376 1.00 26.64 292 HIS A N 1
ATOM 2229 C CA . HIS A 1 289 ? -27.905 -26.503 2.370 1.00 31.27 292 HIS A CA 1
ATOM 2230 C C . HIS A 1 289 ? -28.602 -25.858 1.176 1.00 27.80 292 HIS A C 1
ATOM 2231 O O . HIS A 1 289 ? -27.943 -25.269 0.337 1.00 29.50 292 HIS A O 1
ATOM 2238 N N . TRP A 1 290 ? -29.910 -25.985 1.069 1.00 27.23 293 TRP A N 1
ATOM 2239 C CA . TRP A 1 290 ? -30.605 -25.456 -0.168 1.00 26.24 293 TRP A CA 1
ATOM 2240 C C . TRP A 1 290 ? -30.520 -23.953 -0.354 1.00 25.31 293 TRP A C 1
ATOM 2241 O O . TRP A 1 290 ? -30.312 -23.473 -1.484 1.00 28.19 293 TRP A O 1
ATOM 2252 N N . PHE A 1 291 ? -30.697 -23.228 0.743 1.00 25.10 294 PHE A N 1
ATOM 2253 C CA . PHE A 1 291 ? -30.675 -21.759 0.758 1.00 27.85 294 PHE A CA 1
ATOM 2254 C C . PHE A 1 291 ? -29.398 -21.214 1.349 1.00 33.33 294 PHE A C 1
ATOM 2255 O O . PHE A 1 291 ? -28.683 -21.983 1.977 1.00 32.50 294 PHE A O 1
ATOM 2263 N N . CYS A 1 292 ? -29.109 -19.914 1.179 1.00 28.66 295 CYS A N 1
ATOM 2264 C CA . CYS A 1 292 ? -27.980 -19.334 1.900 1.00 31.38 295 CYS A CA 1
ATOM 2265 C C . CYS A 1 292 ? -28.256 -19.346 3.385 1.00 30.09 295 CYS A C 1
ATOM 2266 O O . CYS A 1 292 ? -29.426 -19.357 3.853 1.00 29.79 295 CYS A O 1
ATOM 2269 N N . SER A 1 293 ? -27.201 -19.380 4.176 1.00 33.28 296 SER A N 1
ATOM 2270 C CA . SER A 1 293 ? -27.445 -19.553 5.599 1.00 33.63 296 SER A CA 1
ATOM 2271 C C . SER A 1 293 ? -28.055 -18.365 6.260 1.00 29.53 296 SER A C 1
ATOM 2272 O O . SER A 1 293 ? -28.667 -18.499 7.340 1.00 31.35 296 SER A O 1
ATOM 2275 N N . ARG A 1 294 ? -27.936 -17.201 5.640 1.00 29.80 297 ARG A N 1
ATOM 2276 C CA . ARG A 1 294 ? -28.675 -16.047 6.117 1.00 31.36 297 ARG A CA 1
ATOM 2277 C C . ARG A 1 294 ? -30.212 -16.304 6.164 1.00 30.55 297 ARG A C 1
ATOM 2278 O O . ARG A 1 294 ? -30.897 -15.824 7.095 1.00 27.68 297 ARG A O 1
ATOM 2286 N N . PHE A 1 295 ? -30.723 -17.111 5.219 1.00 29.78 298 PHE A N 1
ATOM 2287 C CA . PHE A 1 295 ? -32.182 -17.423 5.149 1.00 28.54 298 PHE A CA 1
ATOM 2288 C C . PHE A 1 295 ? -32.688 -18.133 6.384 1.00 28.76 298 PHE A C 1
ATOM 2289 O O . PHE A 1 295 ? -33.849 -17.943 6.806 1.00 28.66 298 PHE A O 1
ATOM 2297 N N . HIS A 1 296 ? -31.817 -18.897 6.997 1.00 27.61 299 HIS A N 1
ATOM 2298 C CA . HIS A 1 296 ? -32.091 -19.542 8.290 1.00 31.28 299 HIS A CA 1
ATOM 2299 C C . HIS A 1 296 ? -32.458 -18.640 9.417 1.00 32.03 299 HIS A C 1
ATOM 2300 O O . HIS A 1 296 ? -33.167 -19.069 10.329 1.00 34.47 299 HIS A O 1
ATOM 2307 N N . GLN A 1 297 ? -32.018 -17.386 9.381 1.00 31.13 300 GLN A N 1
ATOM 2308 C CA . GLN A 1 297 ? -32.421 -16.420 10.409 1.00 37.24 300 GLN A CA 1
ATOM 2309 C C . GLN A 1 297 ? -33.887 -16.027 10.305 1.00 34.21 300 GLN A C 1
ATOM 2310 O O . GLN A 1 297 ? -34.365 -15.364 11.179 1.00 29.62 300 GLN A O 1
ATOM 2316 N N . TYR A 1 298 ? -34.574 -16.357 9.204 1.00 30.03 301 TYR A N 1
ATOM 2317 C CA . TYR A 1 298 ? -35.946 -16.027 9.062 1.00 29.81 301 TYR A CA 1
ATOM 2318 C C . TYR A 1 298 ? -36.909 -17.179 9.369 1.00 29.13 301 TYR A C 1
ATOM 2319 O O . TYR A 1 298 ? -38.124 -17.051 9.176 1.00 26.17 301 TYR A O 1
ATOM 2328 N N . ASN A 1 299 ? -36.392 -18.268 9.916 1.00 27.84 302 ASN A N 1
ATOM 2329 C CA . ASN A 1 299 ? -37.270 -19.257 10.513 1.00 29.16 302 ASN A CA 1
ATOM 2330 C C . ASN A 1 299 ? -38.288 -18.594 11.450 1.00 34.59 302 ASN A C 1
ATOM 2331 O O . ASN A 1 299 ? -37.866 -17.825 12.312 1.00 35.94 302 ASN A O 1
ATOM 2336 N N . ASP A 1 300 ? -39.594 -18.901 11.267 1.00 29.89 303 ASP A N 1
ATOM 2337 C CA . ASP A 1 300 ? -40.719 -18.342 12.006 1.00 31.69 303 ASP A CA 1
ATOM 2338 C C . ASP A 1 300 ? -40.818 -16.824 11.970 1.00 33.43 303 ASP A C 1
ATOM 2339 O O . ASP A 1 300 ? -41.472 -16.254 12.813 1.00 36.05 303 ASP A O 1
ATOM 2344 N N . LYS A 1 301 ? -40.123 -16.153 11.065 1.00 33.80 304 LYS A N 1
ATOM 2345 C CA . LYS A 1 301 ? -40.073 -14.712 11.005 1.00 31.07 304 LYS A CA 1
ATOM 2346 C C . LYS A 1 301 ? -40.228 -14.298 9.537 1.00 30.57 304 LYS A C 1
ATOM 2347 O O . LYS A 1 301 ? -39.551 -13.395 9.077 1.00 31.53 304 LYS A O 1
ATOM 2353 N N . GLU A 1 302 ? -41.113 -14.963 8.808 1.00 30.73 305 GLU A N 1
ATOM 2354 C CA . GLU A 1 302 ? -41.324 -14.651 7.379 1.00 28.64 305 GLU A CA 1
ATOM 2355 C C . GLU A 1 302 ? -41.731 -13.161 7.185 1.00 27.83 305 GLU A C 1
ATOM 2356 O O . GLU A 1 302 ? -41.366 -12.521 6.198 1.00 26.62 305 GLU A O 1
ATOM 2362 N N . ASP A 1 303 ? -42.428 -12.587 8.161 1.00 27.88 306 ASP A N 1
ATOM 2363 C CA . ASP A 1 303 ? -42.806 -11.175 8.065 1.00 31.68 306 ASP A CA 1
ATOM 2364 C C . ASP A 1 303 ? -41.662 -10.151 8.185 1.00 32.10 306 ASP A C 1
ATOM 2365 O O . ASP A 1 303 ? -41.883 -9.002 7.910 1.00 33.62 306 ASP A O 1
ATOM 2370 N N . LYS A 1 304 ? -40.463 -10.573 8.568 1.00 33.41 307 LYS A N 1
ATOM 2371 C CA . LYS A 1 304 ? -39.276 -9.730 8.581 1.00 32.89 307 LYS A CA 1
ATOM 2372 C C . LYS A 1 304 ? -38.468 -9.902 7.282 1.00 33.30 307 LYS A C 1
ATOM 2373 O O . LYS A 1 304 ? -37.531 -9.144 7.052 1.00 32.86 307 LYS A O 1
ATOM 2376 N N . LEU A 1 305 ? -38.771 -10.904 6.430 1.00 30.06 308 LEU A N 1
ATOM 2377 C CA . LEU A 1 305 ? -38.038 -10.979 5.164 1.00 27.50 308 LEU A CA 1
ATOM 2378 C C . LEU A 1 305 ? -38.103 -9.645 4.376 1.00 27.89 308 LEU A C 1
ATOM 2379 O O . LEU A 1 305 ? -39.176 -9.053 4.279 1.00 35.32 308 LEU A O 1
ATOM 2384 N N . PRO A 1 306 ? -36.975 -9.204 3.816 1.00 30.41 309 PRO A N 1
ATOM 2385 C CA . PRO A 1 306 ? -36.944 -8.079 2.921 1.00 30.35 309 PRO A CA 1
ATOM 2386 C C . PRO A 1 306 ? -37.494 -8.327 1.510 1.00 31.35 309 PRO A C 1
ATOM 2387 O O . PRO A 1 306 ? -37.646 -7.367 0.725 1.00 29.27 309 PRO A O 1
ATOM 2391 N N . ILE A 1 307 ? -37.805 -9.581 1.197 1.00 29.00 310 ILE A N 1
ATOM 2392 C CA . ILE A 1 307 ? -38.419 -9.972 -0.064 1.00 26.42 310 ILE A CA 1
ATOM 2393 C C . ILE A 1 307 ? -39.619 -10.847 0.233 1.00 25.71 310 ILE A C 1
ATOM 2394 O O . ILE A 1 307 ? -39.808 -11.298 1.357 1.00 27.02 310 ILE A O 1
ATOM 2399 N N . ASP A 1 308 ? -40.433 -11.113 -0.793 1.00 27.08 311 ASP A N 1
ATOM 2400 C CA . ASP A 1 308 ? -41.226 -12.331 -0.834 1.00 22.10 311 ASP A CA 1
ATOM 2401 C C . ASP A 1 308 ? -41.289 -12.753 -2.284 1.00 23.65 311 ASP A C 1
ATOM 2402 O O . ASP A 1 308 ? -40.696 -12.114 -3.126 1.00 22.83 311 ASP A O 1
ATOM 2407 N N . GLN A 1 309 ? -41.916 -13.869 -2.559 1.00 22.81 312 GLN A N 1
ATOM 2408 C CA . GLN A 1 309 ? -41.694 -14.528 -3.861 1.00 23.77 312 GLN A CA 1
ATOM 2409 C C . GLN A 1 309 ? -42.383 -13.840 -5.023 1.00 22.46 312 GLN A C 1
ATOM 2410 O O . GLN A 1 309 ? -41.990 -14.101 -6.166 1.00 22.80 312 GLN A O 1
ATOM 2416 N N . HIS A 1 310 ? -43.383 -12.966 -4.798 1.00 22.24 313 HIS A N 1
ATOM 2417 C CA . HIS A 1 310 ? -43.800 -12.031 -5.894 1.00 21.49 313 HIS A CA 1
ATOM 2418 C C . HIS A 1 310 ? -42.652 -11.212 -6.495 1.00 21.79 313 HIS A C 1
ATOM 2419 O O . HIS A 1 310 ? -42.599 -10.972 -7.694 1.00 23.35 313 HIS A O 1
ATOM 2426 N N . MET A 1 311 ? -41.690 -10.798 -5.661 1.00 23.54 314 MET A N 1
ATOM 2427 C CA . MET A 1 311 ? -40.536 -10.037 -6.149 1.00 24.89 314 MET A CA 1
ATOM 2428 C C . MET A 1 311 ? -39.595 -10.887 -6.960 1.00 25.62 314 MET A C 1
ATOM 2429 O O . MET A 1 311 ? -38.888 -10.344 -7.848 1.00 26.68 314 MET A O 1
ATOM 2434 N N . LEU A 1 312 ? -39.636 -12.206 -6.736 1.00 23.94 315 LEU A N 1
ATOM 2435 C CA . LEU A 1 312 ? -38.817 -13.140 -7.595 1.00 24.43 315 LEU A CA 1
ATOM 2436 C C . LEU A 1 312 ? -39.453 -13.273 -8.972 1.00 21.49 315 LEU A C 1
ATOM 2437 O O . LEU A 1 312 ? -38.780 -13.205 -10.001 1.00 23.26 315 LEU A O 1
ATOM 2442 N N . ILE A 1 313 ? -40.749 -13.544 -8.988 1.00 22.23 316 ILE A N 1
ATOM 2443 C CA . ILE A 1 313 ? -41.446 -13.596 -10.215 1.00 23.86 316 ILE A CA 1
ATOM 2444 C C . ILE A 1 313 ? -41.261 -12.247 -11.012 1.00 27.81 316 ILE A C 1
ATOM 2445 O O . ILE A 1 313 ? -41.051 -12.258 -12.200 1.00 25.91 316 ILE A O 1
ATOM 2450 N N . ALA A 1 314 ? -41.303 -11.094 -10.318 1.00 27.36 317 ALA A N 1
ATOM 2451 C CA . ALA A 1 314 ? -41.090 -9.786 -10.956 1.00 26.87 317 ALA A CA 1
ATOM 2452 C C . ALA A 1 314 ? -39.720 -9.664 -11.605 1.00 26.97 317 ALA A C 1
ATOM 2453 O O . ALA A 1 314 ? -39.563 -8.996 -12.662 1.00 24.08 317 ALA A O 1
ATOM 2455 N N . LEU A 1 315 ? -38.718 -10.370 -11.060 1.00 25.90 318 LEU A N 1
ATOM 2456 C CA . LEU A 1 315 ? -37.409 -10.396 -11.712 1.00 26.25 318 LEU A CA 1
ATOM 2457 C C . LEU A 1 315 ? -37.420 -10.912 -13.121 1.00 24.42 318 LEU A C 1
ATOM 2458 O O . LEU A 1 315 ? -36.515 -10.542 -13.928 1.00 26.98 318 LEU A O 1
ATOM 2463 N N . CYS A 1 316 ? -38.382 -11.778 -13.459 1.00 23.80 319 CYS A N 1
ATOM 2464 C CA . CYS A 1 316 ? -38.457 -12.297 -14.784 1.00 24.69 319 CYS A CA 1
ATOM 2465 C C . CYS A 1 316 ? -38.932 -11.249 -15.782 1.00 29.49 319 CYS A C 1
ATOM 2466 O O . CYS A 1 316 ? -38.811 -11.478 -16.979 1.00 25.71 319 CYS A O 1
ATOM 2469 N N . ALA A 1 317 ? -39.526 -10.158 -15.313 1.00 27.06 320 ALA A N 1
ATOM 2470 C CA . ALA A 1 317 ? -40.187 -9.172 -16.245 1.00 26.63 320 ALA A CA 1
ATOM 2471 C C . ALA A 1 317 ? -39.122 -8.541 -17.183 1.00 25.93 320 ALA A C 1
ATOM 2472 O O . ALA A 1 317 ? -38.002 -8.298 -16.746 1.00 27.92 320 ALA A O 1
ATOM 2474 N N . PRO A 1 318 ? -39.445 -8.329 -18.468 1.00 26.07 321 PRO A N 1
ATOM 2475 C CA . PRO A 1 318 ? -40.744 -8.451 -19.114 1.00 28.25 321 PRO A CA 1
ATOM 2476 C C . PRO A 1 318 ? -41.037 -9.875 -19.620 1.00 28.98 321 PRO A C 1
ATOM 2477 O O . PRO A 1 318 ? -41.955 -10.063 -20.396 1.00 27.79 321 PRO A O 1
ATOM 2481 N N . ARG A 1 319 ? -40.198 -10.885 -19.369 1.00 28.06 322 ARG A N 1
ATOM 2482 C CA . ARG A 1 319 ? -40.164 -12.061 -20.239 1.00 27.03 322 ARG A CA 1
ATOM 2483 C C . ARG A 1 319 ? -41.299 -12.987 -19.580 1.00 24.60 322 ARG A C 1
ATOM 2484 O O . ARG A 1 319 ? -41.587 -12.901 -18.362 1.00 27.92 322 ARG A O 1
ATOM 2492 N N . PRO A 1 320 ? -41.955 -13.823 -20.369 1.00 24.37 323 PRO A N 1
ATOM 2493 C CA . PRO A 1 320 ? -43.021 -14.654 -19.887 1.00 24.76 323 PRO A CA 1
ATOM 2494 C C . PRO A 1 320 ? -42.536 -15.634 -18.811 1.00 24.77 323 PRO A C 1
ATOM 2495 O O . PRO A 1 320 ? -41.427 -16.186 -18.923 1.00 23.04 323 PRO A O 1
ATOM 2499 N N . VAL A 1 321 ? -43.403 -15.855 -17.852 1.00 23.47 324 VAL A N 1
ATOM 2500 C CA . VAL A 1 321 ? -43.190 -16.780 -16.713 1.00 23.66 324 VAL A CA 1
ATOM 2501 C C . VAL A 1 321 ? -44.478 -17.562 -16.497 1.00 22.41 324 VAL A C 1
ATOM 2502 O O . VAL A 1 321 ? -45.542 -16.977 -16.461 1.00 22.41 324 VAL A O 1
ATOM 2506 N N . LEU A 1 322 ? -44.416 -18.883 -16.350 1.00 20.41 325 LEU A N 1
ATOM 2507 C CA . LEU A 1 322 ? -45.559 -19.715 -16.063 1.00 20.29 325 LEU A CA 1
ATOM 2508 C C . LEU A 1 322 ? -45.440 -20.337 -14.689 1.00 22.08 325 LEU A C 1
ATOM 2509 O O . LEU A 1 322 ? -44.396 -20.967 -14.394 1.00 22.47 325 LEU A O 1
ATOM 2514 N N . ILE A 1 323 ? -46.477 -20.162 -13.867 1.00 20.88 326 ILE A N 1
ATOM 2515 C CA . ILE A 1 323 ? -46.542 -20.801 -12.573 1.00 20.69 326 ILE A CA 1
ATOM 2516 C C . ILE A 1 323 ? -47.581 -21.913 -12.672 1.00 20.36 326 ILE A C 1
ATOM 2517 O O . ILE A 1 323 ? -48.749 -21.632 -12.879 1.00 22.21 326 ILE A O 1
ATOM 2522 N N . ASN A 1 324 ? -47.162 -23.191 -12.540 1.00 20.61 327 ASN A N 1
ATOM 2523 C CA . ASN A 1 324 ? -48.051 -24.296 -12.561 1.00 19.43 327 ASN A CA 1
ATOM 2524 C C . ASN A 1 324 ? -48.086 -24.888 -11.146 1.00 20.98 327 ASN A C 1
ATOM 2525 O O . ASN A 1 324 ? -47.008 -25.089 -10.552 1.00 22.14 327 ASN A O 1
ATOM 2530 N N . SER A 1 325 ? -49.301 -25.201 -10.665 1.00 19.74 328 SER A N 1
ATOM 2531 C CA . SER A 1 325 ? -49.611 -25.732 -9.325 1.00 19.98 328 SER A CA 1
ATOM 2532 C C . SER A 1 325 ? -50.369 -27.010 -9.560 1.00 21.99 328 SER A C 1
ATOM 2533 O O . SER A 1 325 ? -50.905 -27.198 -10.658 1.00 23.07 328 SER A O 1
ATOM 2536 N N . ALA A 1 326 ? -50.422 -27.869 -8.548 1.00 20.20 329 ALA A N 1
ATOM 2537 C CA . ALA A 1 326 ? -51.249 -29.094 -8.530 1.00 18.41 329 ALA A CA 1
ATOM 2538 C C . ALA A 1 326 ? -52.230 -29.025 -7.365 1.00 21.29 329 ALA A C 1
ATOM 2539 O O . ALA A 1 326 ? -51.879 -28.694 -6.206 1.00 21.57 329 ALA A O 1
ATOM 2541 N N . THR A 1 327 ? -53.468 -29.374 -7.658 1.00 18.69 330 THR A N 1
ATOM 2542 C CA . THR A 1 327 ? -54.599 -29.182 -6.720 1.00 20.07 330 THR A CA 1
ATOM 2543 C C . THR A 1 327 ? -54.406 -29.897 -5.380 1.00 24.09 330 THR A C 1
ATOM 2544 O O . THR A 1 327 ? -54.718 -29.336 -4.349 1.00 22.12 330 THR A O 1
ATOM 2548 N N . GLU A 1 328 ? -53.832 -31.106 -5.397 1.00 23.68 331 GLU A N 1
ATOM 2549 C CA . GLU A 1 328 ? -53.626 -31.870 -4.156 1.00 24.73 331 GLU A CA 1
ATOM 2550 C C . GLU A 1 328 ? -52.355 -31.478 -3.434 1.00 23.70 331 GLU A C 1
ATOM 2551 O O . GLU A 1 328 ? -52.096 -31.983 -2.320 1.00 22.55 331 GLU A O 1
ATOM 2557 N N . ASP A 1 329 ? -51.524 -30.636 -4.046 1.00 21.51 332 ASP A N 1
ATOM 2558 C CA . ASP A 1 329 ? -50.223 -30.324 -3.517 1.00 21.70 332 ASP A CA 1
ATOM 2559 C C . ASP A 1 329 ? -50.315 -29.180 -2.462 1.00 21.80 332 ASP A C 1
ATOM 2560 O O . ASP A 1 329 ? -49.596 -28.168 -2.571 1.00 21.24 332 ASP A O 1
ATOM 2565 N N . LYS A 1 330 ? -51.089 -29.420 -1.404 1.00 20.67 333 LYS A N 1
ATOM 2566 C CA . LYS A 1 330 ? -51.248 -28.421 -0.292 1.00 21.63 333 LYS A CA 1
ATOM 2567 C C . LYS A 1 330 ? -49.932 -28.013 0.408 1.00 21.37 333 LYS A C 1
ATOM 2568 O O . LYS A 1 330 ? -49.731 -26.864 0.742 1.00 20.41 333 LYS A O 1
ATOM 2574 N N . TRP A 1 331 ? -48.968 -28.915 0.404 1.00 21.56 334 TRP A N 1
ATOM 2575 C CA . TRP A 1 331 ? -47.647 -28.635 0.930 1.00 21.02 334 TRP A CA 1
ATOM 2576 C C . TRP A 1 331 ? -47.030 -27.457 0.233 1.00 19.39 334 TRP A C 1
ATOM 2577 O O . TRP A 1 331 ? -46.352 -26.600 0.863 1.00 20.20 334 TRP A O 1
ATOM 2588 N N . ALA A 1 332 ? -47.224 -27.376 -1.073 1.00 19.30 335 ALA A N 1
ATOM 2589 C CA . ALA A 1 332 ? -46.673 -26.295 -1.855 1.00 20.22 335 ALA A CA 1
ATOM 2590 C C . ALA A 1 332 ? -47.419 -24.945 -1.772 1.00 21.85 335 ALA A C 1
ATOM 2591 O O . ALA A 1 332 ? -46.884 -23.935 -2.225 1.00 24.86 335 ALA A O 1
ATOM 2593 N N . ASP A 1 333 ? -48.604 -24.957 -1.200 1.00 17.17 336 ASP A N 1
ATOM 2594 C CA . ASP A 1 333 ? -49.466 -23.764 -1.184 1.00 19.72 336 ASP A CA 1
ATOM 2595 C C . ASP A 1 333 ? -49.837 -23.236 -2.571 1.00 17.58 336 ASP A C 1
ATOM 2596 O O . ASP A 1 333 ? -49.409 -22.189 -2.948 1.00 20.03 336 ASP A O 1
ATOM 2601 N N . PRO A 1 334 ? -50.635 -23.975 -3.300 1.00 20.14 337 PRO A N 1
ATOM 2602 C CA . PRO A 1 334 ? -51.052 -23.556 -4.663 1.00 20.86 337 PRO A CA 1
ATOM 2603 C C . PRO A 1 334 ? -51.709 -22.167 -4.751 1.00 21.87 337 PRO A C 1
ATOM 2604 O O . PRO A 1 334 ? -51.328 -21.370 -5.624 1.00 20.81 337 PRO A O 1
ATOM 2608 N N . HIS A 1 335 ? -52.565 -21.841 -3.781 1.00 20.81 338 HIS A N 1
ATOM 2609 C CA . HIS A 1 335 ? -53.089 -20.474 -3.741 1.00 21.10 338 HIS A CA 1
ATOM 2610 C C . HIS A 1 335 ? -52.003 -19.430 -3.548 1.00 20.47 338 HIS A C 1
ATOM 2611 O O . HIS A 1 335 ? -51.989 -18.400 -4.224 1.00 20.56 338 HIS A O 1
ATOM 2618 N N . GLY A 1 336 ? -51.037 -19.717 -2.689 1.00 18.76 339 GLY A N 1
ATOM 2619 C CA . GLY A 1 336 ? -49.884 -18.828 -2.529 1.00 19.13 339 GLY A CA 1
ATOM 2620 C C . GLY A 1 336 ? -48.988 -18.658 -3.699 1.00 19.61 339 GLY A C 1
ATOM 2621 O O . GLY A 1 336 ? -48.413 -17.627 -3.871 1.00 19.70 339 GLY A O 1
ATOM 2622 N N . GLU A 1 337 ? -48.855 -19.721 -4.489 1.00 20.29 340 GLU A N 1
ATOM 2623 C CA . GLU A 1 337 ? -48.145 -19.646 -5.758 1.00 19.09 340 GLU A CA 1
ATOM 2624 C C . GLU A 1 337 ? -48.908 -18.690 -6.723 1.00 19.78 340 GLU A C 1
ATOM 2625 O O . GLU A 1 337 ? -48.311 -17.916 -7.395 1.00 21.97 340 GLU A O 1
ATOM 2631 N N . PHE A 1 338 ? -50.212 -18.818 -6.820 1.00 20.08 341 PHE A N 1
ATOM 2632 C CA . PHE A 1 338 ? -51.025 -17.863 -7.613 1.00 21.07 341 PHE A CA 1
ATOM 2633 C C . PHE A 1 338 ? -50.874 -16.401 -7.084 1.00 22.45 341 PHE A C 1
ATOM 2634 O O . PHE A 1 338 ? -50.607 -15.496 -7.866 1.00 20.40 341 PHE A O 1
ATOM 2642 N N . LEU A 1 339 ? -50.891 -16.226 -5.746 1.00 22.26 342 LEU A N 1
ATOM 2643 C CA . LEU A 1 339 ? -50.850 -14.908 -5.154 1.00 24.12 342 LEU A CA 1
ATOM 2644 C C . LEU A 1 339 ? -49.502 -14.298 -5.309 1.00 24.82 342 LEU A C 1
ATOM 2645 O O . LEU A 1 339 ? -49.384 -13.085 -5.482 1.00 22.11 342 LEU A O 1
ATOM 2650 N N . ALA A 1 340 ? -48.435 -15.115 -5.355 1.00 20.89 343 ALA A N 1
ATOM 2651 C CA . ALA A 1 340 ? -47.150 -14.540 -5.730 1.00 20.81 343 ALA A CA 1
ATOM 2652 C C . ALA A 1 340 ? -47.117 -14.019 -7.169 1.00 22.62 343 ALA A C 1
ATOM 2653 O O . ALA A 1 340 ? -46.520 -12.941 -7.487 1.00 26.15 343 ALA A O 1
ATOM 2655 N N . ALA A 1 341 ? -47.698 -14.810 -8.081 1.00 22.22 344 ALA A N 1
ATOM 2656 C CA . ALA A 1 341 ? -47.750 -14.405 -9.461 1.00 21.04 344 ALA A CA 1
ATOM 2657 C C . ALA A 1 341 ? -48.531 -13.073 -9.527 1.00 22.34 344 ALA A C 1
ATOM 2658 O O . ALA A 1 341 ? -48.120 -12.114 -10.237 1.00 25.91 344 ALA A O 1
ATOM 2660 N N . GLN A 1 342 ? -49.619 -12.986 -8.786 1.00 23.56 345 GLN A N 1
ATOM 2661 C CA . GLN A 1 342 ? -50.428 -11.729 -8.776 1.00 24.27 345 GLN A CA 1
ATOM 2662 C C . GLN A 1 342 ? -49.699 -10.507 -8.283 1.00 26.22 345 GLN A C 1
ATOM 2663 O O . GLN A 1 342 ? -49.875 -9.390 -8.807 1.00 25.99 345 GLN A O 1
ATOM 2669 N N . GLY A 1 343 ? -48.790 -10.717 -7.356 1.00 25.16 346 GLY A N 1
ATOM 2670 C CA . GLY A 1 343 ? -48.054 -9.654 -6.807 1.00 23.27 346 GLY A CA 1
ATOM 2671 C C . GLY A 1 343 ? -46.963 -9.103 -7.691 1.00 25.54 346 GLY A C 1
ATOM 2672 O O . GLY A 1 343 ? -46.459 -8.049 -7.403 1.00 25.55 346 GLY A O 1
ATOM 2673 N N . ALA A 1 344 ? -46.605 -9.800 -8.767 1.00 23.31 347 ALA A N 1
ATOM 2674 C CA . ALA A 1 344 ? -45.695 -9.288 -9.800 1.00 24.81 347 ALA A CA 1
ATOM 2675 C C . ALA A 1 344 ? -46.436 -8.548 -10.906 1.00 24.83 347 ALA A C 1
ATOM 2676 O O . ALA A 1 344 ? -45.775 -8.006 -11.787 1.00 28.19 347 ALA A O 1
ATOM 2678 N N . ASP A 1 345 ? -47.767 -8.605 -10.945 1.00 25.05 348 ASP A N 1
ATOM 2679 C CA . ASP A 1 345 ? -48.537 -8.037 -12.059 1.00 26.12 348 ASP A CA 1
ATOM 2680 C C . ASP A 1 345 ? -48.170 -6.547 -12.300 1.00 24.67 348 ASP A C 1
ATOM 2681 O O . ASP A 1 345 ? -47.939 -6.157 -13.435 1.00 26.36 348 ASP A O 1
ATOM 2686 N N . ALA A 1 346 ? -47.983 -5.763 -11.240 1.00 25.34 349 ALA A N 1
ATOM 2687 C CA . ALA A 1 346 ? -47.795 -4.304 -11.444 1.00 26.26 349 ALA A CA 1
ATOM 2688 C C . ALA A 1 346 ? -46.472 -4.042 -12.105 1.00 29.11 349 ALA A C 1
ATOM 2689 O O . ALA A 1 346 ? -46.381 -3.184 -12.987 1.00 25.97 349 ALA A O 1
ATOM 2691 N N . VAL A 1 347 ? -45.425 -4.782 -11.740 1.00 29.09 350 VAL A N 1
ATOM 2692 C CA . VAL A 1 347 ? -44.111 -4.590 -12.424 1.00 26.00 350 VAL A CA 1
ATOM 2693 C C . VAL A 1 347 ? -44.224 -4.934 -13.896 1.00 26.15 350 VAL A C 1
ATOM 2694 O O . VAL A 1 347 ? -43.690 -4.191 -14.798 1.00 26.20 350 VAL A O 1
ATOM 2698 N N . TYR A 1 348 ? -44.887 -6.063 -14.189 1.00 25.69 351 TYR A N 1
ATOM 2699 C CA . TYR A 1 348 ? -45.016 -6.520 -15.567 1.00 24.17 351 TYR A CA 1
ATOM 2700 C C . TYR A 1 348 ? -45.850 -5.473 -16.393 1.00 28.24 351 TYR A C 1
ATOM 2701 O O . TYR A 1 348 ? -45.568 -5.255 -17.599 1.00 27.70 351 TYR A O 1
ATOM 2710 N N . ARG A 1 349 ? -46.842 -4.853 -15.737 1.00 27.16 352 ARG A N 1
ATOM 2711 C CA . ARG A 1 349 ? -47.603 -3.749 -16.400 1.00 29.69 352 ARG A CA 1
ATOM 2712 C C . ARG A 1 349 ? -46.797 -2.522 -16.610 1.00 27.74 352 ARG A C 1
ATOM 2713 O O . ARG A 1 349 ? -46.844 -1.961 -17.712 1.00 32.59 352 ARG A O 1
ATOM 2721 N N . MET A 1 350 ? -45.961 -2.181 -15.642 1.00 27.12 353 MET A N 1
ATOM 2722 C CA . MET A 1 350 ? -44.998 -1.086 -15.810 1.00 31.79 353 MET A CA 1
ATOM 2723 C C . MET A 1 350 ? -44.047 -1.287 -17.012 1.00 34.56 353 MET A C 1
ATOM 2724 O O . MET A 1 350 ? -43.569 -0.318 -17.613 1.00 30.79 353 MET A O 1
ATOM 2729 N N . LEU A 1 351 ? -43.691 -2.535 -17.295 1.00 28.37 354 LEU A N 1
ATOM 2730 C CA . LEU A 1 351 ? -42.778 -2.862 -18.386 1.00 31.52 354 LEU A CA 1
ATOM 2731 C C . LE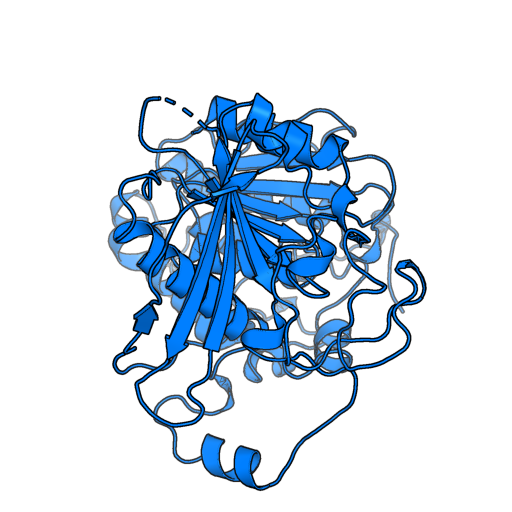U A 1 351 ? -43.590 -3.101 -19.679 1.00 32.17 354 LEU A C 1
ATOM 2732 O O . LEU A 1 351 ? -43.065 -3.498 -20.692 1.00 33.51 354 LEU A O 1
ATOM 2737 N N . GLY A 1 352 ? -44.879 -2.806 -19.673 1.00 33.39 355 GLY A N 1
ATOM 2738 C CA . GLY A 1 352 ? -45.600 -2.738 -20.923 1.00 32.23 355 GLY A CA 1
ATOM 2739 C C . GLY A 1 352 ? -46.261 -4.025 -21.368 1.00 36.62 355 GLY A C 1
ATOM 2740 O O . GLY A 1 352 ? -46.714 -4.077 -22.484 1.00 30.09 355 GLY A O 1
ATOM 2741 N N . THR A 1 353 ? -46.310 -5.071 -20.534 1.00 30.61 356 THR A N 1
ATOM 2742 C CA . THR A 1 353 ? -46.946 -6.358 -20.945 1.00 28.76 356 THR A CA 1
ATOM 2743 C C . THR A 1 353 ? -48.371 -6.486 -20.322 1.00 29.79 356 THR A C 1
ATOM 2744 O O . THR A 1 353 ? -48.735 -5.688 -19.473 1.00 30.50 356 THR A O 1
ATOM 2748 N N . GLY A 1 354 ? -49.072 -7.594 -20.580 1.00 26.65 357 GLY A N 1
ATOM 2749 C CA . GLY A 1 354 ? -50.361 -7.891 -19.957 1.00 29.50 357 GLY A CA 1
ATOM 2750 C C . GLY A 1 354 ? -50.397 -8.351 -18.469 1.00 27.56 357 GLY A C 1
ATOM 2751 O O . GLY A 1 354 ? -51.488 -8.551 -17.876 1.00 30.93 357 GLY A O 1
ATOM 2752 N N . GLY A 1 355 ? -49.240 -8.584 -17.879 1.00 28.08 358 GLY A N 1
ATOM 2753 C CA . GLY A 1 355 ? -49.196 -9.078 -16.498 1.00 26.14 358 GLY A CA 1
ATOM 2754 C C . GLY A 1 355 ? -49.973 -10.374 -16.371 1.00 25.01 358 GLY A C 1
ATOM 2755 O O . GLY A 1 355 ? -49.895 -11.259 -17.233 1.00 27.64 358 GLY A O 1
ATOM 2756 N N . LEU A 1 356 ? -50.715 -10.493 -15.295 1.00 25.05 359 LEU A N 1
ATOM 2757 C CA . LEU A 1 356 ? -51.514 -11.628 -15.005 1.00 26.31 359 LEU A CA 1
ATOM 2758 C C . LEU A 1 356 ? -52.981 -11.323 -15.276 1.00 28.30 359 LEU A C 1
ATOM 2759 O O . LEU A 1 356 ? -53.593 -10.509 -14.548 1.00 26.88 359 LEU A O 1
ATOM 2764 N N . ASP A 1 357 ? -53.565 -12.027 -16.232 1.00 26.66 360 ASP A N 1
ATOM 2765 C CA . ASP A 1 357 ? -54.941 -11.808 -16.616 1.00 28.63 360 ASP A CA 1
ATOM 2766 C C . ASP A 1 357 ? -55.906 -12.606 -15.767 1.00 26.33 360 ASP A C 1
ATOM 2767 O O . ASP A 1 357 ? -56.578 -13.458 -16.246 1.00 29.98 360 ASP A O 1
ATOM 2772 N N . ALA A 1 358 ? -55.945 -12.363 -14.466 1.00 26.82 361 ALA A N 1
ATOM 2773 C CA . ALA A 1 358 ? -56.788 -13.144 -13.540 1.00 27.50 361 ALA A CA 1
ATOM 2774 C C . ALA A 1 358 ? -56.930 -12.296 -12.302 1.00 28.41 361 ALA A C 1
ATOM 2775 O O . ALA A 1 358 ? -55.920 -11.791 -11.808 1.00 29.01 361 ALA A O 1
ATOM 2777 N N . LYS A 1 359 ? -58.131 -12.208 -11.802 1.00 28.58 362 LYS A N 1
ATOM 2778 C CA . LYS A 1 359 ? -58.446 -11.538 -10.569 1.00 31.78 362 LYS A CA 1
ATOM 2779 C C . LYS A 1 359 ? -58.402 -12.566 -9.437 1.00 32.27 362 LYS A C 1
ATOM 2780 O O . LYS A 1 359 ? -57.630 -12.422 -8.538 1.00 46.36 362 LYS A O 1
ATOM 2782 N N . LYS A 1 360 ? -59.207 -13.607 -9.526 1.00 33.49 363 LYS A N 1
ATOM 2783 C CA . LYS A 1 360 ? -59.398 -14.626 -8.476 1.00 32.88 363 LYS A CA 1
ATOM 2784 C C . LYS A 1 360 ? -58.446 -15.783 -8.871 1.00 27.21 363 LYS A C 1
ATOM 2785 O O . LYS A 1 360 ? -58.199 -16.026 -10.074 1.00 23.82 363 LYS A O 1
ATOM 2789 N N . TRP A 1 361 ? -58.103 -16.582 -7.889 1.00 24.67 364 TRP A N 1
ATOM 2790 C CA . TRP A 1 361 ? -57.424 -17.889 -8.121 1.00 24.37 364 TRP A CA 1
ATOM 2791 C C . TRP A 1 361 ? -58.305 -18.688 -9.075 1.00 23.97 364 TRP A C 1
ATOM 2792 O O . TRP A 1 361 ? -59.439 -18.983 -8.753 1.00 23.35 364 TRP A O 1
ATOM 2803 N N . PRO A 1 362 ? -57.773 -19.062 -10.258 1.00 23.23 365 PRO A N 1
ATOM 2804 C CA . PRO A 1 362 ? -58.642 -19.688 -11.238 1.00 26.72 365 PRO A CA 1
ATOM 2805 C C . PRO A 1 362 ? -58.993 -21.116 -10.970 1.00 23.96 365 PRO A C 1
ATOM 2806 O O . PRO A 1 362 ? -58.292 -21.811 -10.234 1.00 25.54 365 PRO A O 1
ATOM 2810 N N A GLU A 1 363 ? -60.073 -21.562 -11.587 0.50 24.77 366 GLU A N 1
ATOM 2811 N N B GLU A 1 363 ? -60.042 -21.539 -11.670 0.50 23.23 366 GLU A N 1
ATOM 2812 C CA A GLU A 1 363 ? -60.537 -22.935 -11.449 0.50 24.73 366 GLU A CA 1
ATOM 2813 C CA B GLU A 1 363 ? -60.564 -22.911 -11.723 0.50 22.48 366 GLU A CA 1
ATOM 2814 C C A GLU A 1 363 ? -59.524 -23.868 -12.169 0.50 24.73 366 GLU A C 1
ATOM 2815 C C B GLU A 1 363 ? -59.448 -23.863 -12.210 0.50 23.30 366 GLU A C 1
ATOM 2816 O O A GLU A 1 363 ? -58.853 -23.430 -13.102 0.50 24.94 366 GLU A O 1
ATOM 2817 O O B GLU A 1 363 ? -58.630 -23.427 -13.015 0.50 24.32 366 GLU A O 1
ATOM 2828 N N . PRO A 1 364 ? -59.400 -25.136 -11.711 1.00 23.99 367 PRO A N 1
ATOM 2829 C CA . PRO A 1 364 ? -58.430 -26.066 -12.252 1.00 21.99 367 PRO A CA 1
ATOM 2830 C C . PRO A 1 364 ? -58.580 -26.319 -13.757 1.00 20.81 367 PRO A C 1
ATOM 2831 O O . PRO A 1 364 ? -59.706 -26.399 -14.287 1.00 20.31 367 PRO A O 1
ATOM 2835 N N . ASN A 1 365 ? -57.435 -26.500 -14.397 1.00 20.42 368 ASN A N 1
ATOM 2836 C CA . ASN A 1 365 ? -57.297 -27.152 -15.697 1.00 21.99 368 ASN A CA 1
ATOM 2837 C C . ASN A 1 365 ? -57.699 -26.232 -16.890 1.00 25.22 368 ASN A C 1
ATOM 2838 O O . ASN A 1 365 ? -58.289 -26.678 -17.878 1.00 23.76 368 ASN A O 1
ATOM 2843 N N . LYS A 1 366 ? -57.383 -24.937 -16.738 1.00 21.86 369 LYS A N 1
ATOM 2844 C CA . LYS A 1 366 ? -57.478 -24.015 -17.850 1.00 24.43 369 LYS A CA 1
ATOM 2845 C C . LYS A 1 366 ? -56.387 -22.960 -17.732 1.00 20.90 369 LYS A C 1
ATOM 2846 O O . LYS A 1 366 ? -56.361 -22.173 -16.766 1.00 23.99 369 LYS A O 1
ATOM 2852 N N . LEU A 1 367 ? -55.439 -22.990 -18.647 1.00 22.22 370 LEU A N 1
ATOM 2853 C CA . LEU A 1 367 ? -54.323 -22.081 -18.588 1.00 23.26 370 LEU A CA 1
ATOM 2854 C C . LEU A 1 367 ? -54.731 -20.588 -18.684 1.00 24.43 370 LEU A C 1
ATOM 2855 O O . LEU A 1 367 ? -55.451 -20.199 -19.590 1.00 24.94 370 LEU A O 1
ATOM 2860 N N . VAL A 1 368 ? -54.246 -19.778 -17.754 1.00 24.66 371 VAL A N 1
ATOM 2861 C CA . VAL A 1 368 ? -54.229 -18.286 -17.929 1.00 26.62 371 VAL A CA 1
ATOM 2862 C C . VAL A 1 368 ? -52.931 -17.989 -18.652 1.00 25.62 371 VAL A C 1
ATOM 2863 O O . VAL A 1 368 ? -51.836 -18.189 -18.152 1.00 25.06 371 VAL A O 1
ATOM 2867 N N . LYS A 1 369 ? -53.064 -17.492 -19.876 1.00 26.94 372 LYS A N 1
ATOM 2868 C CA . LYS A 1 369 ? -52.009 -17.514 -20.857 1.00 31.35 372 LYS A CA 1
ATOM 2869 C C . LYS A 1 369 ? -51.369 -16.081 -21.053 1.00 30.27 372 LYS A C 1
ATOM 2870 O O . LYS A 1 369 ? -50.583 -15.803 -22.017 1.00 29.93 372 LYS A O 1
ATOM 2876 N N . SER A 1 370 ? -51.643 -15.185 -20.127 1.00 28.70 373 SER A N 1
ATOM 2877 C CA . SER A 1 370 ? -51.042 -13.888 -20.158 1.00 27.31 373 SER A CA 1
ATOM 2878 C C . SER A 1 370 ? -49.513 -13.978 -19.927 1.00 30.17 373 SER A C 1
ATOM 2879 O O . SER A 1 370 ? -48.967 -15.061 -19.587 1.00 28.88 373 SER A O 1
ATOM 2882 N N . THR A 1 371 ? -48.810 -12.874 -20.115 1.00 26.24 374 THR A N 1
ATOM 2883 C CA . THR A 1 371 ? -47.357 -12.845 -19.942 1.00 25.69 374 THR A CA 1
ATOM 2884 C C . THR A 1 371 ? -46.854 -13.500 -18.604 1.00 29.10 374 THR A C 1
ATOM 2885 O O . THR A 1 371 ? -45.835 -14.224 -18.584 1.00 26.25 374 THR A O 1
ATOM 2889 N N . ILE A 1 372 ? -47.544 -13.181 -17.518 1.00 23.33 375 ILE A N 1
ATOM 2890 C CA . ILE A 1 372 ? -47.519 -13.992 -16.312 1.00 23.20 375 ILE A CA 1
ATOM 2891 C C . ILE A 1 372 ? -48.611 -15.005 -16.491 1.00 24.00 375 ILE A C 1
ATOM 2892 O O . ILE A 1 372 ? -49.801 -14.664 -16.513 1.00 23.83 375 ILE A O 1
ATOM 2897 N N . GLY A 1 373 ? -48.216 -16.270 -16.606 1.00 22.54 376 GLY A N 1
ATOM 2898 C CA . GLY A 1 373 ? -49.147 -17.353 -16.739 1.00 21.68 376 GLY A CA 1
ATOM 2899 C C . GLY A 1 373 ? -49.346 -18.161 -15.481 1.00 21.49 376 GLY A C 1
ATOM 2900 O O . GLY A 1 373 ? -48.481 -18.277 -14.646 1.00 21.62 376 GLY A O 1
ATOM 2901 N N . TYR A 1 374 ? -50.522 -18.711 -15.373 1.00 21.68 377 TYR A N 1
ATOM 2902 C CA . TYR A 1 374 ? -50.911 -19.546 -14.256 1.00 21.30 377 TYR A CA 1
ATOM 2903 C C . TYR A 1 374 ? -51.783 -20.679 -14.653 1.00 20.38 377 TYR A C 1
ATOM 2904 O O . TYR A 1 374 ? -52.734 -20.507 -15.412 1.00 21.51 377 TYR A O 1
ATOM 2913 N N . HIS A 1 375 ? -51.490 -21.877 -14.104 1.00 19.96 378 HIS A N 1
ATOM 2914 C CA . HIS A 1 375 ? -52.306 -23.036 -14.314 1.00 19.40 378 HIS A CA 1
ATOM 2915 C C . HIS A 1 375 ? -52.392 -23.882 -13.025 1.00 21.22 378 HIS A C 1
ATOM 2916 O O . HIS A 1 375 ? -51.430 -23.989 -12.282 1.00 21.38 378 HIS A O 1
ATOM 2923 N N . LEU A 1 376 ? -53.580 -24.367 -12.738 1.00 19.41 379 LEU A N 1
ATOM 2924 C CA . LEU A 1 376 ? -53.863 -25.210 -11.572 1.00 22.69 379 LEU A CA 1
ATOM 2925 C C . LEU A 1 376 ? -54.325 -26.592 -12.092 1.00 21.66 379 LEU A C 1
ATOM 2926 O O . LEU A 1 376 ? -55.441 -26.771 -12.613 1.00 19.60 379 LEU A O 1
ATOM 2931 N N . ARG A 1 377 ? -53.421 -27.569 -11.977 1.00 21.84 380 ARG A N 1
ATOM 2932 C CA . ARG A 1 377 ? -53.615 -28.877 -12.585 1.00 23.39 380 ARG A CA 1
ATOM 2933 C C . ARG A 1 377 ? -54.211 -29.860 -11.560 1.00 22.11 380 ARG A C 1
ATOM 2934 O O . ARG A 1 377 ? -53.623 -30.033 -10.470 1.00 23.88 380 ARG A O 1
ATOM 2942 N N . PRO A 1 378 ? -55.358 -30.456 -11.861 1.00 23.26 381 PRO A N 1
ATOM 2943 C CA . PRO A 1 378 ? -55.909 -31.484 -10.943 1.00 26.52 381 PRO A CA 1
ATOM 2944 C C . PRO A 1 378 ? -54.957 -32.652 -10.655 1.00 26.64 381 PRO A C 1
ATOM 2945 O O . PRO A 1 378 ? -54.276 -33.145 -11.537 1.00 23.69 381 PRO A O 1
ATOM 2949 N N . GLY A 1 379 ? -54.884 -33.002 -9.391 1.00 24.61 382 GLY A N 1
ATOM 2950 C CA . GLY A 1 379 ? -54.237 -34.233 -8.940 1.00 28.44 382 GLY A CA 1
ATOM 2951 C C . GLY A 1 379 ? -52.978 -33.886 -8.143 1.00 26.35 382 GLY A C 1
ATOM 2952 O O . GLY A 1 379 ? -52.837 -32.792 -7.536 1.00 23.23 382 GLY A O 1
ATOM 2953 N N . LYS A 1 380 ? -51.991 -34.758 -8.291 1.00 23.44 383 LYS A N 1
ATOM 2954 C CA . LYS A 1 380 ? -50.857 -34.790 -7.400 1.00 26.15 383 LYS A CA 1
ATOM 2955 C C . LYS A 1 380 ? -49.704 -33.951 -7.827 1.00 23.02 383 LYS A C 1
ATOM 2956 O O . LYS A 1 380 ? -49.509 -33.670 -9.008 1.00 21.59 383 LYS A O 1
ATOM 2962 N N . HIS A 1 381 ? -48.894 -33.629 -6.833 1.00 21.29 384 HIS A N 1
ATOM 2963 C CA . HIS A 1 381 ? -47.567 -33.021 -6.979 1.00 21.80 384 HIS A CA 1
ATOM 2964 C C . HIS A 1 381 ? -46.755 -33.935 -7.913 1.00 25.81 384 HIS A C 1
ATOM 2965 O O . HIS A 1 381 ? -46.415 -35.031 -7.521 1.00 24.27 384 HIS A O 1
ATOM 2972 N N . ASP A 1 382 ? -46.521 -33.517 -9.143 1.00 24.46 385 ASP A N 1
ATOM 2973 C CA . ASP A 1 382 ? -45.863 -34.363 -10.133 1.00 25.04 385 ASP A CA 1
ATOM 2974 C C . ASP A 1 382 ? -45.696 -33.521 -11.396 1.00 24.96 385 ASP A C 1
ATOM 2975 O O . ASP A 1 382 ? -46.194 -32.407 -11.444 1.00 23.00 385 ASP A O 1
ATOM 2980 N N . VAL A 1 383 ? -45.012 -34.053 -12.395 1.00 22.70 386 VAL A N 1
ATOM 2981 C CA . VAL A 1 383 ? -45.053 -33.546 -13.760 1.00 23.07 386 VAL A CA 1
ATOM 2982 C C . VAL A 1 383 ? -45.712 -34.633 -14.626 1.00 26.60 386 VAL A C 1
ATOM 2983 O O . VAL A 1 383 ? -45.198 -35.784 -14.680 1.00 24.21 386 VAL A O 1
ATOM 2987 N N . THR A 1 384 ? -46.800 -34.265 -15.308 1.00 21.07 387 THR A N 1
ATOM 2988 C CA . THR A 1 384 ? -47.622 -35.174 -16.081 1.00 23.47 387 THR A CA 1
ATOM 2989 C C . THR A 1 384 ? -47.764 -34.745 -17.553 1.00 23.20 387 THR A C 1
ATOM 2990 O O . THR A 1 384 ? -47.295 -33.648 -17.943 1.00 23.21 387 THR A O 1
ATOM 2994 N N . ALA A 1 385 ? -48.371 -35.623 -18.356 1.00 23.22 388 ALA A N 1
ATOM 2995 C CA . ALA A 1 385 ? -48.665 -35.325 -19.754 1.00 25.67 388 ALA A CA 1
ATOM 2996 C C . ALA A 1 385 ? -49.474 -33.983 -19.878 1.00 24.10 388 ALA A C 1
ATOM 2997 O O . ALA A 1 385 ? -49.131 -33.136 -20.676 1.00 23.06 388 ALA A O 1
ATOM 2999 N N . ARG A 1 386 ? -50.460 -33.827 -19.023 1.00 22.29 389 ARG A N 1
ATOM 3000 C CA . ARG A 1 386 ? -51.254 -32.550 -18.965 1.00 23.37 389 ARG A CA 1
ATOM 3001 C C . ARG A 1 386 ? -50.369 -31.334 -18.730 1.00 24.87 389 ARG A C 1
ATOM 3002 O O . ARG A 1 386 ? -50.547 -30.318 -19.378 1.00 23.49 389 ARG A O 1
ATOM 3010 N N . ASP A 1 387 ? -49.394 -31.418 -17.804 1.00 20.95 390 ASP A N 1
ATOM 3011 C CA . ASP A 1 387 ? -48.523 -30.298 -17.545 1.00 22.24 390 ASP A CA 1
ATOM 3012 C C . ASP A 1 387 ? -47.732 -29.915 -18.786 1.00 21.83 390 ASP A C 1
ATOM 3013 O O . ASP A 1 387 ? -47.565 -28.698 -19.079 1.00 22.65 390 ASP A O 1
ATOM 3018 N N . TRP A 1 388 ? -47.222 -30.932 -19.508 1.00 20.77 391 TRP A N 1
ATOM 3019 C CA . TRP A 1 388 ? -46.535 -30.659 -20.784 1.00 20.90 391 TRP A CA 1
ATOM 3020 C C . TRP A 1 388 ? -47.435 -29.951 -21.866 1.00 21.99 391 TRP A C 1
ATOM 3021 O O . TRP A 1 388 ? -46.973 -29.061 -22.578 1.00 22.47 391 TRP A O 1
ATOM 3032 N N . ASP A 1 389 ? -48.684 -30.370 -21.970 1.00 20.84 392 ASP A N 1
ATOM 3033 C CA . ASP A 1 389 ? -49.693 -29.725 -22.853 1.00 23.57 392 ASP A CA 1
ATOM 3034 C C . ASP A 1 389 ? -49.797 -28.273 -22.475 1.00 25.23 392 ASP A C 1
ATOM 3035 O O . ASP A 1 389 ? -49.707 -27.393 -23.346 1.00 22.05 392 ASP A O 1
ATOM 3040 N N . VAL A 1 390 ? -49.833 -28.008 -21.153 1.00 22.28 393 VAL A N 1
ATOM 3041 C CA . VAL A 1 390 ? -49.806 -26.639 -20.688 1.00 21.50 393 VAL A CA 1
ATOM 3042 C C . VAL A 1 390 ? -48.527 -25.903 -20.977 1.00 21.42 393 VAL A C 1
ATOM 3043 O O . VAL A 1 390 ? -48.538 -24.736 -21.432 1.00 23.56 393 VAL A O 1
ATOM 3047 N N . TYR A 1 391 ? -47.386 -26.514 -20.743 1.00 19.05 394 TYR A N 1
ATOM 3048 C CA . TYR A 1 391 ? -46.148 -25.873 -21.046 1.00 19.68 394 TYR A CA 1
ATOM 3049 C C . TYR A 1 391 ? -46.094 -25.452 -22.545 1.00 20.83 394 TYR A C 1
ATOM 3050 O O . TYR A 1 391 ? -45.588 -24.394 -22.886 1.00 19.97 394 TYR A O 1
ATOM 3059 N N . ILE A 1 392 ? -46.474 -26.378 -23.392 1.00 24.33 395 ILE A N 1
ATOM 3060 C CA . ILE A 1 392 ? -46.405 -26.151 -24.831 1.00 25.69 395 ILE A CA 1
ATOM 3061 C C . ILE A 1 392 ? -47.464 -25.104 -25.324 1.00 25.21 395 ILE A C 1
ATOM 3062 O O . ILE A 1 392 ? -47.182 -24.327 -26.252 1.00 25.20 395 ILE A O 1
ATOM 3067 N N . GLU A 1 393 ? -48.669 -25.170 -24.770 1.00 21.35 396 GLU A N 1
ATOM 3068 C CA . GLU A 1 393 ? -49.672 -24.119 -25.020 1.00 24.43 396 GLU A CA 1
ATOM 3069 C C . GLU A 1 393 ? -49.133 -22.708 -24.653 1.00 23.38 396 GLU A C 1
ATOM 3070 O O . GLU A 1 393 ? -49.218 -21.813 -25.419 1.00 22.42 396 GLU A O 1
ATOM 3076 N N . PHE A 1 394 ? -48.467 -22.554 -23.531 1.00 22.73 397 PHE A N 1
ATOM 3077 C CA . PHE A 1 394 ? -47.829 -21.340 -23.141 1.00 22.13 397 PHE A CA 1
ATOM 3078 C C . PHE A 1 394 ? -46.684 -20.911 -24.044 1.00 25.71 397 PHE A C 1
ATOM 3079 O O . PHE A 1 394 ? -46.604 -19.758 -24.452 1.00 25.72 397 PHE A O 1
ATOM 3087 N N . ALA A 1 395 ? -45.783 -21.858 -24.350 1.00 27.00 398 ALA A N 1
ATOM 3088 C CA . ALA A 1 395 ? -44.652 -21.628 -25.216 1.00 27.06 398 ALA A CA 1
ATOM 3089 C C . ALA A 1 395 ? -45.117 -21.264 -26.661 1.00 26.62 398 ALA A C 1
ATOM 3090 O O . ALA A 1 395 ? -44.553 -20.340 -27.281 1.00 27.07 398 ALA A O 1
ATOM 3092 N N . ASP A 1 396 ? -46.098 -21.968 -27.156 1.00 27.13 399 ASP A N 1
ATOM 3093 C CA . ASP A 1 396 ? -46.676 -21.644 -28.495 1.00 28.27 399 ASP A CA 1
ATOM 3094 C C . ASP A 1 396 ? -47.239 -20.188 -28.532 1.00 34.16 399 ASP A C 1
ATOM 3095 O O . ASP A 1 396 ? -47.075 -19.511 -29.518 1.00 29.24 399 ASP A O 1
ATOM 3100 N N . HIS A 1 397 ? -47.821 -19.693 -27.441 1.00 30.03 400 HIS A N 1
ATOM 3101 C CA . HIS A 1 397 ? -48.343 -18.337 -27.374 1.00 29.12 400 HIS A CA 1
ATOM 3102 C C . HIS A 1 397 ? -47.247 -17.289 -27.262 1.00 31.72 400 HIS A C 1
ATOM 3103 O O . HIS A 1 397 ? -47.377 -16.265 -27.856 1.00 29.06 400 HIS A O 1
ATOM 3110 N N . HIS A 1 398 ? -46.177 -17.531 -26.501 1.00 29.32 401 HIS A N 1
ATOM 3111 C CA . HIS A 1 398 ? -45.178 -16.551 -26.173 1.00 30.66 401 HIS A CA 1
ATOM 3112 C C . HIS A 1 398 ? -43.855 -16.698 -26.935 1.00 40.80 401 HIS A C 1
ATOM 3113 O O . HIS A 1 398 ? -43.162 -15.694 -27.078 1.00 40.86 401 HIS A O 1
ATOM 3120 N N . MET A 1 399 ? -43.565 -17.892 -27.473 1.00 44.35 402 MET A N 1
ATOM 3121 C CA . MET A 1 399 ? -42.217 -18.283 -27.998 1.00 52.41 402 MET A CA 1
ATOM 3122 C C . MET A 1 399 ? -42.249 -18.789 -29.437 1.00 49.76 402 MET A C 1
ATOM 3123 O O . MET A 1 399 ? -42.799 -18.141 -30.344 1.00 61.05 402 MET A O 1
#

Solvent-accessible surface area: 17022 Å² total; per-residue (Å²): 128,84,32,104,73,80,86,126,20,58,194,75,115,52,36,70,12,26,33,24,98,115,46,71,135,6,100,44,37,62,44,0,78,120,42,7,29,87,40,0,33,54,26,0,32,34,62,0,0,1,54,42,56,121,62,163,56,123,35,83,61,52,94,26,162,33,93,198,10,37,90,28,61,0,45,14,12,20,0,87,0,14,51,11,95,74,108,99,25,84,29,1,25,0,1,0,0,6,32,84,156,129,103,18,27,0,0,0,0,4,3,39,13,0,5,1,1,2,25,143,21,96,111,2,101,65,12,173,30,50,2,62,66,37,162,144,21,56,18,107,137,68,90,15,60,110,157,13,52,6,56,5,34,43,40,17,39,0,104,64,0,16,89,112,35,12,0,2,0,0,0,6,8,6,22,32,67,36,23,79,83,98,120,66,128,44,130,131,47,124,143,155,106,126,64,94,135,24,91,59,89,6,25,91,5,18,0,1,9,0,2,44,0,0,20,1,0,0,44,4,0,78,81,10,97,72,0,23,60,88,78,0,0,0,9,2,14,22,45,1,0,10,0,0,0,2,0,0,0,44,17,76,86,0,21,0,0,0,0,1,3,1,2,9,0,0,0,4,6,9,12,4,92,16,0,16,17,0,127,103,0,7,98,49,46,67,96,9,4,2,48,55,0,54,90,30,38,81,110,2,108,83,5,39,0,0,1,3,1,0,0,0,0,0,3,67,34,20,0,0,0,1,0,0,47,109,11,107,86,5,2,6,36,0,0,1,41,0,0,58,24,0,22,58,0,0,120,58,28,70,36,44,0,5,108,23,89,133,100,26,149,67,68,143,9,26,76,19,20,0,0,0,1,11,10,61,20,142,75,23,11,40,45,74,0,0,59,0,1,6,45,0,0,72,110,52,44

Secondary structure (DSSP, 8-state):
-----GGGPPP--PPPTTB-TTSPBP-SHHHIIIIIHHHHHHHHIIIII-BPPPS---EEE-----EEEGGGTEEEEEEEEEESSSTT--EEEEEEEEE----EEEEEEEESS-GGGSS--TTSPPP-S----BTTTTB-SSS--GGGTTTTGGG--HHHHHHTT-EEEEEEHHHH----SS----HHHHHHTTS-SS-GGGB--HHHHHHHHHHHHHHHHHH-TTEEEEEEEEE-BTHHHHHHHHHHHH-TT-SEEEEES--TTTTS-GGG--SS-HHHHHHH-TTTS-GGGGGGTT-GGG-S--HHHHHHHTTTS-EEEEEETT-GGG-HHHHHHHHHHTHHHHHHTTS-----SSPPPSS--B-SSEEEEEESS-SS--HHHHHHHHHHHHHH-

InterPro domains:
  IPR029058 Alpha/Beta hydrolase fold [G3DSA:3.40.50.1820] (25-432)
  IPR029058 Alpha/Beta hydrolase fold [SSF53474] (233-370)
  IPR054579 4-O-methyl-glucuronoyl methylesterase-like domain [PF22244] (230-380)

Radius of gyration: 20.19 Å; Cα contacts (8 Å, |Δi|>4): 903; chains: 1; bounding box: 52×57×54 Å

Foldseek 3Di:
DFALDLVPFDDADADALQAAPVGDGNDFLCCCVVPSLVVLLVLCLQAKFFDDADDDWDKDKDDQDWPADPVHQWTKTKIKIFGDDDVDGLIWIKIKIFGPPAAFFEEEFEDQAAPQLQAQPPPGDFDQFFHDADVQQRRDHRGDDNVNGNSQNQQPVQSVQSVLRYMYMYIHLRSQPNQDQDDDDDVVVVVVQPPGPDHQLSHGFSLQSSLVVVVVVLVVQVVDRNHDSQRYEYEAAASRLLSQLQSLLPVLSHQETERALNADNRLFWQSSSHADHQCRCCVSRVRGIRVSNNVCVVPSNPRPHTLLSSNLSNPPGAYEYEHEPPSRNRPLVRSVVSQVSSQVSNVSSPFRRFPDDHSDDADDWRQGSHIYHYHYDDRGRGPSNVVVVSVNSVVRD

Organism: Unknown prokaryotic organism (NCBI:txid2725)

Sequence (397 aa):
GFNYDEAQVPKYTLPDPLVMVDGTKVTSAKQWNDKRRDEVQQLFEAYMYGKVPDGETELIFTDAKGERALGGAAIRKQVKISFGEKEDAPAMDLLIYLPAKVRVPVFLGLNFHGNHTIHKKDKEIWLTESWVRRTNKKFGITKNKANELSRGVAAGRWQIEKAIAKGYGVATIYCGDIDDPDFNFPSNGIQAYYYKKDQTIPEKGQWGTIAAWAFGLSCAMDYFETDTDIDHKKVAVLGHSRLGKTSLWAGAIDTRFALTISNCSGCGGAALSRRRFGETVRRINTSFPHWFCSRFHQYNDKEDKLPIDQHMLIALCAPRPVLINSATEDKWADPHGEFLAAQGADAVYRMLGTGGLDAKKWPEEPNKLVKSTIGYHLRPGKHDVTARDWDVYIEFADHHM

B-factor: mean 33.87, std 12.63, range [7.62, 122.43]

GO terms:
  GO:0052689 carboxylic ester hydrolase activity (F, IDA)

Nearest PDB structures (foldseek):
  6ehn-assembly1_A  TM=1.003E+00  e=5.911E-90  unidentified prokaryotic organism
  6grw-assembly1_A  TM=9.399E-01  e=2.966E-50  Opitutus terrae PB90-1
  6syv-assembly1_A  TM=9.447E-01  e=1.102E-49  Opitutus terrae PB90-1
  6sz0-assembly1_A  TM=9.427E-01  e=9.216E-50  Opitutus terrae PB90-1
  6syr-assembly1_A  TM=9.413E-01  e=8.383E-49  Opitutus terrae PB90-1